Protein AF-A0A8S9N4Z7-F1 (afdb_monomer)

InterPro domains:
  IPR005199 Glycoside hydrolase, family 79 [PF03662] (28-129)
  IPR005199 Glycoside hydrolase, family 79 [PF03662] (131-200)
  IPR017853 Glycoside hydrolase superfamily [SSF51445] (41-105)
  IPR017853 Glycoside hydrolase superfamily [SSF51445] (135-224)

Solvent-accessible surface area (backbone atoms only — not comparable to full-atom values): 22031 Å² total; per-residue (Å²): 140,75,73,67,60,62,58,55,55,54,54,51,52,63,70,63,59,66,85,74,78,76,64,43,77,47,80,36,53,41,30,32,38,32,80,48,60,64,21,51,33,42,97,48,23,63,24,24,24,40,30,54,55,58,44,84,50,60,46,87,97,37,47,54,34,35,55,34,15,65,90,57,38,68,82,83,36,53,42,61,52,42,52,54,57,72,53,74,59,71,42,71,47,76,62,54,62,93,55,98,72,85,87,78,96,72,76,90,64,95,60,90,84,72,81,89,73,95,53,78,85,44,102,57,42,80,62,81,63,76,67,61,89,54,51,69,56,49,56,53,29,49,63,51,43,61,54,57,52,41,45,51,36,48,50,50,39,48,50,33,60,77,76,38,67,90,60,80,50,59,45,78,67,49,38,94,37,73,74,49,19,37,79,74,36,36,55,15,38,51,34,50,54,43,54,55,46,49,52,42,48,33,30,64,36,41,26,29,31,44,19,32,32,19,37,50,27,32,36,23,32,39,82,83,48,64,66,61,52,51,45,66,61,39,49,26,41,40,24,38,43,74,48,65,82,54,59,72,41,57,42,75,40,41,18,21,24,39,98,49,58,19,34,20,34,43,40,37,29,52,31,85,48,40,30,38,38,49,44,79,41,72,44,79,84,78,80,76,88,73,83,79,84,82,91,75,84,90,75,84,80,78,78,84,69,77,69,75,85,66,91,85,74,72,100,84,76,58,63,23,37,37,40,40,37,36,32,46,96,72,36,50,62,24,64,46,36,20,50,72,85,40,77,59,58,60,44,100,74,25,49,73,59,84,89,71,63,51,77,44,54,69,85,54,84,41,77,44,50,43,57,26,37,34,42,40,36,34,56,77,46,75,35,71,54,50,108

pLDDT: mean 81.12, std 20.13, range [28.3, 98.81]

Structure (mmCIF, N/CA/C/O backbone):
data_AF-A0A8S9N4Z7-F1
#
_entry.id   AF-A0A8S9N4Z7-F1
#
loop_
_atom_site.group_PDB
_atom_site.id
_atom_site.type_symbol
_atom_site.label_atom_id
_atom_site.label_alt_id
_atom_site.label_comp_id
_atom_site.label_asym_id
_atom_site.label_entity_id
_atom_site.label_seq_id
_atom_site.pdbx_PDB_ins_code
_atom_site.Cartn_x
_atom_site.Cartn_y
_atom_site.Cartn_z
_atom_site.occupancy
_atom_site.B_iso_or_equiv
_atom_site.auth_seq_id
_atom_site.auth_comp_id
_atom_site.auth_asym_id
_atom_site.auth_atom_id
_atom_site.pdbx_PDB_model_num
ATOM 1 N N . MET A 1 1 ? 38.395 25.478 49.669 1.00 47.66 1 MET A N 1
ATOM 2 C CA . MET A 1 1 ? 37.996 24.933 48.350 1.00 47.66 1 MET A CA 1
ATOM 3 C C . MET A 1 1 ? 36.816 23.950 48.470 1.00 47.66 1 MET A C 1
ATOM 5 O O . MET A 1 1 ? 36.841 22.914 47.825 1.00 47.66 1 MET A O 1
ATOM 9 N N . SER A 1 2 ? 35.757 24.262 49.236 1.00 50.97 2 SER A N 1
ATOM 10 C CA . SER A 1 2 ? 34.630 23.317 49.446 1.00 50.97 2 SER A CA 1
ATOM 11 C C . SER A 1 2 ? 33.265 23.805 48.951 1.00 50.97 2 SER A C 1
ATOM 13 O O . SER A 1 2 ? 32.301 23.060 49.040 1.00 50.97 2 SER A O 1
ATOM 15 N N . TYR A 1 3 ? 33.168 25.010 48.377 1.00 46.47 3 TYR A N 1
ATOM 16 C CA . TYR A 1 3 ? 31.899 25.537 47.849 1.00 46.47 3 TYR A CA 1
ATOM 17 C C . TYR A 1 3 ? 31.717 25.334 46.331 1.00 46.47 3 TYR A C 1
ATOM 19 O O . TYR A 1 3 ? 30.598 25.421 45.839 1.00 46.47 3 TYR A O 1
ATOM 27 N N . ASN A 1 4 ? 32.778 24.977 45.593 1.00 50.69 4 ASN A N 1
ATOM 28 C CA . ASN A 1 4 ? 32.712 24.776 44.134 1.00 50.69 4 ASN A CA 1
ATOM 29 C C . ASN A 1 4 ? 32.306 23.355 43.710 1.00 50.69 4 ASN A C 1
ATOM 31 O O . ASN A 1 4 ? 31.920 23.153 42.563 1.00 50.69 4 ASN A O 1
ATOM 35 N N . VAL A 1 5 ? 32.358 22.372 44.614 1.00 53.47 5 VAL A N 1
ATOM 36 C CA . VAL A 1 5 ? 32.025 20.976 44.275 1.00 53.47 5 VAL A CA 1
ATOM 37 C C . VAL A 1 5 ? 30.507 20.752 44.265 1.00 53.47 5 VAL A C 1
ATOM 39 O O . VAL A 1 5 ? 30.002 20.072 43.377 1.00 53.47 5 VAL A O 1
ATOM 42 N N . CYS A 1 6 ? 29.747 21.398 45.158 1.00 51.22 6 CYS A N 1
ATOM 43 C CA . CYS A 1 6 ? 28.283 21.268 45.172 1.00 51.22 6 CYS A CA 1
ATOM 44 C C . CYS A 1 6 ? 27.599 21.913 43.956 1.00 51.22 6 CYS A C 1
ATOM 46 O O . CYS A 1 6 ? 26.589 21.396 43.487 1.00 51.22 6 CYS A O 1
ATOM 48 N N . PHE A 1 7 ? 28.149 23.003 43.409 1.00 51.62 7 PHE A N 1
ATOM 49 C CA . PHE A 1 7 ? 27.549 23.686 42.256 1.00 51.62 7 PHE A CA 1
ATOM 50 C C . PHE A 1 7 ? 27.702 22.879 40.954 1.00 51.62 7 PHE A C 1
ATOM 52 O O . PHE A 1 7 ? 26.790 22.847 40.131 1.00 51.62 7 PHE A O 1
ATOM 59 N N . LEU A 1 8 ? 28.820 22.159 40.798 1.00 51.62 8 LEU A N 1
ATOM 60 C CA . LEU A 1 8 ? 29.071 21.285 39.644 1.00 51.62 8 LEU A CA 1
ATOM 61 C C . LEU A 1 8 ? 28.210 20.012 39.661 1.00 51.62 8 LEU A C 1
ATOM 63 O O . LEU A 1 8 ? 27.795 19.553 38.600 1.00 51.62 8 LEU A O 1
ATOM 67 N N . VAL A 1 9 ? 27.884 19.477 40.843 1.00 55.69 9 VAL A N 1
ATOM 68 C CA . VAL A 1 9 ? 26.981 18.317 40.978 1.00 55.69 9 VAL A CA 1
ATOM 69 C C . VAL A 1 9 ? 25.522 18.704 40.704 1.00 55.69 9 VAL A C 1
ATOM 71 O O . VAL A 1 9 ? 24.776 17.926 40.116 1.00 55.69 9 VAL A O 1
ATOM 74 N N . PHE A 1 10 ? 25.109 19.926 41.054 1.00 52.25 10 PHE A N 1
ATOM 75 C CA . PHE A 1 10 ? 23.756 20.403 40.745 1.00 52.25 10 PHE A CA 1
ATOM 76 C C . PHE A 1 10 ? 23.568 20.682 39.243 1.00 52.25 10 PHE A C 1
ATOM 78 O O . PHE A 1 10 ? 22.519 20.365 38.680 1.00 52.25 10 PHE A O 1
ATOM 85 N N . LEU A 1 11 ? 24.601 21.204 38.567 1.00 49.47 11 LEU A N 1
ATOM 86 C CA . LEU A 1 11 ? 24.565 21.462 37.123 1.00 49.47 11 LEU A CA 1
ATOM 87 C C . LEU A 1 11 ? 24.643 20.170 36.287 1.00 49.47 11 LEU A C 1
ATOM 89 O O . LEU A 1 11 ? 23.999 20.082 35.243 1.00 49.47 11 LEU A O 1
ATOM 93 N N . SER A 1 12 ? 25.368 19.144 36.753 1.00 50.59 12 SER A N 1
ATOM 94 C CA . SER A 1 12 ? 25.389 17.830 36.092 1.00 50.59 12 SER A CA 1
ATOM 95 C C . SER A 1 12 ? 24.084 17.051 36.285 1.00 50.59 12 SER A C 1
ATOM 97 O O . SER A 1 12 ? 23.681 16.313 35.390 1.00 50.59 12 SER A O 1
ATOM 99 N N . CYS A 1 13 ? 23.369 17.265 37.395 1.00 45.66 13 CYS A N 1
ATOM 100 C CA . CYS A 1 13 ? 22.054 16.664 37.624 1.00 45.66 13 CYS A CA 1
ATOM 101 C C . CYS A 1 13 ? 20.955 17.300 36.742 1.00 45.66 13 CYS A C 1
ATOM 103 O O . CYS A 1 13 ? 20.074 16.595 36.256 1.00 45.66 13 CYS A O 1
ATOM 105 N N . LEU A 1 14 ? 21.057 18.601 36.433 1.00 47.53 14 LEU A N 1
ATOM 106 C CA . LEU A 1 14 ? 20.182 19.283 35.461 1.00 47.53 14 LEU A CA 1
ATOM 107 C C . LEU A 1 14 ? 20.443 18.859 34.003 1.00 47.53 14 LEU A C 1
ATOM 109 O O . LEU A 1 14 ? 19.520 18.886 33.195 1.00 47.53 14 LEU A O 1
ATOM 113 N N . LEU A 1 15 ? 21.662 18.418 33.674 1.00 44.81 15 LEU A N 1
ATOM 114 C CA . LEU A 1 15 ? 22.011 17.842 32.364 1.00 44.81 15 LEU A CA 1
ATOM 115 C C . LEU A 1 15 ? 21.679 16.339 32.245 1.00 44.81 15 LEU A C 1
ATOM 117 O O . LEU A 1 15 ? 21.749 15.785 31.150 1.00 44.81 15 LEU A O 1
ATOM 121 N N . LEU A 1 16 ? 21.298 15.689 33.352 1.00 43.56 16 LEU A N 1
ATOM 122 C CA . LEU A 1 16 ? 20.820 14.299 33.410 1.00 43.56 16 LEU A CA 1
ATOM 123 C C . LEU A 1 16 ? 19.290 14.185 33.468 1.00 43.56 16 LEU A C 1
ATOM 125 O O . LEU A 1 16 ? 18.758 13.073 33.465 1.00 43.56 16 LEU A O 1
ATOM 129 N N . LEU A 1 17 ? 18.569 15.311 33.451 1.00 44.53 17 LEU A N 1
ATOM 130 C CA . LEU A 1 17 ? 17.175 15.320 33.024 1.00 44.53 17 LEU A CA 1
ATOM 131 C C . LEU A 1 17 ? 17.176 15.026 31.527 1.00 44.53 17 LEU A C 1
ATOM 133 O O . LEU A 1 17 ? 17.234 15.930 30.694 1.00 44.53 17 LEU A O 1
ATOM 137 N N . GLY A 1 18 ? 17.166 13.733 31.195 1.00 45.38 18 GLY A N 1
ATOM 138 C CA . GLY A 1 18 ? 16.895 13.273 29.846 1.00 45.38 18 GLY A CA 1
ATOM 139 C C . GLY A 1 18 ? 15.714 14.064 29.307 1.00 45.38 18 GLY A C 1
ATOM 140 O O . GLY A 1 18 ? 14.710 14.233 30.004 1.00 45.38 18 GLY A O 1
ATOM 141 N N . VAL A 1 19 ? 15.871 14.603 28.098 1.00 39.16 19 VAL A N 1
ATOM 142 C CA . VAL A 1 19 ? 14.787 15.237 27.357 1.00 39.16 19 VAL A CA 1
ATOM 143 C C . VAL A 1 19 ? 13.680 14.195 27.258 1.00 39.16 19 VAL A C 1
ATOM 145 O O . VAL A 1 19 ? 13.711 13.300 26.416 1.00 39.16 19 VAL A O 1
ATOM 148 N N . THR A 1 20 ? 12.730 14.257 28.183 1.00 42.50 20 THR A N 1
ATOM 149 C CA . THR A 1 20 ? 11.499 13.497 28.096 1.00 42.50 20 THR A CA 1
ATOM 150 C C . THR A 1 20 ? 10.735 14.186 26.985 1.00 42.50 20 THR A C 1
ATOM 152 O O . THR A 1 20 ? 10.121 15.233 27.177 1.00 42.50 20 THR A O 1
ATOM 155 N N . PHE A 1 21 ? 10.854 13.658 25.767 1.00 44.88 21 PHE A N 1
ATOM 156 C CA . PHE A 1 21 ? 9.913 13.997 24.714 1.00 44.88 21 PHE A CA 1
ATOM 157 C C . PHE A 1 21 ? 8.544 13.576 25.241 1.00 44.88 21 PHE A C 1
ATOM 159 O O . PHE A 1 21 ? 8.222 12.390 25.260 1.00 44.88 21 PHE A O 1
ATOM 166 N N . ALA A 1 22 ? 7.778 14.533 25.763 1.00 48.50 22 ALA A N 1
ATOM 167 C CA . ALA A 1 22 ? 6.405 14.298 26.158 1.00 48.50 22 ALA A CA 1
ATOM 168 C C . ALA A 1 22 ? 5.650 13.857 24.899 1.00 48.50 22 ALA A C 1
ATOM 170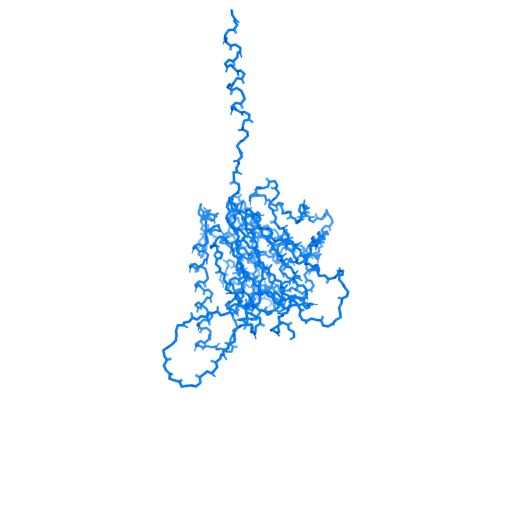 O O . ALA A 1 22 ? 5.371 14.662 24.011 1.00 48.50 22 ALA A O 1
ATOM 171 N N . THR A 1 23 ? 5.390 12.557 24.776 1.00 62.12 23 THR A N 1
ATOM 172 C CA . THR A 1 23 ? 4.523 12.027 23.729 1.00 62.12 23 THR A CA 1
ATOM 173 C C . THR A 1 23 ? 3.109 12.480 24.050 1.00 62.12 23 THR A C 1
ATOM 175 O O . THR A 1 23 ? 2.556 12.097 25.083 1.00 62.12 23 THR A O 1
ATOM 178 N N . ASN A 1 24 ? 2.526 13.307 23.187 1.00 87.81 24 ASN A N 1
ATOM 179 C CA . ASN A 1 24 ? 1.130 13.695 23.326 1.00 87.81 24 ASN A CA 1
ATOM 180 C C . ASN A 1 24 ? 0.265 12.457 23.091 1.00 87.81 24 ASN A C 1
ATOM 182 O O . ASN A 1 24 ? 0.514 11.701 22.154 1.00 87.81 24 ASN A O 1
ATOM 186 N N . MET A 1 25 ? -0.746 12.236 23.925 1.00 92.12 25 MET A N 1
ATOM 187 C CA . MET A 1 25 ? -1.688 11.137 23.733 1.00 92.12 25 MET A CA 1
ATOM 188 C C . MET A 1 25 ? -3.046 11.708 23.343 1.00 92.12 25 MET A C 1
ATOM 190 O O . MET A 1 25 ? -3.627 12.490 24.091 1.00 92.12 25 MET A O 1
ATOM 194 N N . GLU A 1 26 ? -3.545 11.321 22.173 1.00 94.19 26 GLU A N 1
ATOM 195 C CA . GLU A 1 26 ? -4.853 11.741 21.670 1.00 94.19 26 GLU A CA 1
ATOM 196 C C . GLU A 1 26 ? -5.785 10.532 21.609 1.00 94.19 26 GLU A C 1
ATOM 198 O O . GLU A 1 26 ? -5.442 9.495 21.041 1.00 94.19 26 GLU A O 1
ATOM 203 N N . GLN A 1 27 ? -6.969 10.648 22.208 1.00 93.56 27 GLN A N 1
ATOM 204 C CA . GLN A 1 27 ? -7.978 9.597 22.171 1.00 93.56 27 GLN A CA 1
ATOM 205 C C . GLN A 1 27 ? -9.026 9.918 21.108 1.00 93.56 27 GLN A C 1
ATOM 207 O O . GLN A 1 27 ? -9.608 11.000 21.107 1.00 93.56 27 GLN A O 1
ATOM 212 N N . THR A 1 28 ? -9.310 8.956 20.236 1.00 92.06 28 THR A N 1
ATOM 213 C CA . THR A 1 28 ? -10.306 9.110 19.173 1.00 92.06 28 THR A CA 1
ATOM 214 C C . THR A 1 28 ? -11.143 7.846 19.007 1.00 92.06 28 THR A C 1
ATOM 216 O O . THR A 1 28 ? -10.740 6.747 19.393 1.00 92.06 28 THR A O 1
ATOM 219 N N . THR A 1 29 ? -12.348 8.005 18.466 1.00 91.56 29 THR A N 1
ATOM 220 C CA . THR A 1 29 ? -13.232 6.895 18.114 1.00 91.56 29 THR A CA 1
ATOM 221 C C . THR A 1 29 ? -13.593 6.980 16.644 1.00 91.56 29 THR A C 1
ATOM 223 O O . THR A 1 29 ? -14.058 8.012 16.166 1.00 91.56 29 THR A O 1
ATOM 226 N N . ILE A 1 30 ? -13.418 5.864 15.947 1.00 93.12 30 ILE A N 1
ATOM 227 C CA . ILE A 1 30 ? -13.765 5.712 14.540 1.00 93.12 30 ILE A CA 1
ATOM 228 C C . ILE A 1 30 ? -15.089 4.962 14.463 1.00 93.12 30 ILE A C 1
ATOM 230 O O . ILE A 1 30 ? -15.228 3.836 14.954 1.00 93.12 30 ILE A O 1
ATOM 234 N N . VAL A 1 31 ? -16.082 5.617 13.876 1.00 94.12 31 VAL A N 1
ATOM 235 C CA . VAL A 1 31 ? -17.416 5.072 13.638 1.00 94.12 31 VAL A CA 1
ATOM 236 C C . VAL A 1 31 ? -17.453 4.534 12.215 1.00 94.12 31 VAL A C 1
ATOM 238 O O . VAL A 1 31 ? -17.225 5.276 11.264 1.00 94.12 31 VAL A O 1
ATOM 241 N N . ILE A 1 32 ? -17.734 3.246 12.059 1.00 94.44 32 ILE A N 1
ATOM 242 C CA . ILE A 1 32 ? -17.700 2.558 10.765 1.00 94.44 32 ILE A CA 1
ATOM 243 C C . ILE A 1 32 ? -19.132 2.393 10.253 1.00 94.44 32 ILE A C 1
ATOM 245 O O . ILE A 1 32 ? -19.992 1.892 10.981 1.00 94.44 32 ILE A O 1
ATOM 249 N N . ASP A 1 33 ? -19.395 2.814 9.013 1.00 93.88 33 ASP A N 1
ATOM 250 C CA . ASP A 1 33 ? -20.651 2.518 8.317 1.00 93.88 33 ASP A CA 1
ATOM 251 C C . ASP A 1 33 ? -20.623 1.056 7.869 1.00 93.88 33 ASP A C 1
ATOM 253 O O . ASP A 1 33 ? -19.966 0.683 6.900 1.00 93.88 33 ASP A O 1
ATOM 257 N N . VAL A 1 34 ? -21.323 0.219 8.629 1.00 90.44 34 VAL A N 1
ATOM 258 C CA . VAL A 1 34 ? -21.370 -1.234 8.432 1.00 90.44 34 VAL A CA 1
ATOM 259 C C . VAL A 1 34 ? -22.502 -1.684 7.506 1.00 90.44 34 VAL A C 1
ATOM 261 O O . VAL A 1 34 ? -22.648 -2.876 7.241 1.00 90.44 34 VAL A O 1
ATOM 264 N N . THR A 1 35 ? -23.330 -0.746 7.041 1.00 90.81 35 THR A N 1
ATOM 265 C CA . THR A 1 35 ? -24.574 -1.054 6.322 1.00 90.81 35 THR A CA 1
ATOM 266 C C . THR A 1 35 ? -24.399 -1.126 4.810 1.00 90.81 35 THR A C 1
ATOM 268 O O . THR A 1 35 ? -25.216 -1.743 4.130 1.00 90.81 35 THR A O 1
ATOM 271 N N . ARG A 1 36 ? -23.339 -0.513 4.273 1.00 93.69 36 ARG A N 1
ATOM 272 C CA . ARG A 1 36 ? -23.055 -0.472 2.836 1.00 93.69 36 ARG A 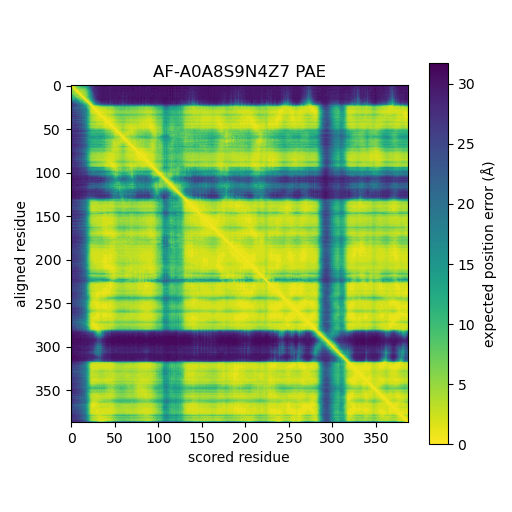CA 1
ATOM 273 C C . ARG A 1 36 ? -21.565 -0.321 2.554 1.00 93.69 36 ARG A C 1
ATOM 275 O O . ARG A 1 36 ? -20.836 0.284 3.336 1.00 93.69 36 ARG A O 1
ATOM 282 N N . GLN A 1 37 ? -21.147 -0.799 1.388 1.00 96.75 37 GLN A N 1
ATOM 283 C CA . GLN A 1 37 ? -19.825 -0.512 0.840 1.00 96.75 37 GLN A CA 1
ATOM 284 C C . GLN A 1 37 ? -19.867 0.820 0.074 1.00 96.75 37 GLN A C 1
ATOM 286 O O . GLN A 1 37 ? -20.831 1.095 -0.642 1.00 96.75 37 GLN A O 1
ATOM 291 N N . ILE A 1 38 ? -18.842 1.657 0.239 1.00 96.62 38 ILE A N 1
ATOM 292 C CA . ILE A 1 38 ? -18.685 2.923 -0.503 1.00 96.62 38 ILE A CA 1
ATOM 293 C C . ILE A 1 38 ? -17.909 2.742 -1.814 1.00 96.62 38 ILE A C 1
ATOM 295 O O . ILE A 1 38 ? -17.922 3.629 -2.659 1.00 96.62 38 ILE A O 1
ATOM 299 N N . GLY A 1 39 ? -17.260 1.593 -1.987 1.00 96.12 39 GLY A N 1
ATOM 300 C CA . GLY A 1 39 ? -16.510 1.217 -3.177 1.00 96.12 39 GLY A CA 1
ATOM 301 C C . GLY A 1 39 ? -16.144 -0.264 -3.135 1.00 96.12 39 GLY A C 1
ATOM 302 O O . GLY A 1 39 ? -16.269 -0.914 -2.095 1.00 96.12 39 GLY A O 1
ATOM 303 N N . GLU A 1 40 ? -15.679 -0.793 -4.263 1.00 97.50 40 GLU A N 1
ATOM 304 C CA . GLU A 1 40 ? -15.164 -2.163 -4.357 1.00 97.50 40 GLU A CA 1
ATOM 305 C C . GLU A 1 40 ? -13.870 -2.170 -5.177 1.00 97.50 40 GLU A C 1
ATOM 307 O O . GLU A 1 40 ? -13.864 -1.693 -6.311 1.00 97.50 40 GLU A O 1
ATOM 312 N N . ILE A 1 41 ? -12.786 -2.722 -4.637 1.00 98.00 41 ILE A N 1
ATOM 313 C CA . ILE A 1 41 ? -11.526 -2.922 -5.372 1.00 98.00 41 ILE A CA 1
ATOM 314 C C . ILE A 1 41 ? -11.476 -4.305 -6.042 1.00 98.00 41 ILE A C 1
ATOM 316 O O . ILE A 1 41 ? -12.142 -5.239 -5.595 1.00 98.00 41 ILE A O 1
ATOM 320 N N . ASP A 1 42 ? -10.659 -4.469 -7.089 1.00 96.56 42 ASP A N 1
ATOM 321 C CA . ASP A 1 42 ? -10.451 -5.784 -7.710 1.00 96.56 42 ASP A CA 1
ATOM 322 C C . ASP A 1 42 ? -9.731 -6.756 -6.764 1.00 96.56 42 ASP A C 1
ATOM 324 O O . ASP A 1 42 ? -8.910 -6.366 -5.933 1.00 96.56 42 ASP A O 1
ATOM 328 N N . GLU A 1 43 ? -9.910 -8.059 -7.000 1.00 93.50 43 GLU A N 1
ATOM 329 C CA . GLU A 1 43 ? -9.118 -9.112 -6.341 1.00 93.50 43 GLU A CA 1
ATOM 330 C C . GLU A 1 43 ? -7.600 -8.899 -6.512 1.00 93.50 43 GLU A C 1
ATOM 332 O O . GLU A 1 43 ? -6.810 -9.120 -5.592 1.00 93.50 43 GLU A O 1
ATOM 337 N N . ASN A 1 44 ? -7.204 -8.395 -7.687 1.00 93.75 44 ASN A N 1
ATOM 338 C CA . ASN A 1 44 ? -5.831 -8.033 -8.038 1.00 93.75 44 ASN A CA 1
ATOM 339 C C . ASN A 1 44 ? -5.599 -6.515 -7.959 1.00 93.75 44 ASN A C 1
ATOM 341 O O . ASN A 1 44 ? -4.952 -5.940 -8.839 1.00 93.75 44 ASN A O 1
ATOM 345 N N . PHE A 1 45 ? -6.160 -5.854 -6.939 1.00 97.19 45 PHE A N 1
ATOM 346 C CA . PHE A 1 45 ? -5.991 -4.414 -6.726 1.00 97.19 45 PHE A CA 1
ATOM 347 C C . PHE A 1 45 ? -4.518 -4.009 -6.691 1.00 97.19 45 PHE A C 1
ATOM 349 O O . PHE A 1 45 ? -4.121 -3.083 -7.394 1.00 97.19 45 PHE A O 1
ATOM 356 N N . VAL A 1 46 ? -3.699 -4.736 -5.923 1.00 95.75 46 VAL A N 1
ATOM 357 C CA . VAL A 1 46 ? -2.247 -4.544 -5.928 1.00 95.75 46 VAL A CA 1
ATOM 358 C C . VAL A 1 46 ? -1.686 -5.066 -7.245 1.00 95.75 46 VAL A C 1
ATOM 360 O O . VAL A 1 46 ? -1.785 -6.254 -7.557 1.00 95.75 46 VAL A O 1
ATOM 363 N N . CYS A 1 47 ? -1.083 -4.161 -8.000 1.00 95.06 47 CYS A N 1
ATOM 364 C CA . CYS A 1 47 ? -0.438 -4.419 -9.273 1.00 95.06 47 CYS A CA 1
ATOM 365 C C . CYS A 1 47 ? 0.979 -3.834 -9.250 1.00 95.06 47 CYS A C 1
ATOM 367 O O . CYS A 1 47 ? 1.276 -2.912 -8.486 1.00 95.06 47 CYS A O 1
ATOM 369 N N . ALA A 1 48 ? 1.856 -4.345 -10.104 1.00 94.31 48 ALA A N 1
ATOM 370 C CA . ALA A 1 48 ? 3.176 -3.772 -10.334 1.00 94.31 48 ALA A CA 1
ATOM 371 C C . ALA A 1 48 ? 3.433 -3.632 -11.833 1.00 94.31 48 ALA A C 1
ATOM 373 O O . ALA A 1 48 ? 2.916 -4.414 -12.632 1.00 94.31 48 ALA A O 1
ATOM 374 N N . THR A 1 49 ? 4.211 -2.633 -12.223 1.00 94.06 49 THR A N 1
ATOM 375 C CA . THR A 1 49 ? 4.616 -2.451 -13.617 1.00 94.06 49 THR A CA 1
ATOM 376 C C . THR A 1 49 ? 5.956 -3.124 -13.890 1.00 94.06 49 THR A C 1
ATOM 378 O O . THR A 1 49 ? 6.765 -3.343 -12.983 1.00 94.06 49 THR A O 1
ATOM 381 N N . LEU A 1 50 ? 6.194 -3.461 -15.151 1.00 91.56 50 LEU A N 1
ATOM 382 C CA . LEU A 1 50 ? 7.488 -3.898 -15.642 1.00 91.56 50 LEU A CA 1
ATOM 383 C C . LEU A 1 50 ? 7.756 -3.231 -16.993 1.00 91.56 50 LEU A C 1
ATOM 385 O O . LEU A 1 50 ? 7.104 -3.537 -17.997 1.00 91.56 50 LEU A O 1
ATOM 389 N N . ASP A 1 51 ? 8.722 -2.320 -16.987 1.00 88.06 51 ASP A N 1
ATOM 390 C CA . ASP A 1 51 ? 8.990 -1.401 -18.090 1.00 88.06 51 ASP A CA 1
ATOM 391 C C . ASP A 1 51 ? 10.097 -1.900 -19.030 1.00 88.06 51 ASP A C 1
ATOM 393 O O . ASP A 1 51 ? 10.809 -2.868 -18.746 1.00 88.06 51 ASP A O 1
ATOM 397 N N . TRP A 1 52 ? 10.254 -1.225 -20.172 1.00 84.62 52 TRP A N 1
ATOM 398 C CA . TRP A 1 52 ? 11.262 -1.503 -21.202 1.00 84.62 52 TRP A CA 1
ATOM 399 C C . TRP A 1 52 ? 12.313 -0.401 -21.246 1.00 84.62 52 TRP A C 1
ATOM 401 O O . TRP A 1 52 ? 12.409 0.352 -22.215 1.00 84.62 52 TRP A O 1
ATOM 411 N N . TRP A 1 53 ? 13.072 -0.247 -20.165 1.00 80.12 53 TRP A N 1
ATOM 412 C CA . TRP A 1 53 ? 14.091 0.798 -20.090 1.00 80.12 53 TRP A CA 1
ATOM 413 C C . TRP A 1 53 ? 15.484 0.230 -20.392 1.00 80.12 53 TRP A C 1
ATOM 415 O O . TRP A 1 53 ? 15.788 -0.893 -19.978 1.00 80.12 53 TRP A O 1
ATOM 425 N N . PRO A 1 54 ? 16.347 0.978 -21.098 1.00 75.69 54 PRO A N 1
ATOM 426 C CA . PRO A 1 54 ? 17.730 0.567 -21.306 1.00 75.69 54 PRO A CA 1
ATOM 427 C C . PRO A 1 54 ? 18.507 0.567 -19.971 1.00 75.69 54 PRO A C 1
ATOM 429 O O . PRO A 1 54 ? 18.220 1.407 -19.109 1.00 75.69 54 PRO A O 1
ATOM 432 N N . PRO A 1 55 ? 19.500 -0.323 -19.772 1.00 78.94 55 PRO A N 1
ATOM 433 C CA . PRO A 1 55 ? 20.326 -0.339 -18.559 1.00 78.94 55 PRO A CA 1
ATOM 434 C C . PRO A 1 55 ? 21.052 0.978 -18.274 1.00 78.94 55 PRO A C 1
ATOM 436 O O . PRO A 1 55 ? 21.297 1.316 -17.116 1.00 78.94 55 PRO A O 1
ATOM 439 N N . GLU A 1 56 ? 21.340 1.751 -19.321 1.00 77.56 56 GLU A N 1
ATOM 440 C CA . GLU A 1 56 ? 22.016 3.050 -19.288 1.00 77.56 56 GLU A CA 1
ATOM 441 C C . GLU A 1 56 ? 21.083 4.199 -18.865 1.00 77.56 56 GLU A C 1
ATOM 443 O O . GLU A 1 56 ? 21.460 5.373 -18.895 1.00 77.56 56 GLU A O 1
ATOM 448 N N . LYS A 1 57 ? 19.842 3.888 -18.471 1.00 76.69 57 LYS A N 1
ATOM 449 C CA . LYS A 1 57 ? 18.898 4.857 -17.918 1.00 76.69 57 LYS A CA 1
ATOM 450 C C . LYS A 1 57 ? 19.350 5.280 -16.523 1.00 76.69 57 LYS A C 1
ATOM 452 O O . LYS A 1 57 ? 19.052 4.618 -15.524 1.00 76.69 57 LYS A O 1
ATOM 457 N N . CYS A 1 58 ? 20.019 6.426 -16.459 1.00 74.88 58 CYS A N 1
ATOM 458 C CA . CYS A 1 58 ? 20.580 6.956 -15.223 1.00 74.88 58 CYS A CA 1
ATOM 459 C C . CYS A 1 58 ? 19.864 8.236 -14.760 1.00 74.88 58 CYS A C 1
ATOM 461 O O . CYS A 1 58 ? 19.462 9.077 -15.561 1.00 74.88 58 CYS A O 1
ATOM 463 N N . ASN A 1 59 ? 19.690 8.369 -13.447 1.00 72.81 59 ASN A N 1
ATOM 464 C CA . ASN A 1 59 ? 19.250 9.576 -12.754 1.00 72.81 59 ASN A CA 1
ATOM 465 C C . ASN A 1 59 ? 20.136 9.781 -11.526 1.00 72.81 59 ASN A C 1
ATOM 467 O O . ASN A 1 59 ? 20.492 8.808 -10.864 1.00 72.81 59 ASN A O 1
ATOM 471 N N . TYR A 1 60 ? 20.430 11.037 -11.184 1.00 70.19 60 TYR A N 1
ATOM 472 C CA . TYR A 1 60 ? 21.239 11.375 -10.004 1.00 70.19 60 TYR A CA 1
ATOM 473 C C . TYR A 1 60 ? 22.626 10.697 -10.013 1.00 70.19 60 TYR A C 1
ATOM 475 O O . TYR A 1 60 ? 23.048 10.145 -8.996 1.00 70.19 60 TYR A O 1
ATOM 483 N N . ASP A 1 61 ? 23.283 10.659 -11.179 1.00 77.31 61 ASP A N 1
ATOM 484 C CA . ASP A 1 61 ? 24.568 9.973 -11.416 1.00 77.31 61 ASP A CA 1
ATOM 485 C C . ASP A 1 61 ? 24.576 8.476 -11.055 1.00 77.31 61 ASP A C 1
ATOM 487 O O . ASP A 1 61 ? 25.619 7.864 -10.831 1.00 77.31 61 ASP A O 1
ATOM 491 N N . GLN A 1 62 ? 23.394 7.864 -11.000 1.00 73.25 62 GLN A N 1
ATOM 492 C CA . GLN A 1 62 ? 23.195 6.447 -10.726 1.00 73.25 62 GLN A CA 1
ATOM 493 C C . GLN A 1 62 ? 22.276 5.849 -11.776 1.00 73.25 62 GLN A C 1
ATOM 495 O O . GLN A 1 62 ? 21.421 6.533 -12.327 1.00 73.25 62 GLN A O 1
ATOM 500 N N . CYS A 1 63 ? 22.402 4.553 -12.030 1.00 82.38 63 CYS A N 1
ATOM 501 C CA . CYS A 1 63 ? 21.560 3.847 -12.991 1.00 82.38 63 CYS A CA 1
ATOM 502 C C . CYS A 1 63 ? 20.661 2.874 -12.221 1.00 82.38 63 CYS A C 1
ATOM 504 O O . CYS A 1 63 ? 20.939 1.676 -12.191 1.00 82.38 63 CYS A O 1
ATOM 506 N N . PRO A 1 64 ? 19.602 3.373 -11.541 1.00 80.62 64 PRO A N 1
ATOM 507 C CA . PRO A 1 64 ? 18.800 2.573 -10.611 1.00 80.62 64 PRO A CA 1
ATOM 508 C C . PRO A 1 64 ? 17.940 1.513 -11.315 1.00 80.62 64 PRO A C 1
ATOM 510 O O . PRO A 1 64 ? 17.215 0.769 -10.660 1.00 80.62 64 PRO A O 1
ATOM 513 N N . TRP A 1 65 ? 17.987 1.461 -12.646 1.00 83.00 65 TRP A N 1
ATOM 514 C CA . TRP A 1 65 ? 17.314 0.458 -13.460 1.00 83.00 65 TRP A CA 1
ATOM 515 C C . TRP A 1 65 ? 18.226 -0.714 -13.774 1.00 83.00 65 TRP A C 1
ATOM 517 O O . TRP A 1 65 ? 17.858 -1.842 -13.474 1.00 83.00 65 TRP A O 1
ATOM 527 N N . GLY A 1 66 ? 19.417 -0.480 -14.334 1.00 85.19 66 GLY A N 1
ATOM 528 C CA . GLY A 1 66 ? 20.329 -1.561 -14.713 1.00 85.19 66 GLY A CA 1
ATOM 529 C C . GLY A 1 66 ? 19.600 -2.674 -15.480 1.00 85.19 66 GLY A C 1
ATOM 530 O O . GLY A 1 66 ? 18.942 -2.426 -16.486 1.00 85.19 66 GLY A O 1
ATOM 531 N N . TYR A 1 67 ? 19.646 -3.901 -14.961 1.00 84.00 67 TYR A N 1
ATOM 532 C CA . TYR A 1 67 ? 18.976 -5.070 -15.546 1.00 84.00 67 TYR A CA 1
ATOM 533 C C . TYR A 1 67 ? 17.559 -5.305 -14.982 1.00 84.00 67 TYR A C 1
ATOM 535 O O . TYR A 1 67 ? 17.120 -6.442 -14.877 1.00 84.00 67 TYR A O 1
ATOM 543 N N . ALA A 1 68 ? 16.837 -4.259 -14.568 1.00 84.44 68 ALA A N 1
ATOM 544 C CA . ALA A 1 68 ? 15.501 -4.378 -13.966 1.00 84.44 68 ALA A CA 1
ATOM 545 C C . ALA A 1 68 ? 14.331 -4.332 -14.968 1.00 84.44 68 ALA A C 1
ATOM 547 O O . ALA A 1 68 ? 13.186 -4.569 -14.587 1.00 84.44 68 ALA A O 1
ATOM 548 N N . SER A 1 69 ? 14.600 -4.022 -16.234 1.00 82.81 69 SER A N 1
ATOM 549 C CA . SER A 1 69 ? 13.588 -3.913 -17.293 1.00 82.81 69 SER A CA 1
ATOM 550 C C . SER A 1 69 ? 13.235 -5.271 -17.896 1.00 82.81 69 SER A C 1
ATOM 552 O O . SER A 1 69 ? 14.100 -6.139 -17.962 1.00 82.81 69 SER A O 1
ATOM 554 N N . LEU A 1 70 ? 12.019 -5.441 -18.435 1.00 84.00 70 LEU A N 1
ATOM 555 C CA . LEU A 1 70 ? 11.538 -6.718 -19.006 1.00 84.00 70 LEU A CA 1
ATOM 556 C C . LEU A 1 70 ? 12.552 -7.385 -19.947 1.00 84.00 70 LEU A C 1
ATOM 558 O O . LEU A 1 70 ? 12.719 -8.597 -19.908 1.00 84.00 70 LEU A O 1
ATOM 562 N N . ILE A 1 71 ? 13.206 -6.586 -20.790 1.00 79.19 71 ILE A N 1
ATOM 563 C CA . ILE A 1 71 ? 14.134 -7.062 -21.822 1.00 79.19 71 ILE A CA 1
ATOM 564 C C . ILE A 1 71 ? 15.407 -7.702 -21.251 1.00 79.19 71 ILE A C 1
ATOM 566 O O . ILE A 1 71 ? 16.018 -8.531 -21.913 1.00 79.19 71 ILE A O 1
ATOM 570 N N . ASN A 1 72 ? 15.788 -7.332 -20.027 1.00 83.94 72 ASN A N 1
ATOM 571 C CA . ASN A 1 72 ? 17.089 -7.643 -19.436 1.00 83.94 72 ASN A CA 1
ATOM 572 C C . ASN A 1 72 ? 16.977 -8.275 -18.035 1.00 83.94 72 ASN A C 1
ATOM 574 O O . ASN A 1 72 ? 17.988 -8.674 -17.456 1.00 83.94 72 ASN A O 1
ATOM 578 N N . LEU A 1 73 ? 15.763 -8.355 -17.482 1.00 87.62 73 LEU A N 1
ATOM 579 C CA . LEU A 1 73 ? 15.494 -8.879 -16.150 1.00 87.62 73 LEU A CA 1
ATOM 580 C C . LEU A 1 73 ? 15.784 -10.374 -16.078 1.00 87.62 73 LEU A C 1
ATOM 582 O O . LEU A 1 73 ? 15.274 -11.170 -16.865 1.00 87.62 73 LEU A O 1
ATOM 586 N N . ASN A 1 74 ? 16.546 -10.774 -15.059 1.00 87.31 74 ASN A N 1
ATOM 587 C CA . ASN A 1 74 ? 16.723 -12.183 -14.738 1.00 87.31 74 ASN A CA 1
ATOM 588 C C . ASN A 1 74 ? 15.423 -12.766 -14.156 1.00 87.31 74 ASN A C 1
ATOM 590 O O . ASN A 1 74 ? 15.209 -12.774 -12.941 1.00 87.31 74 ASN A O 1
ATOM 594 N N . LEU A 1 75 ? 14.575 -13.302 -15.035 1.00 88.25 75 LEU A N 1
ATOM 595 C CA . LEU A 1 75 ? 13.314 -13.954 -14.671 1.00 88.25 75 LEU A CA 1
ATOM 596 C C . LEU A 1 75 ? 13.502 -15.249 -13.861 1.00 88.25 75 LEU A C 1
ATOM 598 O O . LEU A 1 75 ? 12.553 -15.718 -13.239 1.00 88.25 75 LEU A O 1
ATOM 602 N N . SER A 1 76 ? 14.719 -15.803 -13.821 1.00 89.19 76 SER A N 1
ATOM 603 C CA . SER A 1 76 ? 15.061 -16.975 -13.000 1.00 89.19 76 SER A CA 1
ATOM 604 C C . SER A 1 76 ? 15.487 -16.606 -11.572 1.00 89.19 76 SER A C 1
ATOM 606 O O . SER A 1 76 ? 15.905 -17.476 -10.811 1.00 89.19 76 SER A O 1
ATOM 608 N N . SER A 1 77 ? 15.406 -15.325 -11.189 1.00 88.81 77 SER A N 1
ATOM 609 C CA . SER A 1 77 ? 15.727 -14.870 -9.834 1.00 88.81 77 SER A CA 1
ATOM 610 C C . SER A 1 77 ? 14.818 -15.539 -8.786 1.00 88.81 77 SER A C 1
ATOM 612 O O . SER A 1 77 ? 13.594 -15.373 -8.850 1.00 88.81 77 SER A O 1
ATOM 614 N N . PRO A 1 78 ? 15.380 -16.234 -7.773 1.00 90.00 78 PRO A N 1
ATOM 615 C CA . PRO A 1 78 ? 14.591 -16.821 -6.692 1.00 90.00 78 PRO A CA 1
ATOM 616 C C . PRO A 1 78 ? 13.773 -15.785 -5.919 1.00 90.00 78 PRO A C 1
ATOM 618 O O . PRO A 1 78 ? 12.636 -16.067 -5.555 1.00 90.00 78 PRO A O 1
ATOM 621 N N . LEU A 1 79 ? 14.317 -14.580 -5.712 1.00 88.44 79 LEU A N 1
ATOM 622 C CA . LEU A 1 79 ? 13.610 -13.492 -5.033 1.00 88.44 79 LEU A CA 1
ATOM 623 C C . LEU A 1 79 ? 12.378 -13.051 -5.831 1.00 88.44 79 LEU A C 1
ATOM 625 O O . LEU A 1 79 ? 11.295 -12.936 -5.266 1.00 88.44 79 LEU A O 1
ATOM 629 N N . LEU A 1 80 ? 12.522 -12.860 -7.147 1.00 89.81 80 LEU A N 1
ATOM 630 C CA . LEU A 1 80 ? 11.402 -12.491 -8.017 1.00 89.81 80 LEU A CA 1
ATOM 631 C C . LEU A 1 80 ? 10.317 -13.574 -8.005 1.00 89.81 80 LEU A C 1
ATOM 633 O O . LEU A 1 80 ? 9.140 -13.270 -7.813 1.00 89.81 80 LEU A O 1
ATOM 637 N N . ALA A 1 81 ? 10.717 -14.839 -8.161 1.00 91.50 81 ALA A N 1
ATOM 638 C CA . ALA A 1 81 ? 9.795 -15.968 -8.148 1.00 91.50 81 ALA A CA 1
ATOM 639 C C . ALA A 1 81 ? 9.041 -16.069 -6.812 1.00 91.50 81 ALA A C 1
ATOM 641 O O . ALA A 1 81 ? 7.813 -16.165 -6.800 1.00 91.50 81 ALA A O 1
ATOM 642 N N . LYS A 1 82 ? 9.755 -15.988 -5.683 1.00 92.31 82 LYS A N 1
ATOM 643 C CA . LYS A 1 82 ? 9.168 -16.058 -4.338 1.00 92.31 82 LYS A CA 1
ATOM 644 C C . LYS A 1 82 ? 8.290 -14.847 -4.026 1.00 92.31 82 LYS A C 1
ATOM 646 O O . LYS A 1 82 ? 7.242 -15.017 -3.408 1.00 92.31 82 LYS A O 1
ATOM 651 N N . ALA A 1 83 ? 8.650 -13.652 -4.495 1.00 90.44 83 ALA A N 1
ATOM 652 C CA . ALA A 1 83 ? 7.813 -12.464 -4.364 1.00 90.44 83 ALA A CA 1
ATOM 653 C C . ALA A 1 83 ? 6.482 -12.634 -5.113 1.00 90.44 83 ALA A C 1
ATOM 655 O O . ALA A 1 83 ? 5.424 -12.460 -4.512 1.00 90.44 83 ALA A O 1
ATOM 656 N N . ILE A 1 84 ? 6.508 -13.061 -6.382 1.00 91.06 84 ILE A N 1
ATOM 657 C CA . ILE A 1 84 ? 5.288 -13.336 -7.163 1.00 91.06 84 ILE A CA 1
ATOM 658 C C . ILE A 1 84 ? 4.435 -14.415 -6.475 1.00 91.06 84 ILE A C 1
ATOM 660 O O . ILE A 1 84 ? 3.227 -14.239 -6.305 1.00 91.06 84 ILE A O 1
ATOM 664 N N . GLN A 1 85 ? 5.057 -15.502 -6.008 1.00 92.69 85 GLN A N 1
ATOM 665 C CA . GLN A 1 85 ? 4.370 -16.566 -5.266 1.00 92.69 85 GLN A CA 1
ATOM 666 C C . GLN A 1 85 ? 3.735 -16.059 -3.964 1.00 92.69 85 GLN A C 1
ATOM 668 O O . GLN A 1 85 ? 2.630 -16.478 -3.616 1.00 92.69 85 GLN A O 1
ATOM 673 N N . ALA A 1 86 ? 4.394 -15.143 -3.249 1.00 92.31 86 ALA A N 1
ATOM 674 C CA . ALA A 1 86 ? 3.910 -14.622 -1.975 1.00 92.31 86 ALA A CA 1
ATOM 675 C C . ALA A 1 86 ? 2.593 -13.846 -2.109 1.00 92.31 86 ALA A C 1
ATOM 677 O O . ALA A 1 86 ? 1.784 -13.889 -1.172 1.00 92.31 86 ALA A O 1
ATOM 678 N N . PHE A 1 87 ? 2.374 -13.187 -3.253 1.00 92.19 87 PHE A N 1
ATOM 679 C CA . PHE A 1 87 ? 1.109 -12.536 -3.592 1.00 92.19 87 PHE A CA 1
ATOM 680 C C . PHE A 1 87 ? 0.012 -13.534 -3.972 1.00 92.19 87 PHE A C 1
ATOM 682 O O . PHE A 1 87 ? -1.150 -13.203 -3.817 1.00 92.19 87 PHE A O 1
ATOM 689 N N . LYS A 1 88 ? 0.331 -14.762 -4.402 1.00 90.88 88 LYS A N 1
ATOM 690 C CA . LYS A 1 88 ? -0.607 -15.767 -4.957 1.00 90.88 88 LYS A CA 1
ATOM 691 C C . LYS A 1 88 ? -1.309 -15.320 -6.244 1.00 90.88 88 LYS A C 1
ATOM 693 O O . LYS A 1 88 ? -1.267 -16.042 -7.233 1.00 90.88 88 LYS A O 1
ATOM 698 N N . THR A 1 89 ? -1.928 -14.143 -6.244 1.00 90.31 89 THR A N 1
ATOM 699 C CA . THR A 1 89 ? -2.488 -13.476 -7.415 1.00 90.31 89 THR A CA 1
ATOM 700 C C . THR A 1 89 ? -1.880 -12.077 -7.520 1.00 90.31 89 THR A C 1
ATOM 702 O O . THR A 1 89 ? -1.963 -11.262 -6.602 1.00 90.31 89 THR A O 1
ATOM 705 N N . LEU A 1 90 ? -1.213 -11.801 -8.639 1.00 91.38 90 LEU A N 1
ATOM 706 C CA . LEU A 1 90 ? -0.575 -10.515 -8.897 1.00 91.38 90 LEU A CA 1
ATOM 707 C C . LEU A 1 90 ? -0.822 -10.120 -10.346 1.00 91.38 90 LEU A C 1
ATOM 709 O O . LEU A 1 90 ? -0.579 -10.903 -11.264 1.00 91.38 90 LEU A O 1
ATOM 713 N N . ARG A 1 91 ? -1.285 -8.888 -10.550 1.00 94.19 91 ARG A N 1
ATOM 714 C CA . ARG A 1 91 ? -1.358 -8.285 -11.879 1.00 94.19 91 ARG A CA 1
ATOM 715 C C . ARG A 1 91 ? -0.026 -7.598 -12.170 1.00 94.19 91 ARG A C 1
ATOM 717 O O . ARG A 1 91 ? 0.405 -6.744 -11.398 1.00 94.19 91 ARG A O 1
ATOM 724 N N . ILE A 1 92 ? 0.603 -7.961 -13.284 1.00 92.94 92 ILE A N 1
ATOM 725 C CA . ILE A 1 92 ? 1.797 -7.282 -13.792 1.00 92.94 92 ILE A CA 1
ATOM 726 C C . ILE A 1 92 ? 1.391 -6.519 -15.048 1.00 92.94 92 ILE A C 1
ATOM 728 O O . ILE A 1 92 ? 1.000 -7.129 -16.044 1.00 92.94 92 ILE A O 1
ATOM 732 N N . ARG A 1 93 ? 1.454 -5.186 -14.999 1.00 93.31 93 ARG A N 1
ATOM 733 C CA . ARG A 1 93 ? 1.326 -4.360 -16.203 1.00 93.31 93 ARG A CA 1
ATOM 734 C C . ARG A 1 93 ? 2.670 -4.383 -16.914 1.00 93.31 93 ARG A C 1
ATOM 736 O O . ARG A 1 93 ? 3.663 -3.917 -16.369 1.00 93.31 93 ARG A O 1
ATOM 743 N N . ILE A 1 94 ? 2.686 -4.891 -18.134 1.00 89.62 94 ILE A N 1
ATOM 744 C CA . ILE A 1 94 ? 3.883 -4.891 -18.965 1.00 89.62 94 ILE A CA 1
ATOM 745 C C . ILE A 1 94 ? 3.841 -3.673 -19.884 1.00 89.62 94 ILE A C 1
ATOM 747 O O . ILE A 1 94 ? 2.849 -3.466 -20.582 1.00 89.62 94 ILE A O 1
ATOM 751 N N . GLY A 1 95 ? 4.926 -2.906 -19.909 1.00 80.00 95 GLY A N 1
ATOM 752 C CA . GLY A 1 95 ? 5.108 -1.804 -20.844 1.00 80.00 95 GLY A CA 1
ATOM 753 C C . GLY A 1 95 ? 5.228 -0.443 -20.169 1.00 80.00 95 GLY A C 1
ATOM 754 O O . GLY A 1 95 ? 4.698 -0.202 -19.091 1.00 80.00 95 GLY A O 1
ATOM 755 N N . GLY A 1 96 ? 5.935 0.437 -20.869 1.00 79.19 96 GLY A N 1
ATOM 756 C CA . GLY A 1 96 ? 6.467 1.703 -20.381 1.00 79.19 96 GLY A CA 1
ATOM 757 C C . GLY A 1 96 ? 7.813 1.900 -21.069 1.00 79.19 96 GLY A C 1
ATOM 758 O O . GLY A 1 96 ? 8.747 1.138 -20.825 1.00 79.19 96 GLY A O 1
ATOM 759 N N . SER A 1 97 ? 7.893 2.840 -22.007 1.00 73.12 97 SER A N 1
ATOM 760 C CA . SER A 1 97 ? 9.087 3.086 -22.823 1.00 73.12 97 SER A CA 1
ATOM 761 C C . SER A 1 97 ? 9.425 4.570 -22.808 1.00 73.12 97 SER A C 1
ATOM 763 O O . SER A 1 97 ? 8.538 5.412 -22.706 1.00 73.12 97 SER A O 1
ATOM 765 N N . LEU A 1 98 ? 10.713 4.878 -22.937 1.00 70.00 98 LEU A N 1
ATOM 766 C CA . LEU A 1 98 ? 11.207 6.243 -23.137 1.00 70.00 98 LEU A CA 1
ATOM 767 C C . LEU A 1 98 ? 11.162 6.671 -24.613 1.00 70.00 98 LEU A C 1
ATOM 769 O O . LEU A 1 98 ? 11.665 7.735 -24.955 1.00 70.00 98 LEU A O 1
ATOM 773 N N . GLN A 1 99 ? 10.660 5.808 -25.496 1.00 64.06 99 GLN A N 1
ATOM 774 C CA . GLN A 1 99 ? 10.553 6.047 -26.931 1.00 64.06 99 GLN A CA 1
ATOM 775 C C . GLN A 1 99 ? 9.087 6.139 -27.342 1.00 64.06 99 GLN A C 1
ATOM 777 O O . GLN A 1 99 ? 8.266 5.342 -26.885 1.00 64.06 99 GLN A O 1
ATOM 782 N N . ASP A 1 100 ? 8.797 7.042 -28.277 1.00 59.59 100 ASP A N 1
ATOM 783 C CA . ASP A 1 100 ? 7.467 7.183 -28.880 1.00 59.59 100 ASP A CA 1
ATOM 784 C C . ASP A 1 100 ? 7.117 6.000 -29.797 1.00 59.59 100 ASP A C 1
ATOM 786 O O . ASP A 1 100 ? 5.946 5.714 -30.041 1.00 59.59 100 ASP A O 1
ATOM 790 N N . GLN A 1 101 ? 8.135 5.297 -30.306 1.00 57.72 101 GLN A N 1
ATOM 791 C CA . GLN A 1 101 ? 7.988 4.115 -31.151 1.00 57.72 101 GLN A CA 1
ATOM 792 C C . GLN A 1 101 ? 8.848 2.966 -30.624 1.00 57.72 101 GLN A C 1
ATOM 794 O O . GLN A 1 101 ? 10.038 3.124 -30.353 1.00 57.72 101 GLN A O 1
ATOM 799 N N . VAL A 1 102 ? 8.237 1.789 -30.500 1.00 64.69 102 VAL A N 1
ATOM 800 C CA . VAL A 1 102 ? 8.904 0.536 -30.135 1.00 64.69 102 VAL A CA 1
ATOM 801 C C . VAL A 1 102 ? 8.660 -0.464 -31.258 1.00 64.69 102 VAL A C 1
ATOM 803 O O . VAL A 1 102 ? 7.514 -0.701 -31.634 1.00 64.69 102 VAL A O 1
ATOM 806 N N . ILE A 1 103 ? 9.737 -1.035 -31.800 1.00 65.00 103 ILE A N 1
ATOM 807 C CA . ILE A 1 103 ? 9.685 -2.087 -32.821 1.00 65.00 103 ILE A CA 1
ATOM 808 C C . ILE A 1 103 ? 10.047 -3.404 -32.137 1.00 65.00 103 ILE A C 1
ATOM 810 O O . ILE A 1 103 ? 11.068 -3.488 -31.458 1.00 65.00 103 ILE A O 1
ATOM 814 N N . TYR A 1 104 ? 9.203 -4.420 -32.304 1.00 62.28 104 TYR A N 1
ATOM 815 C CA . 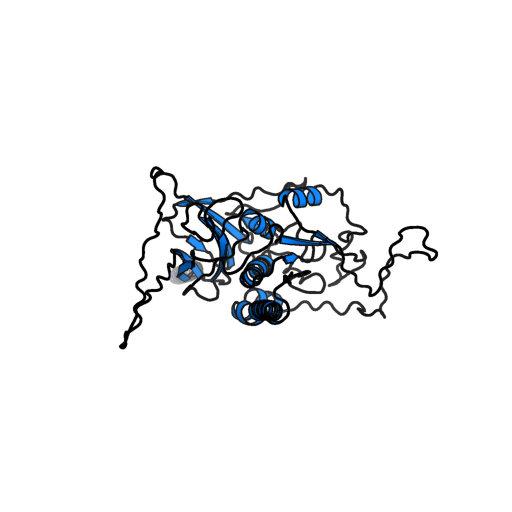TYR A 1 104 ? 9.450 -5.765 -31.789 1.00 62.28 104 TYR A CA 1
ATOM 816 C C . TYR A 1 104 ? 9.986 -6.649 -32.905 1.00 62.28 104 TYR A C 1
ATOM 818 O O . TYR A 1 104 ? 9.409 -6.679 -33.993 1.00 62.28 104 TYR A O 1
ATOM 826 N N . ASP A 1 105 ? 11.033 -7.410 -32.604 1.00 61.66 105 ASP A N 1
ATOM 827 C CA . ASP A 1 105 ? 11.541 -8.459 -33.484 1.00 61.66 105 ASP A CA 1
ATOM 828 C C . ASP A 1 105 ? 10.654 -9.707 -33.413 1.00 61.66 105 ASP A C 1
ATOM 830 O O . ASP A 1 105 ? 10.930 -10.670 -32.700 1.00 61.66 105 ASP A O 1
ATOM 834 N N . VAL A 1 106 ? 9.503 -9.634 -34.084 1.00 58.72 106 VAL A N 1
ATOM 835 C CA . VAL A 1 106 ? 8.559 -10.746 -34.245 1.00 58.72 106 VAL A CA 1
ATOM 836 C C . VAL A 1 106 ? 8.384 -11.063 -35.728 1.00 58.72 106 VAL A C 1
ATOM 838 O O . VAL A 1 106 ? 7.794 -10.285 -36.475 1.00 58.72 106 VAL A O 1
ATOM 841 N N . GLY A 1 107 ? 8.851 -12.246 -36.136 1.00 61.94 107 GLY A N 1
ATOM 842 C CA . GLY A 1 107 ? 8.765 -12.744 -37.515 1.00 61.94 107 GLY A CA 1
ATOM 843 C C . GLY A 1 107 ? 9.936 -12.310 -38.405 1.00 61.94 107 GLY A C 1
ATOM 844 O O . GLY A 1 107 ? 10.971 -11.883 -37.910 1.00 61.94 107 GLY A O 1
ATOM 845 N N . ASP A 1 108 ? 9.774 -12.426 -39.727 1.00 62.72 108 ASP A N 1
ATOM 846 C CA . ASP A 1 108 ? 10.759 -11.936 -40.706 1.00 62.72 108 ASP A CA 1
ATOM 847 C C . ASP A 1 108 ? 10.648 -10.410 -40.845 1.00 62.72 108 ASP A C 1
ATOM 849 O O . ASP A 1 108 ? 10.009 -9.873 -41.761 1.00 62.72 108 ASP A O 1
ATOM 853 N N . LEU A 1 109 ? 11.255 -9.684 -39.906 1.00 58.59 109 LEU A N 1
ATOM 854 C CA . LEU A 1 109 ? 11.404 -8.241 -40.030 1.00 58.59 109 LEU A CA 1
ATOM 855 C C . LEU A 1 109 ? 12.277 -7.914 -41.250 1.00 58.59 109 LEU A C 1
ATOM 857 O O . LEU A 1 109 ? 13.462 -8.229 -41.310 1.00 58.59 109 LEU A O 1
ATOM 861 N N . LYS A 1 110 ? 11.702 -7.184 -42.213 1.00 61.66 110 LYS A N 1
ATOM 862 C CA . LYS A 1 110 ? 12.428 -6.658 -43.386 1.00 61.66 110 LYS A CA 1
ATOM 863 C C . LYS A 1 110 ? 13.459 -5.572 -43.037 1.00 61.66 110 LYS A C 1
ATOM 865 O O . LYS A 1 110 ? 14.208 -5.148 -43.913 1.00 61.66 110 LYS A O 1
ATOM 870 N N . THR A 1 111 ? 13.486 -5.109 -41.788 1.00 58.81 111 THR A N 1
ATOM 871 C CA . THR A 1 111 ? 14.348 -4.023 -41.301 1.00 58.81 111 THR A CA 1
ATOM 872 C C . THR A 1 111 ? 15.098 -4.471 -40.046 1.00 58.81 111 THR A C 1
ATOM 874 O O . THR A 1 111 ? 14.467 -5.069 -39.175 1.00 58.81 111 THR A O 1
ATOM 877 N N . PRO A 1 112 ? 16.403 -4.166 -39.903 1.00 61.03 112 PRO A N 1
ATOM 878 C CA . PRO A 1 112 ? 17.176 -4.562 -38.729 1.00 61.03 112 PRO A CA 1
ATOM 879 C C . PRO A 1 112 ? 16.598 -3.960 -37.443 1.00 61.03 112 PRO A C 1
ATOM 881 O O . PRO A 1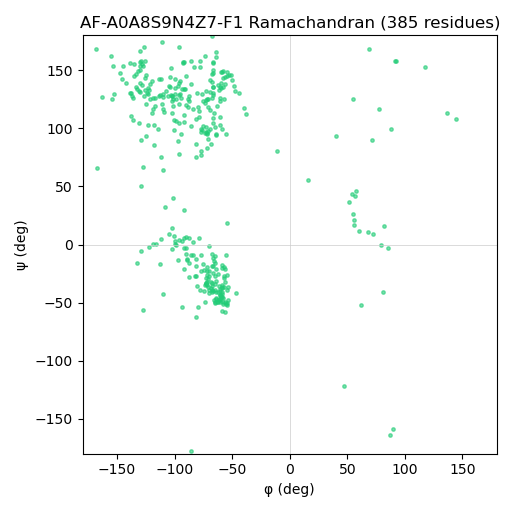 112 ? 16.455 -2.740 -37.341 1.00 61.03 112 PRO A O 1
ATOM 884 N N . CYS A 1 113 ? 16.306 -4.798 -36.448 1.00 57.31 113 CYS A N 1
ATOM 885 C CA . CYS A 1 113 ? 15.923 -4.335 -35.119 1.00 57.31 113 CYS A CA 1
ATOM 886 C C . CYS A 1 113 ? 17.183 -3.919 -34.343 1.00 57.31 113 CYS A C 1
ATOM 888 O O . CYS A 1 113 ? 18.009 -4.752 -33.971 1.00 57.31 113 CYS A O 1
ATOM 890 N N . THR A 1 114 ? 17.366 -2.619 -34.110 1.00 64.12 114 THR A N 1
ATOM 891 C CA . THR A 1 114 ? 18.490 -2.089 -33.322 1.00 64.12 114 THR A CA 1
ATOM 892 C C . THR A 1 114 ? 18.074 -1.847 -31.875 1.00 64.12 114 THR A C 1
ATOM 894 O O . THR A 1 114 ? 16.998 -1.311 -31.626 1.00 64.12 114 THR A O 1
ATOM 897 N N . GLN A 1 115 ? 18.947 -2.188 -30.923 1.00 61.69 115 GLN A N 1
ATOM 898 C CA . GLN A 1 115 ? 18.744 -1.891 -29.499 1.00 61.69 115 GLN A CA 1
ATOM 899 C C . GLN A 1 115 ? 18.578 -0.385 -29.239 1.00 61.69 115 GLN A C 1
ATOM 901 O O . GLN A 1 115 ? 19.177 0.437 -29.941 1.00 61.69 115 GLN A O 1
ATOM 906 N N . PHE A 1 116 ? 17.801 -0.031 -28.207 1.00 59.78 116 PHE A N 1
ATOM 907 C CA . PHE A 1 116 ? 17.633 1.359 -27.778 1.00 59.78 116 PHE A CA 1
ATOM 908 C C . PHE A 1 116 ? 18.985 1.986 -27.422 1.00 59.78 116 PHE A C 1
ATOM 910 O O . PHE A 1 116 ? 19.796 1.382 -26.723 1.00 59.78 116 PHE A O 1
ATOM 917 N N . LYS A 1 117 ? 19.217 3.221 -27.877 1.00 62.06 117 LYS A N 1
ATOM 918 C CA . LYS A 1 117 ? 20.397 4.019 -27.526 1.00 62.06 117 LYS A CA 1
ATOM 919 C C . LYS A 1 117 ? 19.956 5.367 -26.976 1.00 62.06 117 LYS A C 1
ATOM 921 O O . LYS A 1 117 ? 18.989 5.950 -27.459 1.00 62.06 117 LYS A O 1
ATOM 926 N N . LYS A 1 118 ? 20.682 5.869 -25.977 1.00 61.97 118 LYS A N 1
ATOM 927 C CA . LYS A 1 118 ? 20.515 7.241 -25.489 1.00 61.97 118 LYS A CA 1
ATOM 928 C C . LYS A 1 118 ? 20.837 8.227 -26.622 1.00 61.97 118 LYS A C 1
ATOM 930 O O . LYS A 1 118 ? 21.854 8.078 -27.292 1.00 61.97 118 LYS A O 1
ATOM 935 N N . SER A 1 119 ? 19.968 9.216 -26.811 1.00 60.69 119 SER A N 1
ATOM 936 C CA . SER A 1 119 ? 20.162 10.355 -27.710 1.00 60.69 119 SER A CA 1
ATOM 937 C C . SER A 1 119 ? 19.837 11.627 -26.932 1.00 60.69 119 SER A C 1
ATOM 939 O O . SER A 1 119 ? 18.817 11.677 -26.240 1.00 60.69 119 SER A O 1
ATOM 941 N N . ASP A 1 120 ? 20.720 12.619 -27.018 1.00 62.84 120 ASP A N 1
ATOM 942 C CA . ASP A 1 120 ? 20.587 13.881 -26.284 1.00 62.84 120 ASP A CA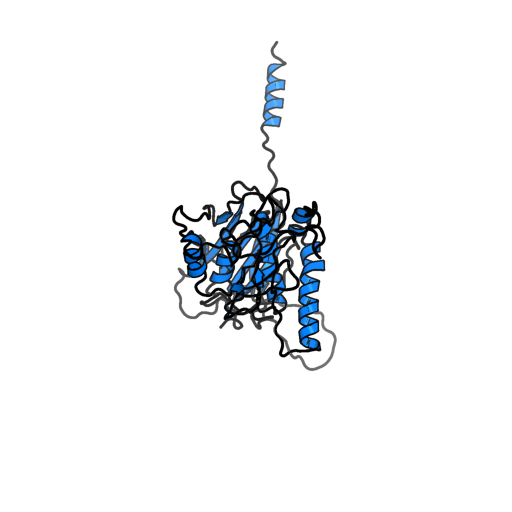 1
ATOM 943 C C . ASP A 1 120 ? 19.513 14.803 -26.904 1.00 62.84 120 ASP A C 1
ATOM 945 O O . ASP A 1 120 ? 18.971 15.661 -26.212 1.00 62.84 120 ASP A O 1
ATOM 949 N N . ASP A 1 121 ? 19.115 14.538 -28.155 1.00 62.00 121 ASP A N 1
ATOM 950 C CA . ASP A 1 121 ? 18.147 15.328 -28.935 1.00 62.00 121 ASP A CA 1
ATOM 951 C C . ASP A 1 121 ? 16.720 14.731 -28.932 1.00 62.00 121 ASP A C 1
ATOM 953 O O . ASP A 1 121 ? 15.811 15.250 -29.581 1.00 62.00 121 ASP A O 1
ATOM 957 N N . GLY A 1 122 ? 16.510 13.597 -28.251 1.00 56.97 122 GLY A N 1
ATOM 958 C CA . GLY A 1 122 ? 15.211 12.913 -28.193 1.00 56.97 122 GLY A CA 1
ATOM 959 C C . GLY A 1 122 ? 14.186 13.628 -27.302 1.00 56.97 122 GLY A C 1
ATOM 960 O O . GLY A 1 122 ? 14.564 14.387 -26.414 1.00 56.97 122 GLY A O 1
ATOM 961 N N . LEU A 1 123 ? 12.887 13.316 -27.466 1.00 50.31 123 LEU A N 1
ATOM 962 C CA . LEU A 1 123 ? 11.738 13.961 -26.784 1.00 50.31 123 LEU A CA 1
ATOM 963 C C . LEU A 1 123 ? 11.810 13.967 -25.236 1.00 50.31 123 LEU A C 1
ATOM 965 O O . LEU A 1 123 ? 11.042 14.668 -24.584 1.00 50.31 123 LEU A O 1
ATOM 969 N N . PHE A 1 124 ? 12.764 13.249 -24.634 1.00 51.25 124 PHE A N 1
ATOM 970 C CA . PHE A 1 124 ? 13.011 13.267 -23.192 1.00 51.25 124 PHE A CA 1
ATOM 971 C C . PHE A 1 124 ? 14.422 13.666 -22.761 1.00 51.25 124 PHE A C 1
ATOM 973 O O . PHE A 1 124 ? 14.606 13.739 -21.549 1.00 51.25 124 PHE A O 1
ATOM 980 N N . GLY A 1 125 ? 15.363 13.926 -23.692 1.00 51.00 125 GLY A N 1
ATOM 981 C CA . GLY A 1 125 ? 16.715 14.496 -23.499 1.00 51.00 125 GLY A CA 1
ATOM 982 C C . GLY A 1 125 ? 17.240 14.489 -22.060 1.00 51.00 125 GLY A C 1
ATOM 983 O O . GLY A 1 125 ? 17.506 15.552 -21.511 1.00 51.00 125 GLY A O 1
ATOM 984 N N . PHE A 1 126 ? 17.257 13.294 -21.441 1.00 47.84 126 PHE A N 1
ATOM 985 C CA . PHE A 1 126 ? 17.050 13.036 -20.001 1.00 47.84 126 PHE A CA 1
ATOM 986 C C . PHE A 1 126 ? 17.049 14.290 -19.110 1.00 47.84 126 PHE A C 1
ATOM 988 O O . PHE A 1 126 ? 18.057 14.591 -18.474 1.00 47.84 126 PHE A O 1
ATOM 995 N N . SER A 1 127 ? 15.916 15.006 -19.068 1.00 38.34 127 SER A N 1
ATOM 996 C CA . SER A 1 127 ? 15.756 16.237 -18.279 1.00 38.34 127 SER A CA 1
ATOM 997 C C . SER A 1 127 ? 16.264 16.043 -16.848 1.00 38.34 127 SER A C 1
ATOM 999 O O . SER A 1 127 ? 15.957 15.008 -16.241 1.00 38.34 127 SER A O 1
ATOM 1001 N N . GLU A 1 128 ? 17.002 17.025 -16.317 1.00 37.97 128 GLU A N 1
ATOM 1002 C CA . GLU A 1 128 ? 17.565 17.011 -14.964 1.00 37.97 128 GLU A CA 1
ATOM 1003 C C . GLU A 1 128 ? 16.570 16.419 -13.956 1.00 37.97 128 GLU A C 1
ATOM 1005 O O . GLU A 1 128 ? 15.454 16.910 -13.760 1.00 37.97 128 GLU A O 1
ATOM 1010 N N . GLY A 1 129 ? 16.962 15.299 -13.346 1.00 43.62 129 GLY A N 1
ATOM 1011 C CA . GLY A 1 129 ? 16.172 14.629 -12.327 1.00 43.62 129 GLY A CA 1
ATOM 1012 C C . GLY A 1 129 ? 16.033 15.538 -11.117 1.00 43.62 129 GLY A C 1
ATOM 1013 O O . GLY A 1 129 ? 16.911 15.553 -10.263 1.00 43.62 129 GLY A O 1
ATOM 1014 N N . TRP A 1 130 ? 14.951 16.310 -11.030 1.00 43.69 130 TRP A N 1
ATOM 1015 C CA . TRP A 1 130 ? 14.710 17.148 -9.862 1.00 43.69 130 TRP A CA 1
ATOM 1016 C C . TRP A 1 130 ? 14.472 16.254 -8.638 1.00 43.69 130 TRP A C 1
ATOM 1018 O O . TRP A 1 130 ? 13.489 15.515 -8.567 1.00 43.69 130 TRP A O 1
ATOM 1028 N N . ASN A 1 131 ? 15.389 16.293 -7.671 1.00 56.16 131 ASN A N 1
ATOM 1029 C CA . ASN A 1 131 ? 15.137 15.758 -6.339 1.00 56.16 131 ASN A CA 1
ATOM 1030 C C . ASN A 1 131 ? 14.246 16.773 -5.621 1.00 56.16 131 ASN A C 1
ATOM 1032 O O . ASN A 1 131 ? 14.744 17.800 -5.167 1.00 56.16 131 ASN A O 1
ATOM 1036 N N . ASP A 1 132 ? 12.931 16.540 -5.592 1.00 66.44 132 ASP A N 1
ATOM 1037 C CA . ASP A 1 132 ? 11.997 17.482 -4.977 1.00 66.44 132 ASP A CA 1
ATOM 1038 C C . ASP A 1 132 ? 12.323 17.663 -3.484 1.00 66.44 132 ASP A C 1
ATOM 1040 O O . ASP A 1 132 ? 12.046 16.758 -2.688 1.00 66.44 132 ASP A O 1
ATOM 1044 N N . PRO A 1 133 ? 12.849 18.832 -3.057 1.00 69.31 133 PRO A N 1
ATOM 1045 C CA . PRO A 1 133 ? 13.210 19.046 -1.659 1.00 69.31 133 PRO A CA 1
ATOM 1046 C C . PRO A 1 133 ? 11.977 19.023 -0.745 1.00 69.31 133 PRO A C 1
ATOM 1048 O O . PRO A 1 133 ? 12.104 18.886 0.471 1.00 69.31 133 PRO A O 1
ATOM 1051 N N . LYS A 1 134 ? 10.771 19.139 -1.319 1.00 80.62 134 LYS A N 1
ATOM 1052 C CA . LYS A 1 134 ? 9.491 19.069 -0.613 1.00 80.62 134 LYS A CA 1
ATOM 1053 C C . LYS A 1 134 ? 8.860 17.676 -0.653 1.00 80.62 134 LYS A C 1
ATOM 1055 O O . LYS A 1 134 ? 7.760 17.521 -0.131 1.00 80.62 134 LYS A O 1
ATOM 1060 N N . LEU A 1 135 ? 9.515 16.657 -1.219 1.00 82.38 135 LEU A N 1
ATOM 1061 C CA . LEU A 1 135 ? 8.935 15.314 -1.322 1.00 82.38 135 LEU A CA 1
ATOM 1062 C C . LEU A 1 135 ? 8.567 14.758 0.059 1.00 82.38 135 LEU A C 1
ATOM 1064 O O . LEU A 1 135 ? 7.424 14.385 0.299 1.00 82.38 135 LEU A O 1
ATOM 1068 N N . VAL A 1 136 ? 9.513 14.786 1.001 1.00 87.56 136 VAL A N 1
ATOM 1069 C CA . VAL A 1 136 ? 9.300 14.314 2.378 1.00 87.56 136 VAL A CA 1
ATOM 1070 C C . VAL A 1 136 ? 8.188 15.092 3.081 1.00 87.56 136 VAL A C 1
ATOM 1072 O O . VAL A 1 136 ? 7.343 14.489 3.739 1.00 87.56 136 VAL A O 1
ATOM 1075 N N . SER A 1 137 ? 8.164 16.422 2.945 1.00 89.12 137 SER A N 1
ATOM 1076 C CA . SER A 1 137 ? 7.134 17.232 3.598 1.00 89.12 137 SER A CA 1
ATOM 1077 C C . SER A 1 137 ? 5.754 16.989 2.996 1.00 89.12 137 SER A C 1
ATOM 1079 O O . SER A 1 137 ? 4.803 16.890 3.755 1.00 89.12 137 SER A O 1
ATOM 1081 N N . ARG A 1 138 ? 5.638 16.794 1.677 1.00 87.69 138 ARG A N 1
ATOM 1082 C CA . ARG A 1 138 ? 4.379 16.428 1.006 1.00 87.69 138 ARG A CA 1
ATOM 1083 C C . ARG A 1 138 ? 3.860 15.055 1.432 1.00 87.69 138 ARG A C 1
ATOM 1085 O O . ARG A 1 138 ? 2.663 14.910 1.647 1.00 87.69 138 ARG A O 1
ATOM 1092 N N . ILE A 1 139 ? 4.743 14.062 1.576 1.00 90.31 139 ILE A N 1
ATOM 1093 C CA . ILE A 1 139 ? 4.370 12.709 2.030 1.00 90.31 139 ILE A CA 1
ATOM 1094 C C . ILE A 1 139 ? 3.776 12.735 3.446 1.00 90.31 139 ILE A C 1
ATOM 1096 O O . ILE A 1 139 ? 2.880 11.952 3.747 1.00 90.31 139 ILE A O 1
ATOM 1100 N N . LEU A 1 140 ? 4.276 13.619 4.311 1.00 94.12 140 LEU A N 1
ATOM 1101 C CA . LEU A 1 140 ? 3.864 13.713 5.714 1.00 94.12 140 LEU A CA 1
ATOM 1102 C C . LEU A 1 140 ? 2.847 14.834 5.988 1.00 94.12 140 LEU A C 1
ATOM 1104 O O . LEU A 1 140 ? 2.492 15.047 7.145 1.00 94.12 140 LEU A O 1
ATOM 1108 N N . ASP A 1 141 ? 2.392 15.558 4.962 1.00 93.62 141 ASP A N 1
ATOM 1109 C CA . ASP A 1 141 ? 1.443 16.664 5.104 1.00 93.62 141 ASP A CA 1
ATOM 1110 C C . ASP A 1 141 ? 0.004 16.179 4.841 1.00 93.62 141 ASP A C 1
ATOM 1112 O O . ASP A 1 141 ? -0.390 15.986 3.682 1.00 93.62 141 ASP A O 1
ATOM 1116 N N . PRO A 1 142 ? -0.824 16.011 5.890 1.00 94.25 142 PRO A N 1
ATOM 1117 C CA . PRO A 1 142 ? -2.196 15.547 5.727 1.00 94.25 142 PRO A CA 1
ATOM 1118 C C . PRO A 1 142 ? -3.065 16.502 4.898 1.00 94.25 142 PRO A C 1
ATOM 1120 O O . PRO A 1 142 ? -4.007 16.038 4.248 1.00 94.25 142 PRO A O 1
ATOM 1123 N N . LYS A 1 143 ? -2.745 17.803 4.840 1.00 91.94 143 LYS A N 1
ATOM 1124 C CA . LYS A 1 143 ? -3.489 18.779 4.028 1.00 91.94 143 LYS A CA 1
ATOM 1125 C C . LYS A 1 143 ? -3.185 18.615 2.550 1.00 91.94 143 LYS A C 1
ATOM 1127 O O . LYS A 1 143 ? -4.100 18.676 1.727 1.00 91.94 143 LYS A O 1
ATOM 1132 N N . TYR A 1 144 ? -1.925 18.359 2.204 1.00 88.88 144 TYR A N 1
ATOM 1133 C CA . TYR A 1 144 ? -1.543 18.040 0.831 1.00 88.88 144 TYR A CA 1
ATOM 1134 C C . TYR A 1 144 ? -2.242 16.760 0.344 1.00 88.88 144 TYR A C 1
ATOM 1136 O O . TYR A 1 144 ? -2.854 16.763 -0.728 1.00 88.88 144 TYR A O 1
ATOM 1144 N N . LEU A 1 145 ? -2.225 15.699 1.158 1.00 90.00 145 LEU A N 1
ATOM 1145 C CA . LEU A 1 145 ? -2.843 14.409 0.830 1.00 90.00 145 LEU A CA 1
ATOM 1146 C C . LEU A 1 145 ? -4.375 14.506 0.711 1.00 90.00 145 LEU A C 1
ATOM 1148 O O . LEU A 1 145 ? -4.962 14.086 -0.290 1.00 90.00 145 LEU A O 1
ATOM 1152 N N . SER A 1 146 ? -5.036 15.105 1.703 1.00 88.38 146 SER A N 1
ATOM 1153 C CA . SER A 1 146 ? -6.504 15.212 1.738 1.00 88.38 146 SER A CA 1
ATOM 1154 C C . SER A 1 146 ? -7.050 16.232 0.741 1.00 88.38 146 SER A C 1
ATOM 1156 O O . SER A 1 146 ? -8.128 16.042 0.189 1.00 88.38 146 SER A O 1
ATOM 1158 N N . GLY A 1 147 ? -6.324 17.325 0.504 1.00 81.88 147 GLY A N 1
ATOM 1159 C CA . GLY A 1 147 ? -6.753 18.375 -0.412 1.00 81.88 147 GLY A CA 1
ATOM 1160 C C . GLY A 1 147 ? -6.452 18.028 -1.865 1.00 81.88 147 GLY A C 1
ATOM 1161 O O . GLY A 1 147 ? -7.359 17.899 -2.684 1.00 81.88 147 GLY A O 1
ATOM 1162 N N . SER A 1 148 ? -5.167 17.876 -2.193 1.00 79.25 148 SER A N 1
ATOM 1163 C CA . SER A 1 148 ? -4.732 17.748 -3.588 1.00 79.25 148 SER A CA 1
ATOM 1164 C C . SER A 1 148 ? -4.955 16.336 -4.117 1.00 79.25 148 SER A C 1
ATOM 1166 O O . SER A 1 148 ? -5.607 16.153 -5.139 1.00 79.25 148 SER A O 1
ATOM 1168 N N . VAL A 1 149 ? -4.442 15.325 -3.413 1.00 85.38 149 VAL A N 1
ATOM 1169 C CA . VAL A 1 149 ? -4.417 13.952 -3.935 1.00 85.38 149 VAL A CA 1
ATOM 1170 C C . VAL A 1 149 ? -5.803 13.310 -3.909 1.00 85.38 149 VAL A C 1
ATOM 1172 O O . VAL A 1 149 ? -6.260 12.799 -4.928 1.00 85.38 149 VAL A O 1
ATOM 1175 N N . THR A 1 150 ? -6.505 13.374 -2.775 1.00 89.69 150 THR A N 1
ATOM 1176 C CA . THR A 1 150 ? -7.874 12.832 -2.675 1.00 89.69 150 THR A CA 1
ATOM 1177 C C . THR A 1 150 ? -8.808 13.511 -3.687 1.00 89.69 150 THR A C 1
ATOM 1179 O O . THR A 1 150 ? -9.632 12.853 -4.322 1.00 89.69 150 THR A O 1
ATOM 1182 N N . GLY A 1 151 ? -8.630 14.821 -3.913 1.00 90.25 151 GLY A N 1
ATOM 1183 C CA . GLY A 1 151 ? -9.375 15.576 -4.920 1.00 90.25 151 GLY A CA 1
ATOM 1184 C C . GLY A 1 151 ? -9.210 15.037 -6.346 1.00 90.25 151 GLY A C 1
ATOM 1185 O O . GLY A 1 151 ? -10.181 15.035 -7.103 1.00 90.25 151 GLY A O 1
ATOM 1186 N N . LEU A 1 152 ? -8.027 14.525 -6.707 1.00 91.38 152 LEU A N 1
ATOM 1187 C CA . LEU A 1 152 ? -7.790 13.903 -8.016 1.00 91.38 152 LEU A CA 1
ATOM 1188 C C . LEU A 1 152 ? -8.615 12.626 -8.187 1.00 91.38 152 LEU A C 1
ATOM 1190 O O . LEU A 1 152 ? -9.341 12.508 -9.173 1.00 91.38 152 LEU A O 1
ATOM 1194 N N . PHE A 1 153 ? -8.562 11.707 -7.218 1.00 96.12 153 PHE A N 1
ATOM 1195 C CA . PHE A 1 153 ? -9.337 10.464 -7.281 1.00 96.12 153 PHE A CA 1
ATOM 1196 C C . PHE A 1 153 ? -10.841 10.732 -7.333 1.00 96.12 153 PHE A C 1
ATOM 1198 O O . PHE A 1 153 ? -11.534 10.176 -8.183 1.00 96.12 153 PHE A O 1
ATOM 1205 N N . LYS A 1 154 ? -11.329 11.669 -6.513 1.00 95.75 154 LYS A N 1
ATOM 1206 C CA . LYS A 1 154 ? -12.726 12.114 -6.542 1.00 95.75 154 LYS A CA 1
ATOM 1207 C C . LYS A 1 154 ? -13.137 12.677 -7.906 1.00 95.75 154 LYS A C 1
ATOM 1209 O O . LYS A 1 154 ? -14.245 12.428 -8.374 1.00 95.75 154 LYS A O 1
ATOM 1214 N N . ASN A 1 155 ? -12.268 13.459 -8.548 1.00 95.88 155 ASN A N 1
ATOM 1215 C CA . ASN A 1 155 ? -12.552 14.025 -9.867 1.00 95.88 155 ASN A CA 1
ATOM 1216 C C . ASN A 1 155 ? -12.614 12.949 -10.955 1.00 95.88 155 ASN A C 1
ATOM 1218 O O . ASN A 1 155 ? -13.503 13.013 -11.804 1.00 95.88 155 ASN A O 1
ATOM 1222 N N . VAL A 1 156 ? -11.714 11.961 -10.916 1.00 96.06 156 VAL A N 1
ATOM 1223 C CA . VAL A 1 156 ? -11.742 10.814 -11.837 1.00 96.06 156 VAL A CA 1
ATOM 1224 C C . VAL A 1 156 ? -13.019 10.002 -11.637 1.00 96.06 156 VAL A C 1
ATOM 1226 O O . VAL A 1 156 ? -13.728 9.752 -12.607 1.00 96.06 156 VAL A O 1
ATOM 1229 N N . GLU A 1 157 ? -13.351 9.657 -10.392 1.00 96.62 157 GLU A N 1
ATOM 1230 C CA . GLU A 1 157 ? -14.579 8.933 -10.051 1.00 96.62 157 GLU A CA 1
ATOM 1231 C C . GLU A 1 157 ? -15.821 9.654 -10.584 1.00 96.62 157 GLU A C 1
ATOM 1233 O O . GLU A 1 157 ? -16.621 9.055 -11.302 1.00 96.62 157 GLU A O 1
ATOM 1238 N N . ARG A 1 158 ? -15.946 10.958 -10.306 1.00 97.12 158 ARG A N 1
ATOM 1239 C CA . ARG A 1 158 ? -17.051 11.783 -10.806 1.00 97.12 158 ARG A CA 1
ATOM 1240 C C . ARG A 1 158 ? -17.117 11.784 -12.333 1.00 97.12 158 ARG A C 1
ATOM 1242 O O . ARG A 1 158 ? -18.186 11.580 -12.893 1.00 97.12 158 ARG A O 1
ATOM 1249 N N . THR A 1 159 ? -15.979 11.962 -13.004 1.00 97.56 159 THR A N 1
ATOM 1250 C CA . THR A 1 159 ? -15.919 11.981 -14.474 1.00 97.56 159 THR A CA 1
ATOM 1251 C C . THR A 1 159 ? -16.408 10.659 -15.064 1.00 97.56 159 THR A C 1
ATOM 1253 O O . THR A 1 159 ? -17.187 10.670 -16.016 1.00 97.56 159 THR A O 1
ATOM 1256 N N . VAL A 1 160 ? -15.989 9.528 -14.486 1.00 97.19 160 VAL A N 1
ATOM 1257 C CA . VAL A 1 160 ? -16.444 8.190 -14.890 1.00 97.19 160 VAL A CA 1
ATOM 1258 C C . VAL A 1 160 ? -17.941 8.029 -14.635 1.00 97.19 160 VAL A C 1
ATOM 1260 O O . VAL A 1 160 ? -18.659 7.610 -15.535 1.00 97.19 160 VAL A O 1
ATOM 1263 N N . GLN A 1 161 ? -18.438 8.410 -13.456 1.00 96.44 161 GLN A N 1
ATOM 1264 C CA . GLN A 1 161 ? -19.864 8.318 -13.123 1.00 96.44 161 GLN A CA 1
ATOM 1265 C C . GLN A 1 161 ? -20.746 9.151 -14.064 1.00 96.44 161 GLN A C 1
ATOM 1267 O O . GLN A 1 161 ? -21.815 8.693 -14.459 1.00 96.44 161 GLN A O 1
ATOM 1272 N N . GLU A 1 162 ? -20.300 10.351 -14.437 1.00 97.88 162 GLU A N 1
ATOM 1273 C CA . GLU A 1 162 ? -21.056 11.278 -15.284 1.00 97.88 162 GLU A CA 1
ATOM 1274 C C . GLU A 1 162 ? -21.021 10.896 -16.772 1.00 97.88 162 GLU A C 1
ATOM 1276 O O . GLU A 1 162 ? -22.031 11.031 -17.459 1.00 97.88 162 GLU A O 1
ATOM 1281 N N . ASN A 1 163 ? -19.878 10.422 -17.280 1.00 97.88 163 ASN A N 1
ATOM 1282 C CA . ASN A 1 163 ? -19.649 10.294 -18.728 1.00 97.88 163 ASN A CA 1
ATOM 1283 C C . ASN A 1 163 ? -19.538 8.846 -19.224 1.00 97.88 163 ASN A C 1
ATOM 1285 O O . ASN A 1 163 ? -19.640 8.599 -20.424 1.00 97.88 163 ASN A O 1
ATOM 1289 N N . GLY A 1 164 ? -19.311 7.881 -18.333 1.00 96.06 164 GLY A N 1
ATOM 1290 C CA . GLY A 1 164 ? -19.107 6.487 -18.713 1.00 96.06 164 GLY A CA 1
ATOM 1291 C C . GLY A 1 164 ? -19.179 5.540 -17.520 1.00 96.06 164 GLY A C 1
ATOM 1292 O O . GLY A 1 164 ? -18.169 4.916 -17.200 1.00 96.06 164 GLY A O 1
ATOM 1293 N N . PRO A 1 165 ? -20.345 5.387 -16.865 1.00 95.31 165 PRO A N 1
ATOM 1294 C CA . PRO A 1 165 ? -20.487 4.579 -15.648 1.00 95.31 165 PRO A CA 1
ATOM 1295 C C . PRO A 1 165 ? -20.226 3.075 -15.852 1.00 95.31 165 PRO A C 1
ATOM 1297 O O . PRO A 1 165 ? -20.123 2.332 -14.881 1.00 95.31 165 PRO A O 1
ATOM 1300 N N . TRP A 1 166 ? -20.105 2.614 -17.101 1.00 96.00 166 TRP A N 1
ATOM 1301 C CA . TRP A 1 166 ? -19.664 1.258 -17.452 1.00 96.00 166 TRP A CA 1
ATOM 1302 C C . TRP A 1 166 ? -18.136 1.083 -17.425 1.00 96.00 166 TRP A C 1
ATOM 1304 O O . TRP A 1 166 ? -17.646 -0.042 -17.520 1.00 96.00 166 TRP A O 1
ATOM 1314 N N . ALA A 1 167 ? -17.371 2.174 -17.344 1.00 96.44 167 ALA A N 1
ATOM 1315 C CA . ALA A 1 167 ? -15.918 2.142 -17.265 1.00 96.44 167 ALA A CA 1
ATOM 1316 C C . ALA A 1 167 ? -15.441 1.970 -15.815 1.00 96.44 167 ALA A C 1
ATOM 1318 O O . ALA A 1 167 ? -16.136 2.287 -14.853 1.00 96.44 167 ALA A O 1
ATOM 1319 N N . SER A 1 168 ? -14.215 1.475 -15.657 1.00 95.38 168 SER A N 1
ATOM 1320 C CA . SER A 1 168 ? -13.559 1.312 -14.358 1.00 95.38 168 SER A CA 1
ATOM 1321 C C . SER A 1 168 ? -12.223 2.042 -14.347 1.00 95.38 168 SER A C 1
ATOM 1323 O O . SER A 1 168 ? -11.408 1.858 -15.248 1.00 95.38 168 SER A O 1
ATOM 1325 N N . ALA A 1 169 ? -11.988 2.855 -13.317 1.00 96.81 169 ALA A N 1
ATOM 1326 C CA . ALA A 1 169 ? -10.749 3.611 -13.166 1.00 96.81 169 ALA A CA 1
ATOM 1327 C C . ALA A 1 169 ? -9.629 2.733 -12.593 1.00 96.81 169 ALA A C 1
ATOM 1329 O O . ALA A 1 169 ? -9.821 2.055 -11.579 1.00 96.81 169 ALA A O 1
ATOM 1330 N N . TRP A 1 170 ? -8.460 2.754 -13.236 1.00 97.44 170 TRP A N 1
ATOM 1331 C CA . TRP A 1 170 ? -7.240 2.079 -12.791 1.00 97.44 170 TRP A CA 1
ATOM 1332 C C . TRP A 1 170 ? -6.123 3.116 -12.659 1.00 97.44 170 TRP A C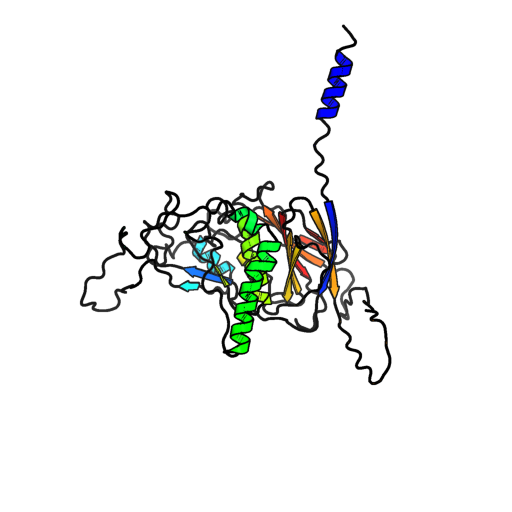 1
ATOM 1334 O O . TRP A 1 170 ? -5.895 3.902 -13.579 1.00 97.44 170 TRP A O 1
ATOM 1344 N N . VAL A 1 171 ? -5.369 3.079 -11.562 1.00 97.00 171 VAL A N 1
ATOM 1345 C CA . VAL A 1 171 ? -4.043 3.702 -11.535 1.00 97.00 171 VAL A CA 1
ATOM 1346 C C . VAL A 1 171 ? -3.102 2.757 -12.272 1.00 97.00 171 VAL A C 1
ATOM 1348 O O . VAL A 1 171 ? -2.644 1.760 -11.718 1.00 97.00 171 VAL A O 1
ATOM 1351 N N . GLY A 1 172 ? -2.874 3.041 -13.554 1.00 94.81 172 GLY A N 1
ATOM 1352 C CA . GLY A 1 172 ? -2.059 2.198 -14.434 1.00 94.81 172 GLY A CA 1
ATOM 1353 C C . GLY A 1 172 ? -0.558 2.256 -14.141 1.00 94.81 172 GLY A C 1
ATOM 1354 O O . GLY A 1 172 ? 0.155 1.312 -14.469 1.00 94.81 172 GLY A O 1
ATOM 1355 N N . GLU A 1 173 ? -0.085 3.326 -13.502 1.00 92.12 173 GLU A N 1
ATOM 1356 C CA . GLU A 1 173 ? 1.316 3.516 -13.130 1.00 92.12 173 GLU A CA 1
ATOM 1357 C C . GLU A 1 173 ? 1.436 4.610 -12.060 1.00 92.12 173 GLU A C 1
ATOM 1359 O O . GLU A 1 173 ? 0.939 5.720 -12.248 1.00 92.12 173 GLU A O 1
ATOM 1364 N N . ALA A 1 174 ? 2.099 4.321 -10.937 1.00 90.94 174 ALA A N 1
ATOM 1365 C CA . ALA A 1 174 ? 2.430 5.330 -9.931 1.00 90.94 174 ALA A CA 1
ATOM 1366 C C . ALA A 1 174 ? 3.665 4.949 -9.102 1.00 90.94 174 ALA A C 1
ATOM 1368 O O . ALA A 1 174 ? 3.692 3.894 -8.468 1.00 90.94 174 ALA A O 1
ATOM 1369 N N . GLY A 1 175 ? 4.664 5.838 -9.059 1.00 85.69 175 GLY A N 1
ATOM 1370 C CA . GLY A 1 175 ? 5.921 5.657 -8.307 1.00 85.69 175 GLY A CA 1
ATOM 1371 C C . GLY A 1 175 ? 6.148 6.661 -7.169 1.00 85.69 175 GLY A C 1
ATOM 1372 O O . GLY A 1 175 ? 7.175 6.608 -6.501 1.00 85.69 175 GLY A O 1
ATOM 1373 N N . GLY A 1 176 ? 5.211 7.593 -6.953 1.00 82.88 176 GLY A N 1
ATOM 1374 C CA . GLY A 1 176 ? 5.240 8.610 -5.888 1.00 82.88 176 GLY A CA 1
ATOM 1375 C C . GLY A 1 176 ? 6.095 9.825 -6.204 1.00 82.88 176 GLY A C 1
ATOM 1376 O O . GLY A 1 176 ? 5.655 10.954 -6.008 1.00 82.88 176 GLY A O 1
ATOM 1377 N N . ALA A 1 177 ? 7.257 9.594 -6.799 1.00 81.94 177 ALA A N 1
ATOM 1378 C CA . ALA A 1 177 ? 8.057 10.611 -7.455 1.00 81.94 177 ALA A CA 1
ATOM 1379 C C . ALA A 1 177 ? 8.452 10.121 -8.853 1.00 81.94 177 ALA A C 1
ATOM 1381 O O . ALA A 1 177 ? 8.775 8.947 -9.052 1.00 81.94 177 ALA A O 1
ATOM 1382 N N . PHE A 1 178 ? 8.398 11.026 -9.830 1.00 75.31 178 PHE A N 1
ATOM 1383 C CA . PHE A 1 178 ? 8.859 10.764 -11.193 1.00 75.31 178 PHE A CA 1
ATOM 1384 C C . PHE A 1 178 ? 10.394 10.592 -11.225 1.00 75.31 178 PHE A C 1
ATOM 1386 O O . PHE A 1 178 ? 11.053 10.642 -10.188 1.00 75.31 178 PHE A O 1
ATOM 1393 N N . ASN A 1 179 ? 10.982 10.338 -12.400 1.00 75.88 179 ASN A N 1
ATOM 1394 C CA . ASN A 1 179 ? 12.441 10.206 -12.573 1.00 75.88 179 ASN A CA 1
ATOM 1395 C C . ASN A 1 179 ? 13.113 9.117 -11.713 1.00 75.88 179 ASN A C 1
ATOM 1397 O O . ASN A 1 179 ? 14.191 9.313 -11.163 1.00 75.88 179 ASN A O 1
ATOM 1401 N N . SER A 1 180 ? 12.508 7.925 -11.681 1.00 81.94 180 SER A N 1
ATOM 1402 C CA . SER A 1 180 ? 12.958 6.763 -10.888 1.00 81.94 180 SER A CA 1
ATOM 1403 C C . SER A 1 180 ? 12.740 6.882 -9.378 1.00 81.94 180 SER A C 1
ATOM 1405 O O . SER A 1 180 ? 13.204 6.010 -8.647 1.00 81.94 180 SER A O 1
ATOM 1407 N N . GLY A 1 181 ? 12.015 7.901 -8.913 1.00 81.69 181 GLY A N 1
ATOM 1408 C CA . GLY A 1 181 ? 11.776 8.135 -7.493 1.00 81.69 181 GLY A CA 1
ATOM 1409 C C . GLY A 1 181 ? 12.823 9.055 -6.862 1.00 81.69 181 GLY A C 1
ATOM 1410 O O . GLY A 1 181 ? 13.941 9.185 -7.351 1.00 81.69 181 GLY A O 1
ATOM 1411 N N . GLY A 1 182 ? 12.463 9.691 -5.747 1.00 81.94 182 GLY A N 1
ATOM 1412 C CA . GLY A 1 182 ? 13.407 10.457 -4.937 1.00 81.94 182 GLY A CA 1
ATOM 1413 C C . GLY A 1 182 ? 14.329 9.525 -4.158 1.00 81.94 182 GLY A C 1
ATOM 1414 O O . GLY A 1 182 ? 13.838 8.708 -3.375 1.00 81.94 182 GLY A O 1
ATOM 1415 N N . ARG A 1 183 ? 15.639 9.666 -4.365 1.00 81.81 183 ARG A N 1
ATOM 1416 C CA . ARG A 1 183 ? 16.691 8.935 -3.647 1.00 81.81 183 ARG A CA 1
ATOM 1417 C C . ARG A 1 183 ? 16.609 9.177 -2.135 1.00 81.81 183 ARG A C 1
ATOM 1419 O O . ARG A 1 183 ? 16.302 10.285 -1.698 1.00 81.81 183 ARG A O 1
ATOM 1426 N N . GLU A 1 184 ? 16.896 8.140 -1.352 1.00 85.62 184 GLU A N 1
ATOM 1427 C CA . GLU A 1 184 ? 16.789 8.068 0.117 1.00 85.62 184 GLU A CA 1
ATOM 1428 C C . GLU A 1 184 ? 15.377 8.305 0.676 1.00 85.62 184 GLU A C 1
ATOM 1430 O O . GLU A 1 184 ? 15.179 8.460 1.885 1.00 85.62 184 GLU A O 1
ATOM 1435 N N . VAL A 1 185 ? 14.373 8.318 -0.197 1.00 88.81 185 VAL A N 1
ATOM 1436 C CA . VAL A 1 185 ? 12.976 8.557 0.167 1.00 88.81 185 VAL A CA 1
ATOM 1437 C C . VAL A 1 185 ? 12.119 7.433 -0.381 1.00 88.81 185 VAL A C 1
ATOM 1439 O O . VAL A 1 185 ? 11.432 6.759 0.377 1.00 88.81 185 VAL A O 1
ATOM 1442 N N . SER A 1 186 ? 12.176 7.192 -1.688 1.00 89.44 186 SER A N 1
ATOM 1443 C CA . SER A 1 186 ? 11.281 6.255 -2.377 1.00 89.44 186 SER A CA 1
ATOM 1444 C C . SER A 1 186 ? 11.593 4.801 -2.040 1.00 89.44 186 SER A C 1
ATOM 1446 O O . SER A 1 186 ? 10.686 3.967 -2.052 1.00 89.44 186 SER A O 1
ATOM 1448 N N . GLU A 1 187 ? 12.839 4.509 -1.668 1.00 88.88 187 GLU A N 1
ATOM 1449 C CA . GLU A 1 187 ? 13.346 3.201 -1.251 1.00 88.88 187 GLU A CA 1
ATOM 1450 C C . GLU A 1 187 ? 13.273 2.978 0.268 1.00 88.88 187 GLU A C 1
ATOM 1452 O O . GLU A 1 187 ? 13.582 1.889 0.734 1.00 88.88 187 GLU A O 1
ATOM 1457 N N . THR A 1 188 ? 12.832 3.970 1.047 1.00 92.75 188 THR A N 1
ATOM 1458 C CA . THR A 1 188 ? 12.872 3.925 2.518 1.00 92.75 188 THR A CA 1
ATOM 1459 C C . THR A 1 188 ? 11.476 3.814 3.137 1.00 92.75 188 THR A C 1
ATOM 1461 O O . THR A 1 188 ? 10.455 3.845 2.433 1.00 92.75 188 THR A O 1
ATOM 1464 N N . PHE A 1 189 ? 11.415 3.641 4.462 1.00 95.44 189 PHE A N 1
ATOM 1465 C CA . PHE A 1 189 ? 10.174 3.459 5.215 1.00 95.44 189 PHE A CA 1
ATOM 1466 C C . PHE A 1 189 ? 9.179 4.594 4.965 1.00 95.44 189 PHE A C 1
ATOM 1468 O O . PHE A 1 189 ? 7.990 4.321 4.797 1.00 95.44 189 PHE A O 1
ATOM 1475 N N . ILE A 1 190 ? 9.644 5.843 4.864 1.00 94.81 190 ILE A N 1
ATOM 1476 C CA . ILE A 1 190 ? 8.779 7.012 4.675 1.00 94.81 190 ILE A CA 1
ATOM 1477 C C . ILE A 1 190 ? 7.878 6.910 3.435 1.00 94.81 190 ILE A C 1
ATOM 1479 O O . ILE A 1 190 ? 6.736 7.367 3.463 1.00 94.81 190 ILE A O 1
ATOM 1483 N N . ASN A 1 191 ? 8.323 6.247 2.362 1.00 94.06 191 ASN A N 1
ATOM 1484 C CA . ASN A 1 191 ? 7.495 6.054 1.171 1.00 94.06 191 ASN A CA 1
ATOM 1485 C C . ASN A 1 191 ? 6.278 5.152 1.430 1.00 94.06 191 ASN A C 1
ATOM 1487 O O . ASN A 1 191 ? 5.332 5.153 0.644 1.00 94.06 191 ASN A O 1
ATOM 1491 N N . SER A 1 192 ? 6.289 4.369 2.508 1.00 96.25 192 SER A N 1
ATOM 1492 C CA . SER A 1 192 ? 5.164 3.519 2.907 1.00 96.25 192 SER A CA 1
ATOM 1493 C C . SER A 1 192 ? 3.944 4.341 3.299 1.00 96.25 192 SER A C 1
ATOM 1495 O O . SER A 1 192 ? 2.832 3.917 2.996 1.00 96.25 192 SER A O 1
ATOM 1497 N N . PHE A 1 193 ? 4.147 5.524 3.899 1.00 97.06 193 PHE A N 1
ATOM 1498 C CA . PHE A 1 193 ? 3.056 6.452 4.196 1.00 97.06 193 PHE A CA 1
ATOM 1499 C C . PHE A 1 193 ? 2.343 6.843 2.918 1.00 97.06 193 PHE A C 1
ATOM 1501 O O . PHE A 1 193 ? 1.163 6.560 2.780 1.00 97.06 193 PHE A O 1
ATOM 1508 N N . TRP A 1 194 ? 3.077 7.399 1.949 1.00 95.12 194 TRP A N 1
ATOM 1509 C CA . TRP A 1 194 ? 2.506 7.753 0.656 1.00 95.12 194 TRP A CA 1
ATOM 1510 C C . TRP A 1 194 ? 1.836 6.547 0.002 1.00 95.12 194 TRP A C 1
ATOM 1512 O O . TRP A 1 194 ? 0.678 6.626 -0.378 1.00 95.12 194 TRP A O 1
ATOM 1522 N N . TYR A 1 195 ? 2.532 5.416 -0.094 1.00 95.88 195 TYR A N 1
ATOM 1523 C CA . TYR A 1 195 ? 2.058 4.290 -0.890 1.00 95.88 195 TYR A CA 1
ATOM 1524 C C . TYR A 1 195 ? 0.771 3.656 -0.346 1.00 95.88 195 TYR A C 1
ATOM 1526 O O . TYR A 1 195 ? -0.177 3.456 -1.103 1.00 95.88 195 TYR A O 1
ATOM 1534 N N . LEU A 1 196 ? 0.710 3.384 0.961 1.00 97.88 196 LEU A N 1
ATOM 1535 C CA . LEU A 1 196 ? -0.495 2.836 1.587 1.00 97.88 196 LEU A CA 1
ATOM 1536 C C . LEU A 1 196 ? -1.621 3.873 1.659 1.00 97.88 196 LEU A C 1
ATOM 1538 O O . LEU A 1 196 ? -2.791 3.508 1.562 1.00 97.88 196 LEU A O 1
ATOM 1542 N N . ASP A 1 197 ? -1.284 5.160 1.751 1.00 97.75 197 ASP A N 1
ATOM 1543 C CA . ASP A 1 197 ? -2.281 6.219 1.675 1.00 97.75 197 ASP A CA 1
ATOM 1544 C C . ASP A 1 197 ? -2.912 6.315 0.283 1.00 97.75 197 ASP A C 1
ATOM 1546 O O . ASP A 1 197 ? -4.122 6.483 0.172 1.00 97.75 197 ASP A O 1
ATOM 1550 N N . GLN A 1 198 ? -2.133 6.143 -0.792 1.00 97.00 198 GLN A N 1
ATOM 1551 C CA . GLN A 1 198 ? -2.667 6.081 -2.156 1.00 97.00 198 GLN A CA 1
ATOM 1552 C C . GLN A 1 198 ? -3.611 4.894 -2.352 1.00 97.00 198 GLN A C 1
ATOM 1554 O O . GLN A 1 198 ? -4.653 5.047 -2.991 1.00 97.00 198 GLN A O 1
ATOM 1559 N N . PHE A 1 199 ? -3.285 3.724 -1.793 1.00 97.94 199 PHE A N 1
ATOM 1560 C CA . PHE A 1 199 ? -4.199 2.579 -1.792 1.00 97.94 199 PHE A CA 1
ATOM 1561 C C . PHE A 1 199 ? -5.519 2.928 -1.104 1.00 97.94 199 PHE A C 1
ATOM 1563 O O . PHE A 1 199 ? -6.584 2.756 -1.697 1.00 97.94 199 PHE A O 1
ATOM 1570 N N . GLY A 1 200 ? -5.445 3.503 0.098 1.00 97.94 200 GLY A N 1
ATOM 1571 C CA . GLY A 1 200 ? -6.610 3.980 0.835 1.00 97.94 200 GLY A CA 1
ATOM 1572 C C . GLY A 1 200 ? -7.442 4.991 0.042 1.00 97.94 200 GLY A C 1
ATOM 1573 O O . GLY A 1 200 ? -8.607 4.734 -0.256 1.00 97.94 200 GLY A O 1
ATOM 1574 N N . MET A 1 201 ? -6.843 6.107 -0.376 1.00 97.50 201 MET A N 1
ATOM 1575 C CA . MET A 1 201 ? -7.529 7.182 -1.102 1.00 97.50 201 MET A CA 1
ATOM 1576 C C . MET A 1 201 ? -8.154 6.711 -2.419 1.00 97.50 201 MET A C 1
ATOM 1578 O O . MET A 1 201 ? -9.309 7.028 -2.692 1.00 97.50 201 MET A O 1
ATOM 1582 N N . SER A 1 202 ? -7.420 5.945 -3.229 1.00 97.62 202 SER A N 1
ATOM 1583 C CA . SER A 1 202 ? -7.933 5.460 -4.516 1.00 97.62 202 SER A CA 1
ATOM 1584 C C . SER A 1 202 ? -9.084 4.464 -4.342 1.00 97.62 202 SER A C 1
ATOM 1586 O O . SER A 1 202 ? -10.082 4.550 -5.061 1.00 97.62 202 SER A O 1
ATOM 1588 N N . SER A 1 203 ? -8.995 3.565 -3.353 1.00 98.00 203 SER A N 1
ATOM 1589 C CA . SER A 1 203 ? -10.047 2.583 -3.063 1.00 98.00 203 SER A CA 1
ATOM 1590 C C . SER A 1 203 ? -11.358 3.229 -2.598 1.00 98.00 203 SER A C 1
ATOM 1592 O O . SER A 1 203 ? -12.428 2.826 -3.051 1.00 98.00 203 SER A O 1
ATOM 1594 N N . MET A 1 204 ? -11.291 4.288 -1.779 1.00 96.94 204 MET A N 1
ATOM 1595 C CA . MET A 1 204 ? -12.475 5.052 -1.349 1.00 96.94 204 MET A CA 1
ATOM 1596 C C . MET A 1 204 ? -13.200 5.752 -2.503 1.00 96.94 204 MET A C 1
ATOM 1598 O O . MET A 1 204 ? -14.376 6.071 -2.369 1.00 96.94 204 MET A O 1
ATOM 1602 N N . HIS A 1 205 ? -12.508 5.971 -3.621 1.00 96.88 205 HIS A N 1
ATOM 1603 C CA . HIS A 1 205 ? -13.034 6.574 -4.846 1.00 96.88 205 HIS A CA 1
ATOM 1604 C C . HIS A 1 205 ? -13.190 5.542 -5.969 1.00 96.88 205 HIS A C 1
ATOM 1606 O O . HIS A 1 205 ? -12.990 5.834 -7.149 1.00 96.88 205 HIS A O 1
ATOM 1612 N N . ASN A 1 206 ? -13.496 4.299 -5.583 1.00 96.00 206 ASN A N 1
ATOM 1613 C CA . ASN A 1 206 ? -13.876 3.199 -6.465 1.00 96.00 206 ASN A CA 1
ATOM 1614 C C . ASN A 1 206 ? -12.862 2.888 -7.589 1.00 96.00 206 ASN A C 1
ATOM 1616 O O . ASN A 1 206 ? -13.222 2.343 -8.637 1.00 96.00 206 ASN A O 1
ATOM 1620 N N . THR A 1 207 ? -11.583 3.213 -7.374 1.00 97.88 207 THR A N 1
ATOM 1621 C CA . THR A 1 207 ? -10.493 2.802 -8.265 1.00 97.88 207 THR A CA 1
ATOM 1622 C C . THR A 1 207 ? -10.251 1.309 -8.088 1.00 97.88 207 THR A C 1
ATOM 1624 O O . THR A 1 207 ? -10.013 0.835 -6.979 1.00 97.88 207 THR A O 1
ATOM 1627 N N . LYS A 1 208 ? -10.290 0.555 -9.186 1.00 97.75 208 LYS A N 1
ATOM 1628 C CA . LYS A 1 208 ? -10.282 -0.913 -9.145 1.00 97.75 208 LYS A CA 1
ATOM 1629 C C . LYS A 1 208 ? -8.893 -1.516 -9.002 1.00 97.75 208 LYS A C 1
ATOM 1631 O O . LYS A 1 208 ? -8.765 -2.622 -8.485 1.00 97.75 208 LYS A O 1
ATOM 1636 N N . VAL A 1 209 ? -7.862 -0.812 -9.466 1.00 97.62 209 VAL A N 1
ATOM 1637 C CA . VAL A 1 209 ? -6.492 -1.332 -9.578 1.00 97.62 209 VAL A CA 1
ATOM 1638 C C . VAL A 1 209 ? -5.484 -0.231 -9.315 1.00 97.62 209 VAL A C 1
ATOM 1640 O O . VAL A 1 209 ? -5.673 0.898 -9.768 1.00 97.62 209 VAL A O 1
ATOM 1643 N N . TYR A 1 210 ? -4.390 -0.585 -8.646 1.00 97.44 210 TYR A N 1
ATOM 1644 C CA . TYR A 1 210 ? -3.262 0.292 -8.400 1.00 97.44 210 TYR A CA 1
ATOM 1645 C C . TYR A 1 210 ? -1.939 -0.384 -8.768 1.00 97.44 210 TYR A C 1
ATOM 1647 O O . TYR A 1 210 ? -1.430 -1.239 -8.040 1.00 97.44 210 TYR A O 1
ATOM 1655 N N . CYS A 1 211 ? -1.369 0.014 -9.904 1.00 96.06 211 CYS A N 1
ATOM 1656 C CA . CYS A 1 211 ? -0.097 -0.488 -10.407 1.00 96.06 211 CYS A CA 1
ATOM 1657 C C . CYS A 1 211 ? 1.072 0.380 -9.930 1.00 96.06 211 CYS A C 1
ATOM 1659 O O . CYS A 1 211 ? 1.248 1.526 -10.348 1.00 96.06 211 CYS A O 1
ATOM 1661 N N . ARG A 1 212 ? 1.901 -0.192 -9.057 1.00 94.56 212 ARG A N 1
ATOM 1662 C CA . ARG A 1 212 ? 3.138 0.419 -8.578 1.00 94.56 212 ARG A CA 1
ATOM 1663 C C . ARG A 1 212 ? 4.200 0.414 -9.665 1.00 94.56 212 ARG A C 1
ATOM 1665 O O . ARG A 1 212 ? 4.600 -0.651 -10.129 1.00 94.56 212 ARG A O 1
ATOM 1672 N N . GLN A 1 213 ? 4.706 1.604 -9.961 1.00 91.38 213 GLN A N 1
ATOM 1673 C CA . GLN A 1 213 ? 5.969 1.790 -10.655 1.00 91.38 213 GLN A CA 1
ATOM 1674 C C . GLN A 1 213 ? 7.112 1.598 -9.646 1.00 91.38 213 GLN A C 1
ATOM 1676 O O . GLN A 1 213 ? 7.198 2.353 -8.677 1.00 91.38 213 GLN A O 1
ATOM 1681 N N . ALA A 1 214 ? 7.968 0.586 -9.763 1.00 91.12 214 ALA A N 1
ATOM 1682 C CA . ALA A 1 214 ? 7.897 -0.592 -10.636 1.00 91.12 214 ALA A CA 1
ATOM 1683 C C . ALA A 1 214 ? 8.057 -1.872 -9.801 1.00 91.12 214 ALA A C 1
ATOM 1685 O O . ALA A 1 214 ? 8.402 -1.801 -8.618 1.00 91.12 214 ALA A O 1
ATOM 1686 N N . LEU A 1 215 ? 7.815 -3.048 -10.388 1.00 89.94 215 LEU A N 1
ATOM 1687 C CA . LEU A 1 215 ? 8.094 -4.330 -9.732 1.00 89.94 215 LEU A CA 1
ATOM 1688 C C . LEU A 1 215 ? 9.570 -4.406 -9.319 1.00 89.94 215 LEU A C 1
ATOM 1690 O O . LEU A 1 215 ? 9.878 -4.675 -8.158 1.00 89.94 215 LEU A O 1
ATOM 1694 N N . VAL A 1 216 ? 10.460 -4.096 -10.262 1.00 89.12 216 VAL A N 1
ATOM 1695 C CA . VAL A 1 216 ? 11.915 -4.031 -10.095 1.00 89.12 216 VAL A CA 1
ATOM 1696 C C . VAL A 1 216 ? 12.412 -2.736 -10.730 1.00 89.12 216 VAL A C 1
ATOM 1698 O O . VAL A 1 216 ? 11.871 -2.307 -11.746 1.00 89.12 216 VAL A O 1
ATOM 1701 N N . GLY A 1 217 ? 13.462 -2.145 -10.162 1.00 86.69 217 GLY A N 1
ATOM 1702 C CA . GLY A 1 217 ? 14.115 -0.967 -10.728 1.00 86.69 217 GLY A CA 1
ATOM 1703 C C . GLY A 1 217 ? 13.568 0.358 -10.206 1.00 86.69 217 GLY A C 1
ATOM 1704 O O . GLY A 1 217 ? 12.456 0.458 -9.678 1.00 86.69 217 GLY A O 1
ATOM 1705 N N . GLY A 1 218 ? 14.405 1.385 -10.327 1.00 86.31 218 GLY A N 1
ATOM 1706 C CA . GLY A 1 218 ? 14.185 2.672 -9.683 1.00 86.31 218 GLY A CA 1
ATOM 1707 C C . GLY A 1 218 ? 14.328 2.599 -8.159 1.00 86.31 218 GLY A C 1
ATOM 1708 O O . GLY A 1 218 ? 14.336 1.532 -7.548 1.00 86.31 218 GLY A O 1
ATOM 1709 N N . PHE A 1 219 ? 14.381 3.759 -7.511 1.00 85.75 219 PHE A N 1
ATOM 1710 C CA . PHE A 1 219 ? 14.339 3.852 -6.049 1.00 85.75 219 PHE A CA 1
ATOM 1711 C C . PHE A 1 219 ? 12.970 3.435 -5.491 1.00 85.75 219 PHE A C 1
ATOM 1713 O O . PHE A 1 219 ? 12.828 3.095 -4.325 1.00 85.75 219 PHE A O 1
ATOM 1720 N N . TYR A 1 220 ? 11.931 3.425 -6.322 1.00 86.44 220 TYR A N 1
ATOM 1721 C CA . TYR A 1 220 ? 10.586 3.012 -5.935 1.00 86.44 220 TYR A CA 1
ATOM 1722 C C . TYR A 1 220 ? 10.290 1.514 -6.124 1.00 86.44 220 TYR A C 1
ATOM 1724 O O . TYR A 1 220 ? 9.131 1.142 -5.934 1.00 86.44 220 TYR A O 1
ATOM 1732 N N . GLY A 1 221 ? 11.265 0.673 -6.491 1.00 87.56 221 GLY A N 1
ATOM 1733 C CA . GLY A 1 221 ? 11.057 -0.759 -6.745 1.00 87.56 221 GLY A CA 1
ATOM 1734 C C . GLY A 1 221 ? 10.300 -1.487 -5.620 1.00 87.56 221 GLY A C 1
ATOM 1735 O O . GLY A 1 221 ? 10.483 -1.184 -4.439 1.00 87.56 221 GLY A O 1
ATOM 1736 N N . LEU A 1 222 ? 9.414 -2.421 -5.984 1.00 84.25 222 LEU A N 1
ATOM 1737 C CA . LEU A 1 222 ? 8.499 -3.095 -5.054 1.00 84.25 222 LEU A CA 1
ATOM 1738 C C . LEU A 1 222 ? 9.092 -4.341 -4.381 1.00 84.25 222 LEU A C 1
ATOM 1740 O O . LEU A 1 222 ? 8.659 -4.666 -3.280 1.00 84.25 222 LEU A O 1
ATOM 1744 N N . LEU A 1 223 ? 10.036 -5.046 -5.020 1.00 78.88 223 LEU A N 1
ATOM 1745 C CA . LEU A 1 223 ? 10.505 -6.370 -4.563 1.00 78.88 223 LEU A CA 1
ATOM 1746 C C . LEU A 1 223 ? 11.006 -6.427 -3.110 1.00 78.88 223 LEU A C 1
ATOM 1748 O O . LEU A 1 223 ? 10.926 -7.485 -2.496 1.00 78.88 223 LEU A O 1
ATOM 1752 N N . GLU A 1 224 ? 11.480 -5.311 -2.564 1.00 65.19 224 GLU A N 1
ATOM 1753 C CA . GLU A 1 224 ? 11.993 -5.203 -1.189 1.00 65.19 224 GLU A CA 1
ATOM 1754 C C . GLU A 1 224 ? 10.984 -4.546 -0.227 1.00 65.19 224 GLU A C 1
ATOM 1756 O O . GLU A 1 224 ? 11.356 -4.062 0.835 1.00 65.19 224 GLU A O 1
ATOM 1761 N N . LYS A 1 225 ? 9.708 -4.424 -0.620 1.00 71.50 225 LYS A N 1
ATOM 1762 C CA . LYS A 1 225 ? 8.687 -3.694 0.146 1.00 71.50 225 LYS A CA 1
ATOM 1763 C C . LYS A 1 225 ? 7.493 -4.584 0.477 1.00 71.50 225 LYS A C 1
ATOM 1765 O O . LYS A 1 225 ? 6.569 -4.761 -0.317 1.00 71.50 225 LYS A O 1
ATOM 1770 N N . GLU A 1 226 ? 7.434 -5.046 1.719 1.00 79.88 226 GLU A N 1
ATOM 1771 C CA . GLU A 1 226 ? 6.407 -5.961 2.228 1.00 79.88 226 GLU A CA 1
ATOM 1772 C C . GLU A 1 226 ? 5.057 -5.277 2.530 1.00 79.88 226 GLU A C 1
ATOM 1774 O O . GLU A 1 226 ? 4.051 -5.951 2.762 1.00 79.88 226 GLU A O 1
ATOM 1779 N N . THR A 1 227 ? 4.983 -3.941 2.484 1.00 86.69 227 THR A N 1
ATOM 1780 C CA . THR A 1 227 ? 3.746 -3.169 2.743 1.00 86.69 227 THR A CA 1
ATOM 1781 C C . THR A 1 227 ? 2.608 -3.525 1.796 1.00 86.69 227 THR A C 1
ATOM 1783 O O . THR A 1 227 ? 1.469 -3.703 2.231 1.00 86.69 227 THR A O 1
ATOM 1786 N N . ALA A 1 228 ? 2.909 -3.683 0.506 1.00 92.69 228 ALA A N 1
ATOM 1787 C CA . ALA A 1 228 ? 1.918 -4.090 -0.484 1.00 92.69 228 ALA A CA 1
ATOM 1788 C C . ALA A 1 228 ? 1.435 -5.523 -0.260 1.00 92.69 228 ALA A C 1
ATOM 1790 O O . ALA A 1 228 ? 0.271 -5.826 -0.514 1.00 92.69 228 ALA A O 1
ATOM 1791 N N . LEU A 1 229 ? 2.316 -6.396 0.234 1.00 94.62 229 LEU A N 1
ATOM 1792 C CA . LEU A 1 229 ? 1.974 -7.777 0.538 1.00 94.62 229 LEU A CA 1
ATOM 1793 C C . LEU A 1 229 ? 1.045 -7.864 1.755 1.00 94.62 229 LEU A C 1
ATOM 1795 O O . LEU A 1 229 ? 0.091 -8.641 1.732 1.00 94.62 229 LEU A O 1
ATOM 1799 N N . LEU A 1 230 ? 1.270 -7.042 2.787 1.00 96.25 230 LEU A N 1
ATOM 1800 C CA . LEU A 1 230 ? 0.343 -6.911 3.916 1.00 96.25 230 LEU A CA 1
ATOM 1801 C C . LEU A 1 230 ? -1.032 -6.419 3.463 1.00 96.25 230 LEU A C 1
ATOM 1803 O O . LEU A 1 230 ? -2.027 -7.071 3.774 1.00 96.25 230 LEU A O 1
ATOM 1807 N N . TRP A 1 231 ? -1.094 -5.338 2.674 1.00 97.62 231 TRP A N 1
ATOM 1808 C CA . TRP A 1 231 ? -2.361 -4.882 2.092 1.00 97.62 231 TRP A CA 1
ATOM 1809 C C . TRP A 1 231 ? -3.037 -6.015 1.317 1.00 97.62 231 TRP A C 1
ATOM 1811 O O . TRP A 1 231 ? -4.183 -6.351 1.598 1.00 97.62 231 TRP A O 1
ATOM 1821 N N . HIS A 1 232 ? -2.307 -6.657 0.399 1.00 96.38 232 HIS A N 1
ATOM 1822 C CA . HIS A 1 232 ? -2.832 -7.740 -0.427 1.00 96.38 232 HIS A CA 1
ATOM 1823 C C . HIS A 1 232 ? -3.381 -8.905 0.403 1.00 96.38 232 HIS A C 1
ATOM 1825 O O . HIS A 1 232 ? -4.358 -9.518 -0.010 1.00 96.38 232 HIS A O 1
ATOM 1831 N N . ARG A 1 233 ? -2.761 -9.248 1.539 1.00 96.38 233 ARG A N 1
ATOM 1832 C CA . ARG A 1 233 ? -3.181 -10.377 2.386 1.00 96.38 233 ARG A CA 1
ATOM 1833 C C . ARG A 1 233 ? -4.337 -10.043 3.322 1.00 96.38 233 ARG A C 1
ATOM 1835 O O . ARG A 1 233 ? -5.048 -10.961 3.722 1.00 96.38 233 ARG A O 1
ATOM 1842 N N . LEU A 1 234 ? -4.491 -8.778 3.711 1.00 97.94 234 LEU A N 1
ATOM 1843 C CA . LEU A 1 234 ? -5.392 -8.385 4.795 1.00 97.94 234 LEU A CA 1
ATOM 1844 C C . LEU A 1 234 ? -6.618 -7.609 4.297 1.00 97.94 234 LEU A C 1
ATOM 1846 O O . LEU A 1 234 ? -7.730 -7.886 4.746 1.00 97.94 234 LEU A O 1
ATOM 1850 N N . MET A 1 235 ? -6.434 -6.674 3.364 1.00 98.38 235 MET A N 1
ATOM 1851 C CA . MET A 1 235 ? -7.488 -5.777 2.882 1.00 98.38 235 MET A CA 1
ATOM 1852 C C . MET A 1 235 ? -8.306 -6.462 1.783 1.00 98.38 235 MET A C 1
ATOM 1854 O O . MET A 1 235 ? -7.777 -6.823 0.731 1.00 98.38 235 MET A O 1
ATOM 1858 N N . GLY A 1 236 ? -9.595 -6.683 2.039 1.00 97.81 236 GLY A N 1
ATOM 1859 C CA . GLY A 1 236 ? -10.527 -7.289 1.090 1.00 97.81 236 GLY A CA 1
ATOM 1860 C C . GLY A 1 236 ? -11.146 -6.280 0.123 1.00 97.81 236 GLY A C 1
ATOM 1861 O O . GLY A 1 236 ? -10.834 -5.090 0.139 1.00 97.81 236 GLY A O 1
ATOM 1862 N N . LYS A 1 237 ? -12.040 -6.773 -0.740 1.00 97.81 237 LYS A N 1
ATOM 1863 C CA . LYS A 1 237 ? -12.587 -5.993 -1.860 1.00 97.81 237 LYS A CA 1
ATOM 1864 C C . LYS A 1 237 ? -13.529 -4.866 -1.441 1.00 97.81 237 LYS A C 1
ATOM 1866 O O . LYS A 1 237 ? -13.461 -3.781 -2.006 1.00 97.81 237 LYS A O 1
ATOM 1871 N N . GLY A 1 238 ? -14.401 -5.123 -0.468 1.00 98.25 238 GLY A N 1
ATOM 1872 C CA . GLY A 1 238 ? -15.412 -4.157 -0.045 1.00 98.25 238 GLY A CA 1
ATOM 1873 C C . GLY A 1 238 ? -14.816 -3.040 0.801 1.00 98.25 238 GLY A C 1
ATOM 1874 O O . GLY A 1 238 ? -14.216 -3.318 1.838 1.00 98.25 238 GLY A O 1
ATOM 1875 N N . VAL A 1 239 ? -14.998 -1.791 0.375 1.00 98.50 239 VAL A N 1
ATOM 1876 C CA . VAL A 1 239 ? -14.515 -0.589 1.071 1.00 98.50 239 VAL A CA 1
ATOM 1877 C C . VAL A 1 239 ? -15.645 -0.020 1.923 1.00 98.50 239 VAL A C 1
ATOM 1879 O O . VAL A 1 239 ? -16.747 0.199 1.419 1.00 98.50 239 VAL A O 1
ATOM 1882 N N . LEU A 1 240 ? -15.394 0.241 3.204 1.00 97.94 240 LEU A N 1
ATOM 1883 C CA . LEU A 1 240 ? -16.383 0.780 4.138 1.00 97.94 240 LEU A CA 1
ATOM 1884 C C . LEU A 1 240 ? -16.142 2.265 4.411 1.00 97.94 240 LEU A C 1
ATOM 1886 O O . LEU A 1 240 ? -15.007 2.732 4.503 1.00 97.94 240 LEU A O 1
ATOM 1890 N N . GLY A 1 241 ? -17.236 3.006 4.572 1.00 96.25 241 GLY A N 1
ATOM 1891 C CA . GLY A 1 241 ? -17.186 4.407 4.972 1.00 96.25 241 GLY A CA 1
ATOM 1892 C C . GLY A 1 241 ? -16.930 4.561 6.469 1.00 96.25 241 GLY A C 1
ATOM 1893 O O . GLY A 1 241 ? -17.322 3.712 7.270 1.00 96.25 241 GLY A O 1
ATOM 1894 N N . ILE A 1 242 ? -16.317 5.679 6.858 1.00 95.06 242 ILE A N 1
ATOM 1895 C CA . ILE A 1 242 ? -16.090 6.019 8.265 1.00 95.06 242 ILE A CA 1
ATOM 1896 C C . ILE A 1 242 ? -16.544 7.440 8.592 1.00 95.06 242 ILE A C 1
ATOM 1898 O O . ILE A 1 242 ? -16.609 8.313 7.728 1.00 95.06 242 ILE A O 1
ATOM 1902 N N . GLN A 1 243 ? -16.816 7.669 9.871 1.00 92.69 243 GLN A N 1
ATOM 1903 C CA . GLN A 1 243 ? -16.928 8.981 10.493 1.00 92.69 243 GLN A CA 1
ATOM 1904 C C . GLN A 1 243 ? -15.970 9.010 11.683 1.00 92.69 243 GLN A C 1
ATOM 1906 O O . GLN A 1 243 ? -15.917 8.067 12.472 1.00 92.69 243 GLN A O 1
ATOM 1911 N N . THR A 1 244 ? -15.183 10.071 11.805 1.00 90.06 244 THR A N 1
ATOM 1912 C CA . THR A 1 244 ? -14.172 10.186 12.857 1.00 90.06 244 THR A CA 1
ATOM 1913 C C . THR A 1 244 ? -14.008 11.640 13.272 1.00 90.06 244 THR A C 1
ATOM 1915 O O . THR A 1 244 ? -14.170 12.547 12.457 1.00 90.06 244 THR A O 1
ATOM 1918 N N . ASN A 1 245 ? -13.692 11.847 14.548 1.00 86.75 245 ASN A N 1
ATOM 1919 C CA . ASN A 1 245 ? -13.258 13.130 15.094 1.00 86.75 245 ASN A CA 1
ATOM 1920 C C . ASN A 1 245 ? -11.731 13.202 15.270 1.00 86.75 245 ASN A C 1
ATOM 1922 O O . ASN A 1 245 ? -11.245 14.141 15.896 1.00 86.75 245 ASN A O 1
ATOM 1926 N N . ALA A 1 246 ? -10.997 12.194 14.789 1.00 90.56 246 ALA A N 1
ATOM 1927 C CA . ALA A 1 246 ? -9.545 12.156 14.862 1.00 90.56 246 ALA A CA 1
ATOM 1928 C C . ALA A 1 246 ? -8.920 13.356 14.144 1.00 90.56 246 ALA A C 1
ATOM 1930 O O . ALA A 1 246 ? -9.428 13.827 13.123 1.00 90.56 246 ALA A O 1
ATOM 1931 N N . SER A 1 247 ? -7.769 13.791 14.648 1.00 93.69 247 SER A N 1
ATOM 1932 C CA . SER A 1 247 ? -6.872 14.685 13.925 1.00 93.69 247 SER A CA 1
ATOM 1933 C C . SER A 1 247 ? -6.556 14.180 12.507 1.00 93.69 247 SER A C 1
ATOM 1935 O O . SER A 1 247 ? -6.399 12.980 12.282 1.00 93.69 247 SER A O 1
ATOM 1937 N N . GLU A 1 248 ? -6.376 15.102 11.554 1.00 94.12 248 GLU A N 1
ATOM 1938 C CA . GLU A 1 248 ? -6.038 14.798 10.149 1.00 94.12 248 GLU A CA 1
ATOM 1939 C C . GLU A 1 248 ? -4.720 14.014 9.983 1.00 94.12 248 GLU A C 1
ATOM 1941 O O . GLU A 1 248 ? -4.486 13.383 8.950 1.00 94.12 248 GLU A O 1
ATOM 1946 N N . TYR A 1 249 ? -3.878 14.018 11.021 1.00 97.00 249 TYR A N 1
ATOM 1947 C CA . TYR A 1 249 ? -2.649 13.232 11.096 1.00 97.00 249 TYR A CA 1
ATOM 1948 C C . TYR A 1 249 ? -2.888 11.727 11.285 1.00 97.00 249 TYR A C 1
ATOM 1950 O O . TYR A 1 249 ? -1.974 10.955 10.998 1.00 97.00 249 TYR A O 1
ATOM 1958 N N . LEU A 1 250 ? -4.069 11.296 11.745 1.00 97.94 250 LEU A N 1
ATOM 1959 C CA . LEU A 1 250 ? -4.447 9.884 11.807 1.00 97.94 250 LEU A CA 1
ATOM 1960 C C . LEU A 1 250 ? -5.361 9.539 10.630 1.00 97.94 250 LEU A C 1
ATOM 1962 O O . LEU A 1 250 ? -6.575 9.746 10.662 1.00 97.94 250 LEU A O 1
ATOM 1966 N N . ARG A 1 251 ? -4.775 8.966 9.583 1.00 97.88 251 ARG A N 1
ATOM 1967 C CA . ARG A 1 251 ? -5.500 8.583 8.369 1.00 97.88 251 ARG A CA 1
ATOM 1968 C C . ARG A 1 251 ? -5.987 7.149 8.506 1.00 97.88 251 ARG A C 1
ATOM 1970 O O . ARG A 1 251 ? -5.237 6.285 8.956 1.00 97.88 251 ARG A O 1
ATOM 1977 N N . THR A 1 252 ? -7.249 6.909 8.161 1.00 98.19 252 THR A N 1
ATOM 1978 C CA . THR A 1 252 ? -7.911 5.622 8.401 1.00 98.19 252 THR A CA 1
ATOM 1979 C C . THR A 1 252 ? -8.651 5.138 7.168 1.00 98.19 252 THR A C 1
ATOM 1981 O O . THR A 1 252 ? -9.432 5.888 6.588 1.00 98.19 252 THR A O 1
ATOM 1984 N N . TYR A 1 253 ? -8.468 3.863 6.836 1.00 98.56 253 TYR A N 1
ATOM 1985 C CA . TYR A 1 253 ? -9.164 3.187 5.743 1.00 98.56 253 TYR A CA 1
ATOM 1986 C C . TYR A 1 253 ? -9.684 1.840 6.225 1.00 98.56 253 TYR A C 1
ATOM 1988 O O . TYR A 1 253 ? -8.967 1.115 6.913 1.00 98.56 253 TYR A O 1
ATOM 1996 N N . VAL A 1 254 ? -10.925 1.500 5.881 1.00 98.44 254 VAL A N 1
ATOM 1997 C CA . VAL A 1 254 ? -11.588 0.294 6.387 1.00 98.44 254 VAL A CA 1
ATOM 1998 C C . VAL A 1 254 ? -12.109 -0.525 5.227 1.00 98.44 254 VAL A C 1
ATOM 2000 O O . VAL A 1 254 ? -12.820 -0.015 4.366 1.00 98.44 254 VAL A O 1
ATOM 2003 N N . HIS A 1 255 ? -11.746 -1.798 5.209 1.00 98.69 255 HIS A N 1
ATOM 2004 C CA . HIS A 1 255 ? -12.214 -2.763 4.231 1.00 98.69 255 HIS A CA 1
ATOM 2005 C C . HIS A 1 255 ? -12.828 -3.963 4.945 1.00 98.69 255 HIS A C 1
ATOM 2007 O O . HIS A 1 255 ? -12.487 -4.268 6.090 1.00 98.69 255 HIS A O 1
ATOM 2013 N N . CYS A 1 256 ? -13.683 -4.700 4.247 1.00 98.19 256 CYS A N 1
ATOM 2014 C CA . CYS A 1 256 ? -13.963 -6.082 4.609 1.00 98.19 256 CYS A CA 1
ATOM 2015 C C . CYS A 1 256 ? -12.649 -6.874 4.645 1.00 98.19 256 CYS A C 1
ATOM 2017 O O . CYS A 1 256 ? -11.748 -6.621 3.842 1.00 98.19 256 CYS A O 1
ATOM 2019 N N . SER A 1 257 ? -12.506 -7.823 5.568 1.00 97.69 257 SER A N 1
ATOM 2020 C CA . SER A 1 257 ? -11.285 -8.630 5.641 1.00 97.69 257 SER A CA 1
ATOM 2021 C C . SER A 1 257 ? -11.145 -9.553 4.431 1.00 97.69 257 SER A C 1
ATOM 2023 O O . SER A 1 257 ? -12.107 -10.166 3.970 1.00 97.69 257 SER A O 1
ATOM 2025 N N . LYS A 1 258 ? -9.926 -9.692 3.903 1.00 96.44 258 LYS A N 1
ATOM 2026 C CA . LYS A 1 258 ? -9.687 -10.593 2.772 1.00 96.44 258 LYS A CA 1
ATOM 2027 C C . LYS A 1 258 ? -9.781 -12.057 3.201 1.00 96.44 258 LYS A C 1
ATOM 2029 O O . LYS A 1 258 ? -9.071 -12.493 4.105 1.00 96.44 258 LYS A O 1
ATOM 2034 N N . GLY A 1 259 ? -10.628 -12.826 2.516 1.00 93.75 259 GLY A N 1
ATOM 2035 C CA . GLY A 1 259 ? -10.729 -14.282 2.672 1.00 93.75 259 GLY A CA 1
ATOM 2036 C C . GLY A 1 259 ? -11.277 -14.767 4.020 1.00 93.75 259 GLY A C 1
ATOM 2037 O O . GLY A 1 259 ? -11.183 -15.958 4.308 1.00 93.75 259 GLY A O 1
ATOM 2038 N N . ARG A 1 260 ? -11.818 -13.874 4.859 1.00 9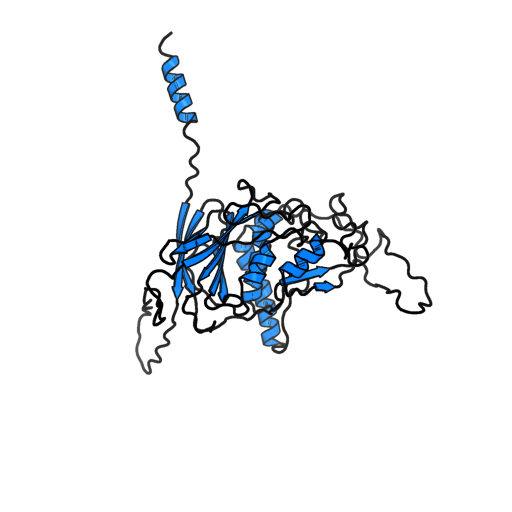2.81 260 ARG A N 1
ATOM 2039 C CA . ARG A 1 260 ? -12.403 -14.202 6.167 1.00 92.81 260 ARG A CA 1
ATOM 2040 C C . ARG A 1 260 ? -13.429 -13.154 6.590 1.00 92.81 260 ARG A C 1
ATOM 2042 O O . ARG A 1 260 ? -13.431 -12.050 6.061 1.00 92.81 260 ARG A O 1
ATOM 2049 N N . ALA A 1 261 ? -14.270 -13.514 7.556 1.00 91.50 261 ALA A N 1
ATOM 2050 C CA . ALA A 1 261 ? -15.258 -12.611 8.138 1.00 91.50 261 ALA A CA 1
ATOM 2051 C C . ALA A 1 261 ? -14.611 -11.420 8.870 1.00 91.50 261 ALA A C 1
ATOM 2053 O O . ALA A 1 261 ? -13.441 -11.471 9.265 1.00 91.50 261 ALA A O 1
ATOM 2054 N N . GLY A 1 262 ? -15.415 -10.377 9.078 1.00 93.38 262 GLY A N 1
ATOM 2055 C CA . GLY A 1 262 ? -15.024 -9.172 9.798 1.00 93.38 262 GLY A CA 1
ATOM 2056 C C . GLY A 1 262 ? -14.414 -8.101 8.898 1.00 93.38 262 GLY A C 1
ATOM 2057 O O . GLY A 1 262 ? -14.637 -8.064 7.684 1.00 93.38 262 GLY A O 1
ATOM 2058 N N . ILE A 1 263 ? -13.660 -7.197 9.519 1.00 97.25 263 ILE A N 1
ATOM 2059 C CA . ILE A 1 263 ? -13.075 -6.032 8.849 1.00 97.25 263 ILE A CA 1
ATOM 2060 C C . ILE A 1 263 ? -11.578 -5.917 9.115 1.00 97.25 263 ILE A C 1
ATOM 2062 O O . ILE A 1 263 ? -11.057 -6.364 10.143 1.00 97.25 263 ILE A O 1
ATOM 2066 N N . THR A 1 264 ? -10.890 -5.255 8.194 1.00 98.50 264 THR A N 1
ATOM 2067 C CA . THR A 1 264 ? -9.495 -4.856 8.329 1.00 98.50 264 THR A CA 1
ATOM 2068 C C . THR A 1 264 ? -9.387 -3.348 8.183 1.00 98.50 264 THR A C 1
ATOM 2070 O O . THR A 1 264 ? -9.966 -2.744 7.283 1.00 98.50 264 THR A O 1
ATOM 2073 N N . ILE A 1 265 ? -8.645 -2.742 9.101 1.00 98.56 265 ILE A N 1
ATOM 2074 C CA . ILE A 1 265 ? -8.488 -1.301 9.219 1.00 98.56 265 ILE A CA 1
ATOM 2075 C C . ILE A 1 265 ? -7.010 -0.975 9.029 1.00 98.56 265 ILE A C 1
ATOM 2077 O O . ILE A 1 265 ? -6.166 -1.519 9.736 1.00 98.56 265 ILE A O 1
ATOM 2081 N N . LEU A 1 266 ? -6.701 -0.076 8.102 1.00 98.81 266 LEU A N 1
ATOM 2082 C CA . LEU A 1 266 ? -5.394 0.554 7.974 1.00 98.81 266 LEU A CA 1
ATOM 2083 C C . LEU A 1 266 ? -5.416 1.889 8.724 1.00 98.81 266 LEU A C 1
ATOM 2085 O O . LEU A 1 266 ? -6.260 2.738 8.445 1.00 98.81 266 LEU A O 1
ATOM 2089 N N . LEU A 1 267 ? -4.464 2.075 9.635 1.00 98.69 267 LEU A N 1
ATOM 2090 C CA . LEU A 1 267 ? -4.219 3.312 10.370 1.00 98.69 267 LEU A CA 1
ATOM 2091 C C . LEU A 1 267 ? -2.828 3.834 10.026 1.00 98.69 267 LEU A C 1
ATOM 2093 O O . LEU A 1 267 ? -1.840 3.118 10.175 1.00 98.69 267 LEU A O 1
ATOM 2097 N N . ILE A 1 268 ? -2.743 5.084 9.590 1.00 98.69 268 ILE A N 1
ATOM 2098 C CA . ILE A 1 268 ? -1.488 5.767 9.289 1.00 98.69 268 ILE A CA 1
ATOM 2099 C C . ILE A 1 268 ? -1.373 6.976 10.212 1.00 98.69 268 ILE A C 1
ATOM 2101 O O . ILE A 1 268 ? -2.175 7.904 10.116 1.00 98.69 268 ILE A O 1
ATOM 2105 N N . ASN A 1 269 ? -0.367 6.981 11.086 1.00 98.44 269 ASN A N 1
ATOM 2106 C CA . ASN A 1 269 ? -0.069 8.119 11.944 1.00 98.44 269 ASN A CA 1
ATOM 2107 C C . ASN A 1 269 ? 1.070 8.951 11.345 1.00 98.44 269 ASN A C 1
ATOM 2109 O O . ASN A 1 269 ? 2.235 8.561 11.402 1.00 98.44 269 ASN A O 1
ATOM 2113 N N . LEU A 1 270 ? 0.723 10.115 10.799 1.00 97.94 270 LEU A N 1
ATOM 2114 C CA . LEU A 1 270 ? 1.661 11.094 10.245 1.00 97.94 270 LEU A CA 1
ATOM 2115 C C . LEU A 1 270 ? 2.226 12.056 11.304 1.00 97.94 270 LEU A C 1
ATOM 2117 O O . LEU A 1 270 ? 3.140 12.827 11.009 1.00 97.94 270 LEU A O 1
ATOM 2121 N N . SER A 1 271 ? 1.694 12.048 12.532 1.00 96.81 271 SER A N 1
ATOM 2122 C CA . SER A 1 271 ? 2.222 12.876 13.617 1.00 96.81 271 SER A CA 1
ATOM 2123 C C . SER A 1 271 ? 3.595 12.370 14.047 1.00 96.81 271 SER A C 1
ATOM 2125 O O . SER A 1 271 ? 3.843 11.169 14.143 1.00 96.81 271 SER A O 1
ATOM 2127 N N . LYS A 1 272 ? 4.499 13.300 14.353 1.00 94.81 272 LYS A N 1
ATOM 2128 C CA . LYS A 1 272 ? 5.835 12.995 14.892 1.00 94.81 272 LYS A CA 1
ATOM 2129 C C . LYS A 1 272 ? 5.868 12.911 16.416 1.00 94.81 272 LYS A C 1
ATOM 2131 O O . LYS A 1 272 ? 6.870 12.486 16.973 1.00 94.81 272 LYS A O 1
ATOM 2136 N N . GLN A 1 273 ? 4.806 13.355 17.086 1.00 94.81 273 GLN A N 1
ATOM 2137 C CA . GLN A 1 273 ? 4.797 13.547 18.542 1.00 94.81 273 GLN A CA 1
ATOM 2138 C C . GLN A 1 273 ? 3.564 12.952 19.227 1.00 94.81 273 GLN A C 1
ATOM 2140 O O . GLN A 1 273 ? 3.566 12.799 20.447 1.00 94.81 273 GLN A O 1
ATOM 2145 N N . THR A 1 274 ? 2.515 12.635 18.464 1.00 96.44 274 THR A N 1
ATOM 2146 C CA . THR A 1 274 ? 1.236 12.175 19.010 1.00 96.44 274 THR A CA 1
ATOM 2147 C C . THR A 1 274 ? 1.098 10.671 18.861 1.00 96.44 274 THR A C 1
ATOM 2149 O O . THR A 1 274 ? 1.143 10.155 17.745 1.00 96.44 274 THR A O 1
ATOM 2152 N N . THR A 1 275 ? 0.881 9.978 19.972 1.00 97.56 275 THR A N 1
ATOM 2153 C CA . THR A 1 275 ? 0.358 8.613 19.987 1.00 97.56 275 THR A CA 1
ATOM 2154 C C . THR A 1 275 ? -1.163 8.680 19.999 1.00 97.56 275 THR A C 1
ATOM 2156 O O . THR A 1 275 ? -1.751 9.340 20.858 1.00 97.56 275 THR A O 1
ATOM 2159 N N . PHE A 1 276 ? -1.814 7.974 19.080 1.00 97.31 276 PHE A N 1
ATOM 2160 C CA . PHE A 1 276 ? -3.271 7.869 19.078 1.00 97.31 276 PHE A CA 1
ATOM 2161 C C . PHE A 1 276 ? -3.723 6.630 19.841 1.00 97.31 276 PHE A C 1
ATOM 2163 O O . PHE A 1 276 ? -3.206 5.536 19.620 1.00 97.31 276 PHE A O 1
ATOM 2170 N N . THR A 1 277 ? -4.719 6.799 20.705 1.00 96.62 277 THR A N 1
ATOM 2171 C CA . THR A 1 277 ? -5.489 5.699 21.291 1.00 96.62 277 THR A CA 1
ATOM 2172 C C . THR A 1 277 ? -6.826 5.614 20.566 1.00 96.62 277 THR A C 1
ATOM 2174 O O . THR A 1 277 ? -7.643 6.533 20.658 1.00 96.62 277 THR A O 1
ATOM 2177 N N . VAL A 1 278 ? -7.045 4.530 19.826 1.00 94.88 278 VAL A N 1
ATOM 2178 C CA . VAL A 1 278 ? -8.156 4.410 18.875 1.00 94.88 278 VAL A CA 1
ATOM 2179 C C . VAL A 1 278 ? -9.193 3.406 19.374 1.00 94.88 278 VAL A C 1
ATOM 2181 O O . VAL A 1 278 ? -8.874 2.258 19.685 1.00 94.88 278 VAL A O 1
ATOM 2184 N N . GLY A 1 279 ? -10.450 3.841 19.439 1.00 91.50 279 GLY A N 1
ATOM 2185 C CA . GLY A 1 279 ? -11.616 2.975 19.607 1.00 91.50 279 GLY A CA 1
ATOM 2186 C C . GLY A 1 279 ? -12.373 2.782 18.292 1.00 91.50 279 GLY A C 1
ATOM 2187 O O . GLY A 1 279 ? -12.390 3.676 17.448 1.00 91.50 279 GLY A O 1
ATOM 2188 N N . PHE A 1 280 ? -13.051 1.643 18.137 1.00 90.25 280 PHE A N 1
ATOM 2189 C CA . PHE A 1 280 ? -13.908 1.358 16.980 1.00 90.25 280 PHE A CA 1
ATOM 2190 C C . PHE A 1 280 ? -15.350 1.122 17.413 1.00 90.25 280 PHE A C 1
ATOM 2192 O O . PHE A 1 280 ? -15.608 0.479 18.434 1.00 90.25 280 PHE A O 1
ATOM 2199 N N . SER A 1 281 ? -16.296 1.624 16.625 1.00 86.56 281 SER A N 1
ATOM 2200 C CA . SER A 1 281 ? -17.726 1.433 16.869 1.00 86.56 281 SER A CA 1
ATOM 2201 C C . SER A 1 281 ? -18.514 1.291 15.570 1.00 86.56 281 SER A C 1
ATOM 2203 O O . SER A 1 281 ? -18.111 1.803 14.525 1.00 86.56 281 SER A O 1
ATOM 2205 N N . ASN A 1 282 ? -19.653 0.606 15.646 1.00 83.06 282 ASN A N 1
ATOM 2206 C CA . ASN A 1 282 ? -20.549 0.410 14.510 1.00 83.06 282 ASN A CA 1
ATOM 2207 C C . ASN A 1 282 ? -21.520 1.590 14.456 1.00 83.06 282 ASN A C 1
ATOM 2209 O O . ASN A 1 282 ? -22.301 1.799 15.387 1.00 83.06 282 ASN A O 1
ATOM 2213 N N . GLY A 1 283 ? -21.496 2.351 13.367 1.00 66.50 283 GLY A N 1
ATOM 2214 C CA . GLY A 1 283 ? -22.497 3.372 13.098 1.00 66.50 283 GLY A CA 1
ATOM 2215 C C . GLY A 1 283 ? -23.704 2.751 12.409 1.00 66.50 283 GLY A C 1
ATOM 2216 O O . GLY A 1 283 ? -23.665 2.517 11.206 1.00 66.50 283 GLY A O 1
ATOM 2217 N N . VAL A 1 284 ? -24.794 2.509 13.141 1.00 55.78 284 VAL A N 1
ATOM 2218 C CA . VAL A 1 284 ? -26.089 2.189 12.521 1.00 55.78 284 VAL A CA 1
ATOM 2219 C C . VAL A 1 284 ? -26.853 3.496 12.326 1.00 55.78 284 VAL A C 1
ATOM 2221 O O . VAL A 1 284 ? -27.373 4.065 13.287 1.00 55.78 284 VAL A O 1
ATOM 2224 N N . LYS A 1 285 ? -26.945 3.990 11.085 1.00 43.41 285 LYS A N 1
ATOM 2225 C CA . LYS A 1 285 ? -27.890 5.066 10.754 1.00 43.41 285 LYS A CA 1
ATOM 2226 C C . LYS A 1 285 ? -29.307 4.493 10.757 1.00 43.41 285 LYS A C 1
ATOM 2228 O O . LYS A 1 285 ? -29.753 3.921 9.768 1.00 43.41 285 LYS A O 1
ATOM 2233 N N . VAL A 1 286 ? -30.029 4.651 11.865 1.00 35.28 286 VAL A N 1
ATOM 2234 C CA . VAL A 1 286 ? -31.473 4.384 11.902 1.00 35.28 286 VAL A CA 1
ATOM 2235 C C . VAL A 1 286 ? -32.181 5.564 11.239 1.00 35.28 286 VAL A C 1
ATOM 2237 O O . VAL A 1 286 ? -32.361 6.614 11.852 1.00 35.28 286 VAL A O 1
ATOM 2240 N N . VAL A 1 287 ? -32.570 5.413 9.972 1.00 31.20 287 VAL A N 1
ATOM 2241 C CA . VAL A 1 287 ? -33.485 6.357 9.320 1.00 31.20 287 VAL A CA 1
ATOM 2242 C C . VAL A 1 287 ? -34.878 6.103 9.891 1.00 31.20 287 VAL A C 1
ATOM 2244 O O . VAL A 1 287 ? -35.585 5.200 9.456 1.00 31.20 287 VAL A O 1
ATOM 2247 N N . LEU A 1 288 ? -35.273 6.881 10.899 1.00 31.22 288 LEU A N 1
ATOM 2248 C CA . LEU A 1 288 ? -36.676 6.960 11.292 1.00 31.22 288 LEU A CA 1
ATOM 2249 C C . LEU A 1 288 ? -37.409 7.754 10.205 1.00 31.22 288 LEU A C 1
ATOM 2251 O O . LEU A 1 288 ? -37.327 8.981 10.166 1.00 31.22 288 LEU A O 1
ATOM 2255 N N . GLN A 1 289 ? -38.114 7.060 9.310 1.00 29.92 289 GLN A N 1
ATOM 2256 C CA . GLN A 1 289 ? -39.190 7.680 8.541 1.00 29.92 289 GLN A CA 1
ATOM 2257 C C . GLN A 1 289 ? -40.282 8.087 9.535 1.00 29.92 289 GLN A C 1
ATOM 2259 O O . GLN A 1 289 ? -41.101 7.272 9.948 1.00 29.92 289 GLN A O 1
ATOM 2264 N N . ALA A 1 290 ? -40.251 9.343 9.972 1.00 30.61 290 ALA A N 1
ATOM 2265 C CA . ALA A 1 290 ? -41.364 9.954 10.675 1.00 30.61 290 ALA A CA 1
ATOM 2266 C C . ALA A 1 290 ? -42.129 10.823 9.677 1.00 30.61 290 ALA A C 1
ATOM 2268 O O . ALA A 1 290 ? -41.660 11.886 9.265 1.00 30.61 290 ALA A O 1
ATOM 2269 N N . GLU A 1 291 ? -43.306 10.348 9.278 1.00 30.92 291 GLU A N 1
ATOM 2270 C CA . GLU A 1 291 ? -44.309 11.176 8.629 1.00 30.92 291 GLU A CA 1
ATOM 2271 C C . GLU A 1 291 ? -44.769 12.303 9.568 1.00 30.92 291 GLU A C 1
ATOM 2273 O O . GLU A 1 291 ? -45.083 12.103 10.741 1.00 30.92 291 GLU A O 1
ATOM 2278 N N . SER A 1 292 ? -44.893 13.486 8.969 1.00 31.23 292 SER A N 1
ATOM 2279 C CA . SER A 1 292 ? -45.648 14.651 9.430 1.00 31.23 292 SER A CA 1
ATOM 2280 C C . SER A 1 292 ? -45.045 15.536 10.548 1.00 31.23 292 SER A C 1
ATOM 2282 O O . SER A 1 292 ? -44.896 15.181 11.711 1.00 31.23 292 SER A O 1
ATOM 2284 N N . THR A 1 293 ? -44.793 16.777 10.121 1.00 34.38 293 THR A N 1
ATOM 2285 C CA . THR A 1 293 ? -45.004 18.069 10.798 1.00 34.38 293 THR A CA 1
ATOM 2286 C C . THR A 1 293 ? -44.395 18.353 12.183 1.00 34.38 293 THR A C 1
ATOM 2288 O O . THR A 1 293 ? -44.747 17.767 13.197 1.00 34.38 293 THR A O 1
ATOM 2291 N N . LYS A 1 294 ? -43.650 19.472 12.207 1.00 33.00 294 LYS A N 1
ATOM 2292 C CA . LYS A 1 294 ? -43.149 20.275 13.344 1.00 33.00 294 LYS A CA 1
ATOM 2293 C C . LYS A 1 294 ? -41.795 19.872 13.950 1.00 33.00 294 LYS A C 1
ATOM 2295 O O . LYS A 1 294 ? -41.688 19.050 14.849 1.00 33.00 294 LYS A O 1
ATOM 2300 N N . ARG A 1 295 ? -40.788 20.638 13.500 1.00 39.44 295 ARG A N 1
ATOM 2301 C CA . ARG A 1 295 ? -39.697 21.265 14.276 1.00 39.44 295 ARG A CA 1
ATOM 2302 C C . ARG A 1 295 ? -39.117 20.387 15.392 1.00 39.44 295 ARG A C 1
ATOM 2304 O O . ARG A 1 295 ? -39.581 20.454 16.527 1.00 39.44 295 ARG A O 1
ATOM 2311 N N . ARG A 1 296 ? -38.048 19.638 15.101 1.00 28.30 296 ARG A N 1
ATOM 2312 C CA . ARG A 1 296 ? -37.260 18.958 16.138 1.00 28.30 296 ARG A CA 1
ATOM 2313 C C . ARG A 1 296 ? -35.759 19.057 15.899 1.00 28.30 296 ARG A C 1
ATOM 2315 O O . ARG A 1 296 ? -35.261 18.795 14.812 1.00 28.30 296 ARG A O 1
ATOM 2322 N N . SER A 1 297 ? -35.090 19.459 16.974 1.00 31.58 297 SER A N 1
ATOM 2323 C CA . SER A 1 297 ? -33.659 19.374 17.229 1.00 31.58 297 SER A CA 1
ATOM 2324 C C . SER A 1 297 ? -33.116 17.983 16.906 1.00 31.58 297 SER A C 1
ATOM 2326 O O . SER A 1 297 ? -33.670 16.980 17.360 1.00 31.58 297 SER A O 1
ATOM 2328 N N . PHE A 1 298 ? -32.015 17.949 16.160 1.00 32.22 298 PHE A N 1
ATOM 2329 C CA . PHE A 1 298 ? -31.246 16.746 15.867 1.00 32.22 298 PHE A CA 1
ATOM 2330 C C . PHE A 1 298 ? -30.607 16.231 17.168 1.00 32.22 298 PHE A C 1
ATOM 2332 O O . PHE A 1 298 ? -29.704 16.862 17.709 1.00 32.22 298 PHE A O 1
ATOM 2339 N N . LEU A 1 299 ? -31.102 15.112 17.696 1.00 33.97 299 LEU A N 1
ATOM 2340 C CA . LEU A 1 299 ? -30.437 14.341 18.746 1.00 33.97 299 LEU A CA 1
ATOM 2341 C C . LEU A 1 299 ? -30.052 12.989 18.143 1.00 33.97 299 LEU A C 1
ATOM 2343 O O . LEU A 1 299 ? -30.884 12.090 18.016 1.00 33.97 299 LEU A O 1
ATOM 2347 N N . GLU A 1 300 ? -28.785 12.865 17.746 1.00 36.31 300 GLU A N 1
ATOM 2348 C CA . GLU A 1 300 ? -28.162 11.592 17.389 1.00 36.31 300 GLU A CA 1
ATOM 2349 C C . GLU A 1 300 ? -28.059 10.726 18.646 1.00 36.31 300 GLU A C 1
ATOM 2351 O O . GLU A 1 300 ? -27.223 10.947 19.519 1.00 36.31 300 GLU A O 1
ATOM 2356 N N . THR A 1 301 ? -28.927 9.722 18.768 1.00 33.84 301 THR A N 1
ATOM 2357 C CA . THR A 1 301 ? -28.759 8.700 19.805 1.00 33.84 301 THR A CA 1
ATOM 2358 C C . THR A 1 301 ? -27.743 7.676 19.306 1.00 33.84 301 THR A C 1
ATOM 2360 O O . THR A 1 301 ? -28.102 6.660 18.713 1.00 33.84 301 THR A O 1
ATOM 2363 N N . ILE A 1 302 ? -26.458 7.953 19.540 1.00 43.03 302 ILE A N 1
ATOM 2364 C CA . ILE A 1 302 ? -25.375 6.973 19.421 1.00 43.03 302 ILE A CA 1
ATOM 2365 C C . ILE A 1 302 ? -25.616 5.914 20.502 1.00 43.03 302 ILE A C 1
ATOM 2367 O O . ILE A 1 302 ? -25.327 6.134 21.679 1.00 43.03 302 ILE A O 1
ATOM 2371 N N . LYS A 1 303 ? -26.167 4.752 20.134 1.00 35.69 303 LYS A N 1
ATOM 2372 C CA . LYS A 1 303 ? -26.122 3.587 21.025 1.00 35.69 303 LYS A CA 1
ATOM 2373 C C . LYS A 1 303 ? -24.673 3.119 21.103 1.00 35.69 303 LYS A C 1
ATOM 2375 O O . LYS A 1 303 ? -24.165 2.452 20.208 1.00 35.69 303 LYS A O 1
ATOM 2380 N N . SER A 1 304 ? -24.009 3.510 22.185 1.00 44.22 304 SER A N 1
ATOM 2381 C CA . SER A 1 304 ? -22.696 3.016 22.562 1.00 44.22 304 SER A CA 1
ATOM 2382 C C . SER A 1 304 ? -22.818 1.609 23.152 1.00 44.22 304 SER A C 1
ATOM 2384 O O . SER A 1 304 ? -23.629 1.357 24.044 1.00 44.22 304 SER A O 1
ATOM 2386 N N . LYS A 1 305 ? -21.989 0.717 22.604 1.00 36.91 305 LYS A N 1
ATOM 2387 C CA . LYS A 1 305 ? -21.531 -0.608 23.059 1.00 36.91 305 LYS A CA 1
ATOM 2388 C C . LYS A 1 305 ? -21.572 -1.557 21.871 1.00 36.91 305 LYS A C 1
ATOM 2390 O O . LYS A 1 305 ? -22.631 -1.870 21.335 1.00 36.91 305 LYS A O 1
ATOM 2395 N N . VAL A 1 306 ? -20.372 -1.965 21.468 1.00 42.22 306 VAL A N 1
ATOM 2396 C CA . VAL A 1 306 ? -20.084 -2.930 20.409 1.00 42.22 306 VAL A CA 1
ATOM 2397 C C . VAL A 1 306 ? -21.113 -4.061 20.441 1.00 42.22 306 VAL A C 1
ATOM 2399 O O . VAL A 1 306 ? -21.187 -4.815 21.412 1.00 42.22 306 VAL A O 1
ATOM 2402 N N . SER A 1 307 ? -21.948 -4.130 19.407 1.00 37.94 307 SER A N 1
ATOM 2403 C CA . SER A 1 307 ? -22.978 -5.157 19.271 1.00 37.94 307 SER A CA 1
ATOM 2404 C C . SER A 1 307 ? -22.320 -6.424 18.729 1.00 37.94 307 SER A C 1
ATOM 2406 O O . SER A 1 307 ? -22.424 -6.728 17.551 1.00 37.94 307 SER A O 1
ATOM 2408 N N . TRP A 1 308 ? -21.581 -7.149 19.571 1.00 47.00 308 TRP A N 1
ATOM 2409 C CA . TRP A 1 308 ? -21.115 -8.496 19.235 1.00 47.00 308 TRP A CA 1
ATOM 2410 C C . TRP A 1 308 ? -22.321 -9.443 19.272 1.00 47.00 308 TRP A C 1
ATOM 2412 O O . TRP A 1 308 ? -22.595 -10.067 20.297 1.00 47.00 308 TRP A O 1
ATOM 2422 N N . VAL A 1 309 ? -23.101 -9.518 18.193 1.00 35.12 309 VAL A N 1
ATOM 2423 C CA . VAL A 1 309 ? -24.209 -10.477 18.098 1.00 35.12 309 VAL A CA 1
ATOM 2424 C C . VAL A 1 309 ? -23.735 -11.708 17.336 1.00 35.12 309 VAL A C 1
ATOM 2426 O O . VAL A 1 309 ? -23.876 -11.820 16.127 1.00 35.12 309 VAL A O 1
ATOM 2429 N N . GLY A 1 310 ? -23.190 -12.667 18.083 1.00 36.59 310 GLY A N 1
ATOM 2430 C CA . GLY A 1 310 ? -22.966 -14.033 17.624 1.00 36.59 310 GLY A CA 1
ATOM 2431 C C . GLY A 1 310 ? -23.378 -15.009 18.720 1.00 36.59 310 GLY A C 1
ATOM 2432 O O . GLY A 1 310 ? -22.706 -15.129 19.741 1.00 36.59 310 GLY A O 1
ATOM 2433 N N . LYS A 1 311 ? -24.508 -15.701 18.538 1.00 37.59 311 LYS A N 1
ATOM 2434 C CA . LYS A 1 311 ? -24.900 -16.832 19.391 1.00 37.59 311 LYS A CA 1
ATOM 2435 C C . LYS A 1 311 ? -23.778 -17.887 19.354 1.00 37.59 311 LYS A C 1
ATOM 2437 O O . LYS A 1 311 ? -23.471 -18.388 18.282 1.00 37.59 311 LYS A O 1
ATOM 2442 N N . LYS A 1 312 ? -23.274 -18.268 20.537 1.00 42.41 312 LYS A N 1
ATOM 2443 C CA . LYS A 1 312 ? -22.290 -19.339 20.820 1.00 42.41 312 LYS A CA 1
ATOM 2444 C C . LYS A 1 312 ? -20.835 -19.070 20.390 1.00 42.41 312 LYS A C 1
ATOM 2446 O O . LYS A 1 312 ? -20.390 -19.557 19.361 1.00 42.41 312 LYS A O 1
ATOM 2451 N N . ALA A 1 313 ? -20.049 -18.472 21.282 1.00 35.25 313 ALA A N 1
ATOM 2452 C CA . ALA A 1 313 ? -18.651 -18.859 21.486 1.00 35.25 313 ALA A CA 1
ATOM 2453 C C . ALA A 1 313 ? -18.256 -18.528 22.933 1.00 35.25 313 ALA A C 1
ATOM 2455 O O . ALA A 1 313 ? -18.525 -17.433 23.414 1.00 35.25 313 ALA A O 1
ATOM 2456 N N . SER A 1 314 ? -17.680 -19.502 23.635 1.00 41.81 314 SER A N 1
ATOM 2457 C CA . SER A 1 314 ? -17.143 -19.379 24.994 1.00 41.81 314 SER A CA 1
ATOM 2458 C C . SER A 1 314 ? -16.149 -18.218 25.116 1.00 41.81 314 SER A C 1
ATOM 2460 O O . SER A 1 314 ? -15.371 -17.991 24.188 1.00 41.81 314 SER A O 1
ATOM 2462 N N . ASP A 1 315 ? -16.131 -17.562 26.279 1.00 41.59 315 ASP A N 1
ATOM 2463 C CA . ASP A 1 315 ? -15.406 -16.336 26.676 1.00 41.59 315 ASP A CA 1
ATOM 2464 C C . ASP A 1 315 ? -13.859 -16.303 26.489 1.00 41.59 315 ASP A C 1
ATOM 2466 O O . ASP A 1 315 ? -13.181 -15.447 27.053 1.00 41.59 315 ASP A O 1
ATOM 2470 N N . GLY A 1 316 ? -13.272 -17.182 25.669 1.00 44.12 316 GLY A N 1
ATOM 2471 C CA . GLY A 1 316 ? -11.849 -17.200 25.299 1.00 44.12 316 GLY A CA 1
ATOM 2472 C C . GLY A 1 316 ? -11.491 -16.630 23.909 1.00 44.12 316 GLY A C 1
ATOM 2473 O O . GLY A 1 316 ? -10.307 -16.565 23.591 1.00 44.12 316 GLY A O 1
ATOM 2474 N N . TYR A 1 317 ? -12.460 -16.222 23.069 1.00 50.66 317 TYR A N 1
ATOM 2475 C CA . TYR A 1 317 ? -12.265 -16.057 21.608 1.00 50.66 317 TYR A CA 1
ATOM 2476 C C . TYR A 1 317 ? -12.702 -14.705 20.996 1.00 50.66 317 TYR A C 1
ATOM 2478 O O . TYR A 1 317 ? -13.380 -14.670 19.973 1.00 50.66 317 TYR A O 1
ATOM 2486 N N . LEU A 1 318 ? -12.282 -13.568 21.558 1.00 74.56 318 LEU A N 1
ATOM 2487 C CA . LEU A 1 318 ? -12.405 -12.259 20.887 1.00 74.56 318 LEU A CA 1
ATOM 2488 C C . LEU A 1 318 ? -11.046 -11.554 20.859 1.00 74.56 318 LEU A C 1
ATOM 2490 O O . LEU A 1 318 ? -10.831 -10.545 21.536 1.00 74.56 318 LEU A O 1
ATOM 2494 N N . ASN A 1 319 ? -10.105 -12.126 20.108 1.00 89.81 319 ASN A N 1
ATOM 2495 C CA . ASN A 1 319 ? -8.816 -11.497 19.850 1.00 89.81 319 ASN A CA 1
ATOM 2496 C C . ASN A 1 319 ? -8.851 -10.775 18.505 1.00 89.81 319 ASN A C 1
ATOM 2498 O O . ASN A 1 319 ? -9.345 -11.314 17.514 1.00 89.81 319 ASN A O 1
ATOM 2502 N N . ARG A 1 320 ? -8.295 -9.567 18.480 1.00 94.56 320 ARG A N 1
ATOM 2503 C CA . ARG A 1 320 ? -7.919 -8.876 17.248 1.00 94.56 320 ARG A CA 1
ATOM 2504 C C . ARG A 1 320 ? -6.468 -9.180 16.905 1.00 94.56 320 ARG A C 1
ATOM 2506 O O . ARG A 1 320 ? -5.679 -9.520 17.788 1.00 94.56 320 ARG A O 1
ATOM 2513 N N . GLU A 1 321 ? -6.129 -9.026 15.636 1.00 97.38 321 GLU A N 1
ATOM 2514 C CA . GLU A 1 321 ? -4.761 -9.152 15.135 1.00 97.38 321 GLU A CA 1
ATOM 2515 C C . GLU A 1 321 ? -4.240 -7.764 14.772 1.00 97.38 321 GLU A C 1
ATOM 2517 O O . GLU A 1 321 ? -4.937 -7.009 14.093 1.00 97.38 321 GLU A O 1
ATOM 2522 N N . GLU A 1 322 ? -3.031 -7.427 15.211 1.00 98.31 322 GLU A N 1
ATOM 2523 C CA . GLU A 1 322 ? -2.379 -6.159 14.888 1.00 98.31 322 GLU A CA 1
ATOM 2524 C C . GLU A 1 322 ? -1.037 -6.395 14.186 1.00 98.31 322 GLU A C 1
ATOM 2526 O O . GLU A 1 322 ? -0.245 -7.275 14.546 1.00 98.31 322 GLU A O 1
ATOM 2531 N N . TYR A 1 323 ? -0.798 -5.588 13.157 1.00 98.56 323 TYR A N 1
ATOM 2532 C CA . TYR A 1 323 ? 0.424 -5.559 12.366 1.00 98.56 323 TYR A CA 1
ATOM 2533 C C . TYR A 1 323 ? 0.964 -4.135 12.395 1.00 98.56 323 TYR A C 1
ATOM 2535 O O . TYR A 1 323 ? 0.547 -3.300 11.593 1.00 98.56 323 TYR A O 1
ATOM 2543 N N . HIS A 1 324 ? 1.862 -3.848 13.332 1.00 98.31 324 HIS A N 1
ATOM 2544 C CA . HIS A 1 324 ? 2.471 -2.532 13.484 1.00 98.31 324 HIS A CA 1
ATOM 2545 C C . HIS A 1 324 ? 3.748 -2.441 12.661 1.00 98.31 324 HIS A C 1
ATOM 2547 O O . HIS A 1 324 ? 4.691 -3.201 12.877 1.00 98.31 324 HIS A O 1
ATOM 2553 N N . LEU A 1 325 ? 3.769 -1.492 11.734 1.00 98.31 325 LEU A N 1
ATOM 2554 C CA . LEU A 1 325 ? 4.906 -1.175 10.892 1.00 98.31 325 LEU A CA 1
ATOM 2555 C C . LEU A 1 325 ? 5.613 0.064 11.421 1.00 98.31 325 LEU A C 1
ATOM 2557 O O . LEU A 1 325 ? 5.006 1.130 11.557 1.00 98.31 325 LEU A O 1
ATOM 2561 N N . SER A 1 326 ? 6.910 -0.069 11.666 1.00 97.69 326 SER A N 1
ATOM 2562 C CA . SER A 1 326 ? 7.766 1.034 12.090 1.00 97.69 326 SER A CA 1
ATOM 2563 C C . SER A 1 326 ? 9.083 1.022 11.318 1.00 97.69 326 SER A C 1
ATOM 2565 O O . SER A 1 326 ? 9.514 -0.033 10.842 1.00 97.69 326 SER A O 1
ATOM 2567 N N . PRO A 1 327 ? 9.757 2.171 11.187 1.00 96.69 327 PRO A N 1
ATOM 2568 C CA . PRO A 1 327 ? 11.133 2.171 10.722 1.00 96.69 327 PRO A CA 1
ATOM 2569 C C . PRO A 1 327 ? 12.047 1.493 11.748 1.00 96.69 327 PRO A C 1
ATOM 2571 O O . PRO A 1 327 ? 11.797 1.561 12.958 1.00 96.69 327 PRO A O 1
ATOM 2574 N N . LYS A 1 328 ? 13.135 0.880 11.277 1.00 96.06 328 LYS A N 1
ATOM 2575 C CA . LYS A 1 328 ? 14.224 0.450 12.160 1.00 96.06 328 LYS A CA 1
ATOM 2576 C C . LYS A 1 328 ? 14.799 1.660 12.904 1.00 96.06 328 LYS A C 1
ATOM 2578 O O . LYS A 1 328 ? 14.987 2.719 12.310 1.00 96.06 328 LYS A O 1
ATOM 2583 N N . ASP A 1 329 ? 15.012 1.503 14.208 1.00 95.50 329 ASP A N 1
ATOM 2584 C CA . ASP A 1 329 ? 15.585 2.518 15.107 1.00 95.50 329 ASP A CA 1
ATOM 2585 C C . ASP A 1 329 ? 14.845 3.876 15.125 1.00 95.50 329 ASP A C 1
ATOM 2587 O O . ASP A 1 329 ? 15.381 4.878 15.590 1.00 95.50 329 ASP A O 1
ATOM 2591 N N . GLY A 1 330 ? 13.600 3.930 14.633 1.00 94.50 330 GLY A N 1
ATOM 2592 C CA . GLY A 1 330 ? 12.843 5.182 14.520 1.00 94.50 330 GLY A CA 1
ATOM 2593 C C . GLY A 1 330 ? 13.213 6.050 13.306 1.00 94.50 330 GLY A C 1
ATOM 2594 O O . GLY A 1 330 ? 12.603 7.102 13.113 1.00 94.50 330 GLY A O 1
ATOM 2595 N N . ASP A 1 331 ? 14.166 5.632 12.467 1.00 96.56 331 ASP A N 1
ATOM 2596 C CA . ASP A 1 331 ? 14.620 6.416 11.314 1.00 96.56 331 ASP A CA 1
ATOM 2597 C C . ASP A 1 331 ? 13.687 6.253 10.107 1.00 96.56 331 ASP A C 1
ATOM 2599 O O . ASP A 1 331 ? 13.702 5.237 9.412 1.00 96.56 331 ASP A O 1
ATOM 2603 N N . LEU A 1 332 ? 12.909 7.288 9.782 1.00 95.12 332 LEU A N 1
ATOM 2604 C CA . LEU A 1 332 ? 12.001 7.269 8.627 1.00 95.12 332 LEU A CA 1
ATOM 2605 C C . LEU A 1 332 ? 12.717 7.033 7.285 1.00 95.12 332 LEU A C 1
ATOM 2607 O O . LEU A 1 332 ? 12.063 6.618 6.327 1.00 95.12 332 LEU A O 1
ATOM 2611 N N . ARG A 1 333 ? 14.033 7.272 7.204 1.00 94.19 333 ARG A N 1
ATOM 2612 C CA . ARG A 1 333 ? 14.866 6.963 6.034 1.00 94.19 333 ARG A CA 1
ATOM 2613 C C . ARG A 1 333 ? 15.511 5.575 6.083 1.00 94.19 333 ARG A C 1
ATOM 2615 O O . ARG A 1 333 ? 16.241 5.212 5.163 1.00 94.19 333 ARG A O 1
ATOM 2622 N N . SER A 1 334 ? 15.196 4.753 7.078 1.00 94.88 334 SER A N 1
ATOM 2623 C CA . SER A 1 334 ? 15.599 3.350 7.091 1.00 94.88 334 SER A CA 1
ATOM 2624 C C . SER A 1 334 ? 15.013 2.612 5.886 1.00 94.88 334 SER A C 1
ATOM 2626 O O . SER A 1 334 ? 13.825 2.735 5.578 1.00 94.88 334 SER A O 1
ATOM 2628 N N . LYS A 1 335 ? 15.840 1.800 5.223 1.00 92.62 335 LYS A N 1
ATOM 2629 C CA . LYS A 1 335 ? 15.384 0.819 4.223 1.00 92.62 335 LYS A CA 1
ATOM 2630 C C . LYS A 1 335 ? 14.766 -0.420 4.870 1.00 92.62 335 LYS A C 1
ATOM 2632 O O . LYS A 1 335 ? 13.958 -1.092 4.248 1.00 92.62 335 LYS A O 1
ATOM 2637 N N . ILE A 1 336 ? 15.117 -0.689 6.128 1.00 93.50 336 ILE A N 1
ATOM 2638 C CA . ILE A 1 336 ? 14.594 -1.818 6.893 1.00 93.50 336 ILE A CA 1
ATOM 2639 C C . ILE A 1 336 ? 13.305 -1.390 7.589 1.00 93.50 336 ILE A C 1
ATOM 2641 O O . ILE A 1 336 ? 13.287 -0.430 8.374 1.00 93.50 336 ILE A O 1
ATOM 2645 N N . MET A 1 337 ? 12.241 -2.133 7.303 1.00 94.62 337 MET A N 1
ATOM 2646 C CA . MET A 1 337 ? 10.950 -2.029 7.966 1.00 94.62 337 MET A CA 1
ATOM 2647 C C . MET A 1 337 ? 10.855 -3.055 9.088 1.00 94.62 337 MET A C 1
ATOM 2649 O O . MET A 1 337 ? 11.269 -4.198 8.926 1.00 94.62 337 MET A O 1
ATOM 2653 N N . MET A 1 338 ? 10.256 -2.669 10.208 1.00 96.44 338 MET A N 1
ATOM 2654 C CA . MET A 1 338 ? 9.952 -3.577 11.307 1.00 96.44 338 MET A CA 1
ATOM 2655 C C . MET A 1 338 ? 8.460 -3.908 11.291 1.00 96.44 338 MET A C 1
ATOM 2657 O O . MET A 1 338 ? 7.639 -3.001 11.171 1.00 96.44 338 MET A O 1
ATOM 2661 N N . LEU A 1 339 ? 8.107 -5.179 11.473 1.00 97.62 339 LEU A N 1
ATOM 2662 C CA . LEU A 1 339 ? 6.757 -5.647 11.773 1.00 97.62 339 LEU A CA 1
ATOM 2663 C C . LEU A 1 339 ? 6.706 -6.158 13.206 1.00 97.62 339 LEU A C 1
ATOM 2665 O O . LEU A 1 339 ? 7.366 -7.143 13.546 1.00 97.62 339 LEU A O 1
ATOM 2669 N N . ASN A 1 340 ? 5.901 -5.507 14.044 1.00 97.50 340 ASN A N 1
ATOM 2670 C CA . ASN A 1 340 ? 5.740 -5.878 15.449 1.00 97.50 340 ASN A CA 1
ATOM 2671 C C . ASN A 1 340 ? 7.101 -6.005 16.174 1.00 97.50 340 ASN A C 1
ATOM 2673 O O . ASN A 1 340 ? 7.300 -6.900 16.991 1.00 97.50 340 ASN A O 1
ATOM 2677 N N . GLY A 1 341 ? 8.057 -5.135 15.823 1.00 95.81 341 GLY A N 1
ATOM 2678 C CA . GLY A 1 341 ? 9.420 -5.127 16.367 1.00 95.81 341 GLY A CA 1
ATOM 2679 C C . GLY A 1 341 ? 10.427 -6.063 15.681 1.00 95.81 341 GLY A C 1
ATOM 2680 O O . GLY A 1 341 ? 11.600 -6.019 16.038 1.00 95.81 341 GLY A O 1
ATOM 2681 N N . ASN A 1 342 ? 10.023 -6.860 14.685 1.00 95.31 342 ASN A N 1
ATOM 2682 C CA . ASN A 1 342 ? 10.910 -7.777 13.954 1.00 95.31 342 ASN A CA 1
ATOM 2683 C C . ASN A 1 342 ? 11.247 -7.233 12.557 1.00 95.31 342 ASN A C 1
ATOM 2685 O O . ASN A 1 342 ? 10.334 -6.764 11.879 1.00 95.31 342 ASN A O 1
ATOM 2689 N N . PRO A 1 343 ? 12.507 -7.296 12.094 1.00 94.31 343 PRO A N 1
ATOM 2690 C CA . PRO A 1 343 ? 12.876 -6.796 10.773 1.00 94.31 343 PRO A CA 1
ATOM 2691 C C . PRO A 1 343 ? 12.237 -7.637 9.661 1.00 94.31 343 PRO A C 1
ATOM 2693 O O . PRO A 1 343 ? 12.236 -8.869 9.710 1.00 94.31 343 PRO A O 1
ATOM 2696 N N . LEU A 1 344 ? 11.691 -6.956 8.655 1.00 92.19 344 LEU A N 1
ATOM 2697 C CA . LEU A 1 344 ? 11.224 -7.546 7.409 1.00 92.19 344 LEU A CA 1
ATOM 2698 C C . LEU A 1 344 ? 12.346 -7.440 6.380 1.00 92.19 344 LEU A C 1
ATOM 2700 O O . LEU A 1 344 ? 12.525 -6.403 5.752 1.00 92.19 344 LEU A O 1
ATOM 2704 N N . GLU A 1 345 ? 13.124 -8.509 6.257 1.00 88.88 345 GLU A N 1
ATOM 2705 C CA . GLU A 1 345 ? 14.186 -8.623 5.261 1.00 88.88 345 GLU A CA 1
ATOM 2706 C C . GLU A 1 345 ? 14.133 -10.020 4.640 1.00 88.88 345 GLU A C 1
ATOM 2708 O O . GLU A 1 345 ? 14.130 -11.012 5.381 1.00 88.88 345 GLU A O 1
ATOM 2713 N N . PRO A 1 346 ? 14.092 -10.141 3.303 1.00 85.19 346 PRO A N 1
ATOM 2714 C CA . PRO A 1 346 ? 14.205 -11.435 2.656 1.00 85.19 346 PRO A CA 1
ATOM 2715 C C . PRO A 1 346 ? 15.467 -12.174 3.101 1.00 85.19 346 PRO A C 1
ATOM 2717 O O . PRO A 1 346 ? 16.522 -11.574 3.319 1.00 85.19 346 PRO A O 1
ATOM 2720 N N . THR A 1 347 ? 15.385 -13.499 3.210 1.00 86.19 347 THR A N 1
ATOM 2721 C CA . THR A 1 347 ? 16.586 -14.299 3.480 1.00 86.19 347 THR A CA 1
ATOM 2722 C C . THR A 1 347 ? 17.570 -14.184 2.315 1.00 86.19 347 THR A C 1
ATOM 2724 O O . THR A 1 347 ? 17.203 -13.813 1.200 1.00 86.19 347 THR A O 1
ATOM 2727 N N . VAL A 1 348 ? 18.819 -14.606 2.520 1.00 84.44 348 VAL A N 1
ATOM 2728 C CA . VAL A 1 348 ? 19.825 -14.678 1.441 1.00 84.44 348 VAL A CA 1
ATOM 2729 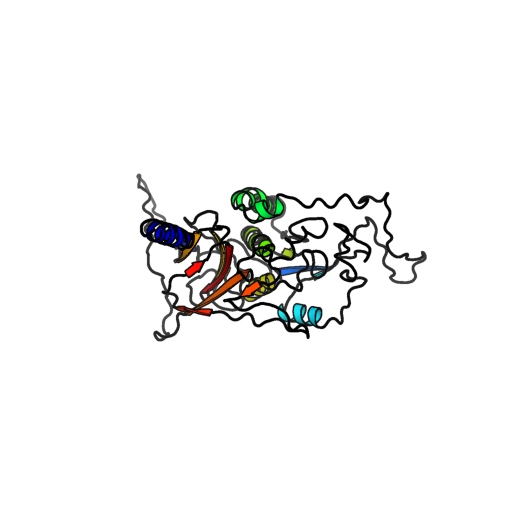C C . VAL A 1 348 ? 19.382 -15.536 0.246 1.00 84.44 348 VAL A C 1
ATOM 2731 O O . VAL A 1 348 ? 19.894 -15.366 -0.854 1.00 84.44 348 VAL A O 1
ATOM 2734 N N . THR A 1 349 ? 18.419 -16.448 0.438 1.00 85.56 349 THR A N 1
ATOM 2735 C CA . THR A 1 349 ? 17.845 -17.269 -0.644 1.00 85.56 349 THR A CA 1
ATOM 2736 C C . THR A 1 349 ? 16.575 -16.657 -1.257 1.00 85.56 349 THR A C 1
ATOM 2738 O O . THR A 1 349 ? 15.937 -17.271 -2.117 1.00 85.56 349 THR A O 1
ATOM 2741 N N . GLY A 1 350 ? 16.180 -15.463 -0.808 1.00 84.62 350 GLY A N 1
ATOM 2742 C CA . GLY A 1 350 ? 14.994 -14.733 -1.245 1.00 84.62 350 GLY A CA 1
ATOM 2743 C C . GLY A 1 350 ? 13.687 -15.164 -0.576 1.00 84.62 350 GLY A C 1
ATOM 2744 O O . GLY A 1 350 ? 12.624 -14.866 -1.116 1.00 84.62 350 GLY A O 1
ATOM 2745 N N . ASP A 1 351 ? 13.720 -15.900 0.544 1.00 89.19 351 ASP A N 1
ATOM 2746 C CA . ASP A 1 351 ? 12.483 -16.226 1.271 1.00 89.19 351 ASP A CA 1
ATOM 2747 C C . ASP A 1 351 ? 11.870 -14.970 1.871 1.00 89.19 351 ASP A C 1
ATOM 2749 O O . ASP A 1 351 ? 12.537 -14.232 2.594 1.00 89.19 351 ASP A O 1
ATOM 2753 N N . ILE A 1 352 ? 10.583 -14.767 1.601 1.00 89.38 352 ILE A N 1
ATOM 2754 C CA . ILE A 1 352 ? 9.830 -13.643 2.147 1.00 89.38 352 ILE A CA 1
ATOM 2755 C C . ILE A 1 352 ? 9.577 -13.884 3.645 1.00 89.38 352 ILE A C 1
ATOM 2757 O O . ILE A 1 352 ? 9.099 -14.969 4.005 1.00 89.38 352 ILE A O 1
ATOM 2761 N N . PRO A 1 353 ? 9.838 -12.896 4.522 1.00 90.06 353 PRO A N 1
ATOM 2762 C CA . PRO A 1 353 ? 9.563 -13.005 5.950 1.00 90.06 353 PRO A CA 1
ATOM 2763 C C . PRO A 1 353 ? 8.114 -13.386 6.245 1.00 90.06 353 PRO A C 1
ATOM 2765 O O . PRO A 1 353 ? 7.174 -13.005 5.537 1.00 90.06 353 PRO A O 1
ATOM 2768 N N . LYS A 1 354 ? 7.909 -14.109 7.348 1.00 90.81 354 LYS A N 1
ATOM 2769 C CA . LYS A 1 354 ? 6.555 -14.361 7.842 1.00 90.81 354 LYS A CA 1
ATOM 2770 C C . LYS A 1 354 ? 5.953 -13.061 8.363 1.00 90.81 354 LYS A C 1
ATOM 2772 O O . LYS A 1 354 ? 6.556 -12.356 9.165 1.00 90.81 354 LYS A O 1
ATOM 2777 N N . LEU A 1 355 ? 4.734 -12.780 7.919 1.00 94.38 355 LEU A N 1
ATOM 2778 C CA . LEU A 1 355 ? 3.964 -11.618 8.340 1.00 94.38 355 LEU A CA 1
ATOM 2779 C C . LEU A 1 355 ? 3.029 -12.050 9.472 1.00 94.38 355 LEU A C 1
ATOM 2781 O O . LEU A 1 355 ? 1.858 -12.338 9.230 1.00 94.38 355 LEU A O 1
ATOM 2785 N N . GLU A 1 356 ? 3.576 -12.181 10.680 1.00 95.62 356 GLU A N 1
ATOM 2786 C CA . GLU A 1 356 ? 2.841 -12.661 11.857 1.00 95.62 356 GLU A CA 1
ATOM 2787 C C . GLU A 1 356 ? 2.221 -11.493 12.647 1.00 95.62 356 GLU A C 1
ATOM 2789 O O . GLU A 1 356 ? 2.907 -10.499 12.921 1.00 95.62 356 GLU A O 1
ATOM 2794 N N . PRO A 1 357 ? 0.941 -11.592 13.046 1.00 97.38 357 PRO A N 1
ATOM 2795 C CA . PRO A 1 357 ? 0.318 -10.591 13.895 1.00 97.38 357 PRO A CA 1
ATOM 2796 C C . PRO A 1 357 ? 0.728 -10.752 15.358 1.00 97.38 357 PRO A C 1
ATOM 2798 O O . PRO A 1 357 ? 1.007 -11.854 15.833 1.00 97.38 357 PRO A O 1
ATOM 2801 N N . VAL A 1 358 ? 0.607 -9.665 16.112 1.00 97.25 358 VAL A N 1
ATOM 2802 C CA . VAL A 1 358 ? 0.403 -9.739 17.562 1.00 97.25 358 VAL A CA 1
ATOM 2803 C C . VAL A 1 358 ? -1.096 -9.787 17.845 1.00 97.25 358 VAL A C 1
ATOM 2805 O O . VAL A 1 358 ? -1.898 -9.205 17.115 1.00 97.25 358 VAL A O 1
ATOM 2808 N N . ARG A 1 359 ? -1.502 -10.533 18.874 1.00 96.19 359 ARG A N 1
ATOM 2809 C CA . ARG A 1 359 ? -2.916 -10.725 19.213 1.00 96.19 359 ARG A CA 1
ATOM 2810 C C . ARG A 1 359 ? -3.234 -10.055 20.534 1.00 96.19 359 ARG A C 1
ATOM 2812 O O . ARG A 1 359 ? -2.582 -10.332 21.537 1.00 96.19 359 ARG A O 1
ATOM 2819 N N . TYR A 1 360 ? -4.278 -9.240 20.535 1.00 92.75 360 TYR A N 1
ATOM 2820 C CA . TYR A 1 360 ? -4.771 -8.562 21.728 1.00 92.75 360 TYR A CA 1
ATOM 2821 C C . TYR A 1 360 ? -6.262 -8.812 21.901 1.00 92.75 360 TYR A C 1
ATOM 2823 O O . TYR A 1 360 ? -6.984 -9.025 20.926 1.00 92.75 360 TYR A O 1
ATOM 2831 N N . SER A 1 361 ? -6.747 -8.743 23.140 1.00 89.75 361 SER A N 1
ATOM 2832 C CA . SER A 1 361 ? -8.188 -8.741 23.387 1.00 89.75 361 SER A CA 1
ATOM 2833 C C . SER A 1 361 ? -8.831 -7.550 22.685 1.00 89.75 361 SER A C 1
ATOM 2835 O O . SER A 1 361 ? -8.325 -6.436 22.781 1.00 89.75 361 SER A O 1
ATOM 2837 N N . VAL A 1 362 ? -9.997 -7.738 22.067 1.00 84.69 362 VAL A N 1
ATOM 2838 C CA . VAL A 1 362 ? -10.768 -6.633 21.464 1.00 84.69 362 VAL A CA 1
ATOM 2839 C C . VAL A 1 362 ? -11.127 -5.517 22.456 1.00 84.69 362 VAL A C 1
ATOM 2841 O O . VAL A 1 362 ? -11.439 -4.413 22.025 1.00 84.69 362 VAL A O 1
ATOM 2844 N N . LYS A 1 363 ? -11.086 -5.784 23.771 1.00 82.75 363 LYS A N 1
ATOM 2845 C CA . LYS A 1 363 ? -11.340 -4.791 24.828 1.00 82.75 363 LYS A CA 1
ATOM 2846 C C . LYS A 1 363 ? -10.125 -3.914 25.140 1.00 82.75 363 LYS A C 1
ATOM 2848 O O . LYS A 1 363 ? -10.291 -2.865 25.756 1.00 82.75 363 LYS A O 1
ATOM 2853 N N . SER A 1 364 ? -8.923 -4.344 24.761 1.00 86.81 364 SER A N 1
ATOM 2854 C CA . SER A 1 364 ? -7.706 -3.564 24.979 1.00 86.81 364 SER A CA 1
ATOM 2855 C C . SER A 1 364 ? -7.724 -2.302 24.108 1.00 86.81 364 SER A C 1
ATOM 2857 O O . SER A 1 364 ? -8.233 -2.357 22.990 1.00 86.81 364 SER A O 1
ATOM 2859 N N . PRO A 1 365 ? -7.152 -1.176 24.552 1.00 87.88 365 PRO A N 1
ATOM 2860 C CA . PRO A 1 365 ? -6.937 -0.022 23.677 1.00 87.88 365 PRO A CA 1
ATOM 2861 C C . PRO A 1 365 ? -6.046 -0.392 22.481 1.00 87.88 365 PRO A C 1
ATOM 2863 O O . PRO A 1 365 ? -5.195 -1.277 22.596 1.00 87.88 365 PRO A O 1
ATOM 2866 N N . VAL A 1 366 ? -6.262 0.258 21.335 1.00 95.56 366 VAL A N 1
ATOM 2867 C CA . VAL A 1 366 ? -5.368 0.194 20.167 1.00 95.56 366 VAL A CA 1
ATOM 2868 C C . VAL A 1 366 ? -4.492 1.433 20.180 1.00 95.56 366 VAL A C 1
ATOM 2870 O O . VAL A 1 366 ? -5.016 2.547 20.215 1.00 95.56 366 VAL A O 1
ATOM 2873 N N . TYR A 1 367 ? -3.177 1.241 20.149 1.00 96.88 367 TYR A N 1
ATOM 2874 C CA . TYR A 1 367 ? -2.202 2.326 20.179 1.00 96.88 367 TYR A CA 1
ATOM 2875 C C . TYR A 1 367 ? -1.506 2.459 18.833 1.00 96.88 367 TYR A C 1
ATOM 2877 O O . TYR A 1 367 ? -0.964 1.486 18.314 1.00 96.88 367 TYR A O 1
ATOM 2885 N N . ILE A 1 368 ? -1.478 3.677 18.296 1.00 98.06 368 ILE A N 1
ATOM 2886 C CA . ILE A 1 368 ? -0.769 4.001 17.060 1.00 98.06 368 ILE A CA 1
ATOM 2887 C C . ILE A 1 368 ? 0.309 5.026 17.379 1.00 98.06 368 ILE A C 1
ATOM 2889 O O . ILE A 1 368 ? 0.029 6.213 17.571 1.00 98.06 368 ILE A O 1
ATOM 2893 N N . ASN A 1 369 ? 1.549 4.552 17.448 1.00 97.56 369 ASN A N 1
ATOM 2894 C CA . ASN A 1 369 ? 2.709 5.367 17.794 1.00 97.56 369 ASN A CA 1
ATOM 2895 C C . ASN A 1 369 ? 3.003 6.431 16.720 1.00 97.56 369 ASN A C 1
ATOM 2897 O O . ASN A 1 369 ? 2.610 6.249 15.561 1.00 97.56 369 ASN A O 1
ATOM 2901 N N . PRO A 1 370 ? 3.693 7.531 17.071 1.00 97.88 370 PRO A N 1
ATOM 2902 C CA . PRO A 1 370 ? 4.041 8.579 16.120 1.00 97.88 370 PRO A CA 1
ATOM 2903 C C . PRO A 1 370 ? 4.821 8.021 14.931 1.00 97.88 370 PRO A C 1
ATOM 2905 O O . PRO A 1 370 ? 5.722 7.207 15.114 1.00 97.88 370 PRO A O 1
ATOM 2908 N N . SER A 1 371 ? 4.503 8.482 13.721 1.00 97.69 371 SER A N 1
ATOM 2909 C CA . SER A 1 371 ? 5.209 8.098 12.492 1.00 97.69 371 SER A CA 1
ATOM 2910 C C . SER A 1 371 ? 5.273 6.575 12.289 1.00 97.69 371 SER A C 1
ATOM 2912 O O . SER A 1 371 ? 6.305 6.022 11.904 1.00 97.69 371 SER A O 1
ATOM 2914 N N . THR A 1 372 ? 4.149 5.897 12.530 1.00 98.31 372 THR A N 1
ATOM 2915 C CA . THR A 1 372 ? 3.978 4.458 12.285 1.00 98.31 372 THR A CA 1
ATOM 2916 C C . THR A 1 372 ? 2.712 4.171 11.483 1.00 98.31 372 THR A C 1
ATOM 2918 O O . THR A 1 372 ? 1.844 5.031 11.307 1.00 98.31 372 THR A O 1
ATOM 2921 N N . ILE A 1 373 ? 2.620 2.946 10.969 1.00 98.75 373 ILE A N 1
ATOM 2922 C CA . ILE A 1 373 ? 1.465 2.444 10.223 1.00 98.75 373 ILE A CA 1
ATOM 2923 C C . ILE A 1 373 ? 0.986 1.168 10.908 1.00 98.75 373 ILE A C 1
ATOM 2925 O O . ILE A 1 373 ? 1.790 0.426 11.464 1.00 98.75 373 ILE A O 1
ATOM 2929 N N . SER A 1 374 ? -0.311 0.887 10.924 1.00 98.62 374 SER A N 1
ATOM 2930 C CA . SER A 1 374 ? -0.828 -0.355 11.501 1.00 98.62 374 SER A CA 1
ATOM 2931 C C . SER A 1 374 ? -1.994 -0.919 10.708 1.00 98.62 374 SER A C 1
ATOM 2933 O O . SER A 1 374 ? -2.884 -0.175 10.302 1.00 98.62 374 SER A O 1
ATOM 2935 N N . PHE A 1 375 ? -2.011 -2.240 10.531 1.00 98.81 375 PHE A N 1
ATOM 2936 C CA . PHE A 1 375 ? -3.205 -2.966 10.102 1.00 98.81 375 PHE A CA 1
ATOM 2937 C C . PHE A 1 375 ? -3.836 -3.648 11.312 1.00 98.81 375 PHE A C 1
ATOM 2939 O O . PHE A 1 375 ? -3.158 -4.380 12.031 1.00 98.81 375 PHE A O 1
ATOM 2946 N N . ILE A 1 376 ? -5.131 -3.427 11.516 1.00 98.25 376 ILE A N 1
ATOM 2947 C CA . ILE A 1 376 ? -5.917 -4.009 12.603 1.00 98.25 376 ILE A CA 1
ATOM 2948 C C . ILE A 1 376 ? -6.994 -4.893 11.986 1.00 98.25 376 ILE A C 1
ATOM 2950 O O . ILE A 1 376 ? -7.842 -4.410 11.238 1.00 98.25 376 ILE A O 1
ATOM 2954 N N . VAL A 1 377 ? -6.975 -6.187 12.289 1.00 97.75 377 VAL A N 1
ATOM 2955 C CA . VAL A 1 377 ? -7.998 -7.137 11.836 1.00 97.75 377 VAL A CA 1
ATOM 2956 C C . VAL A 1 377 ? -8.943 -7.432 12.990 1.00 97.75 377 VAL A C 1
ATOM 2958 O O . VAL A 1 377 ? -8.505 -7.822 14.075 1.00 97.75 377 VAL A O 1
ATOM 2961 N N . LEU A 1 378 ? -10.244 -7.289 12.741 1.00 94.44 378 LEU A N 1
ATOM 2962 C CA . LEU A 1 378 ? -11.320 -7.570 13.688 1.00 94.44 378 LEU A CA 1
ATOM 2963 C C . LEU A 1 378 ? -12.210 -8.694 13.120 1.00 94.44 378 LEU A C 1
ATOM 2965 O O . LEU A 1 378 ? -13.220 -8.398 12.479 1.00 94.44 378 LEU A O 1
ATOM 2969 N N . PRO A 1 379 ? -11.863 -9.982 13.336 1.00 90.25 379 PRO A N 1
ATOM 2970 C CA . PRO A 1 379 ? -12.490 -11.111 12.634 1.00 90.25 379 PRO A CA 1
ATOM 2971 C C . PRO A 1 379 ? -13.977 -11.320 12.940 1.00 90.25 379 PRO A C 1
ATOM 2973 O O . PRO A 1 379 ? -14.715 -11.881 12.139 1.00 90.25 379 PRO A O 1
ATOM 2976 N N . THR A 1 380 ? -14.420 -10.903 14.123 1.00 85.44 380 THR A N 1
ATOM 2977 C CA . THR A 1 380 ? -15.794 -11.102 14.603 1.00 85.44 380 THR A CA 1
ATOM 2978 C C . THR A 1 380 ? -16.626 -9.819 14.545 1.00 85.44 380 THR A C 1
ATOM 2980 O O . THR A 1 380 ? -17.687 -9.755 15.163 1.00 85.44 380 THR A O 1
ATOM 2983 N N . PHE A 1 381 ? -16.109 -8.756 13.917 1.00 89.31 381 PHE A N 1
ATOM 2984 C CA . PHE A 1 381 ? -16.770 -7.452 13.888 1.00 89.31 381 PHE A CA 1
ATOM 2985 C C . PHE A 1 381 ? -18.053 -7.537 13.061 1.00 89.31 381 PHE A C 1
ATOM 2987 O O . PHE A 1 381 ? -18.015 -7.977 11.913 1.00 89.31 381 PHE A O 1
ATOM 2994 N N . ASP A 1 382 ? -19.175 -7.124 13.649 1.00 86.69 382 ASP A N 1
ATOM 2995 C CA . ASP A 1 382 ? -2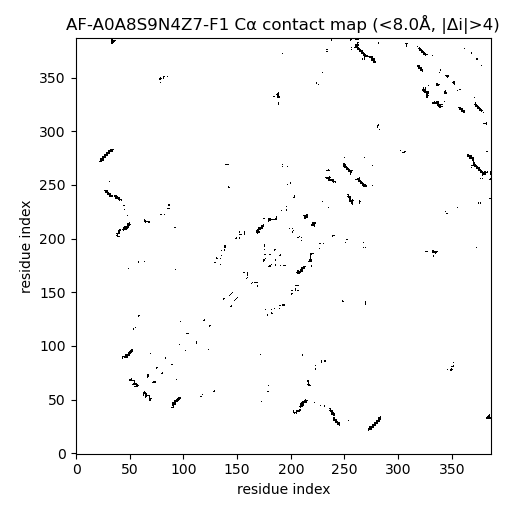0.484 -7.185 12.998 1.00 86.69 382 ASP A CA 1
ATOM 2996 C C . ASP A 1 382 ? -20.579 -6.133 11.884 1.00 86.69 382 ASP A C 1
ATOM 2998 O O . ASP A 1 382 ? -20.839 -4.954 12.137 1.00 86.69 382 ASP A O 1
ATOM 3002 N N . ALA A 1 383 ? -20.302 -6.561 10.653 1.00 90.00 383 ALA A N 1
ATOM 3003 C CA . ALA A 1 383 ? -20.385 -5.738 9.458 1.00 90.00 383 ALA A CA 1
ATOM 3004 C C . ALA A 1 383 ? -21.209 -6.441 8.369 1.00 90.00 383 ALA A C 1
ATOM 3006 O O . ALA A 1 383 ? -20.630 -7.155 7.550 1.00 90.00 383 ALA A O 1
ATOM 3007 N N . PRO A 1 384 ? -22.540 -6.229 8.318 1.00 91.44 384 PRO A N 1
ATOM 3008 C CA . PRO A 1 384 ? -23.414 -6.861 7.324 1.00 91.44 384 PRO A CA 1
ATOM 3009 C C . PRO A 1 384 ? -23.017 -6.589 5.868 1.00 91.44 384 PRO A C 1
ATOM 3011 O O . PRO A 1 384 ? -23.234 -7.419 4.994 1.00 91.44 384 PRO A O 1
ATOM 3014 N N . ALA A 1 385 ? -22.389 -5.446 5.583 1.00 93.06 385 ALA A N 1
ATOM 3015 C CA . ALA A 1 385 ? -21.856 -5.154 4.253 1.00 93.06 385 ALA A CA 1
ATOM 3016 C C . ALA A 1 385 ? -20.681 -6.066 3.832 1.00 93.06 385 ALA A C 1
ATOM 3018 O O . ALA A 1 385 ? -20.279 -6.024 2.672 1.00 93.06 385 ALA A O 1
ATOM 3019 N N . CYS A 1 386 ? -20.113 -6.850 4.754 1.00 93.19 386 CYS A N 1
ATOM 3020 C CA . CYS A 1 386 ? -18.963 -7.733 4.543 1.00 93.19 386 CYS A CA 1
ATOM 3021 C C . CYS A 1 386 ? -19.296 -9.228 4.627 1.00 93.19 386 CYS A C 1
ATOM 3023 O O . CYS A 1 386 ? -18.375 -10.048 4.593 1.00 93.19 386 CYS A O 1
ATOM 3025 N N . SER A 1 387 ? -20.577 -9.574 4.779 1.00 78.94 387 SER A N 1
ATOM 3026 C CA . SER A 1 387 ? -21.071 -10.952 4.904 1.00 78.94 387 SER A CA 1
ATOM 3027 C C . SER A 1 387 ? -21.692 -11.491 3.628 1.00 78.94 387 SER A C 1
ATOM 3029 O O . SER A 1 387 ? -22.381 -10.698 2.947 1.00 78.94 387 SER A O 1
#

Foldseek 3Di:
DPPVVVVVVVVVVVVPPPPPLQQAEAEKEKAWALPAFLAFAALQQEEFEAEAEDQPQDAPNGSQCRQRHPVRPPPVALQLVQLCVLLVDYHYHYYDDPDPDDDDPDDPPPDDDDDDDDDCPDPPSVPHQDLPPCLLVCLLPLCNLVPPVLVVLLVVLVCCVVPPVVDAAEQSEDQSGPSLDRPLQLLFQSVLSVVVSNVQSNRSSHHHHYYYHHCGGGSNHPSLPCSSSCCSQFAHTGWIDIDMPDDSQWDKTKHATPPAGAIKMKTFHSAQRYKYWYHYHYDDPDPPPDDDDDDDDDDPPPPDDQPLDDPDDPPPDFKKWKWKWAAVVNDRSHSWIDTVNHTFGADPSNNGDDRGTDIDHSPDIDIDGHRIMMMITGRRRDRPNND

Radius of gyration: 25.08 Å; Cα contacts (8 Å, |Δi|>4): 707; chains: 1; bounding box: 84×45×93 Å

Sequence (387 aa):
MSYNVCFLVFLSCLLLLGVTFATNMEQTTIVIDVTRQIGEIDENFVCATLDWWPPEKCNYDQCPWGYASLINLNLSSPLLAKAIQAFKTLRIRIGGSLQDQVIYDVGDLKTPCTQFKKSDDGLFGFSEGWNDPKLVSRILDPKYLSGSVTGLFKNVERTVQENGPWASAWVGEAGGAFNSGGREVSETFINSFWYLDQFGMSSMHNTKVYCRQALVGGFYGLLEKETALLWHRLMGKGVLGIQTNASEYLRTYVHCSKGRAGITILLINLSKQTTFTVGFSNGVKVVLQAESTKRRSFLETIKSKVSWVGKKASDGYLNREEYHLSPKDGDLRSKIMMLNGNPLEPTVTGDIPKLEPVRYSVKSPVYINPSTISFIVLPTFDAPACS

Secondary structure (DSSP, 8-state):
--SHHHHHHHHHHHTSS------EEEEEEEEEEEEEEEEE--TT-EEEEE----TT--BTTB-S-TT-STTT--TT-HHHHHHHHHHSS-EEEE---SSS------S--SS--PPP---TTSTTTT------TTHHHHHT-HHIIIIIIHHHHHHHHHHHHHH-TT---EEEEE-SSSTT--TTTTTSTTHHHHHHHHHHHHHHTT--EEEES-SSSSTT-STT-THHHHHHHHEEEEEEEEEE---TTEEEEEEEETTSSSEEEEEEE--SSEEEEEEEEEE--------S------------S-----S---TT--EEEEEEEEEGGG-TT-SPEEETTEEE---TT-PPPP-PPEEEETTSPEEE-TT-EEEEEETT---GGG-

Mean predicted aligned error: 10.89 Å

Nearest PDB structures (foldseek):
  5la7-assembly1_A  TM=6.538E-01  e=4.932E-18  Homo sapiens
  6zdm-assembly1_AAA  TM=8.455E-01  e=1.690E-14  Homo sapiens
  8cqi-assembly1_A  TM=8.306E-01  e=9.899E-15  Homo sapiens
  5l9z-assembly1_A  TM=8.247E-01  e=3.447E-14  Homo sapiens
  5e98-assembly1_A  TM=8.330E-01  e=4.639E-14  Homo sapiens

Organism: Brassica cretica (NCBI:txid69181)